Protein AF-A0A937Q322-F1 (afdb_monomer)

Foldseek 3Di:
DDPVLLVVLLVLLLVCCVVPPDDAPLLVDLDLFLQLVVLLLVVVADRVLCRVLSVLLCVQVVALVSLQPDDLFVQLLSCFPSDPSQSSVQSNQLSVCCCPPVVRDQDLDLVVNCPRGPRHLQSSQQSNCQNVVAQQFHDDPLQQQQLCQLPVQQQAPPDPVSVVVSRVSRSVSADSRRRNSSNSSSSRLSVPALDLPPGNLVPRSSNVRGPCNVVVNSNVPPHHDDDDDFAEFEKEFEFEDDPQWTKKFAADQDDDPHRFIDTFIGTADVVGDSLRRHQVRCCQAFVFGKAFPDWQDWFWDDDPRHTYTYTYTYIYTDDDGTDGDRTDDMDTGRLVCVSSTRHHPRRVVRSVSVLVVVLVVLLVPDPQDDPVVCPVQADPVLCCVFPVVDADDALPADPLPDQFFFFKAFPGSRHTWDTSVQWDRPVRRATKGLGTPDPVQWDWADDPPDDDDATFIAGPRNRTGFGGKDQCDDPDRSIIDGGGNSRIDTDGLVCCVVVVNVVCNVVVPPPD

Solvent-accessible surface area (backbone atoms only — not comparable to full-atom values): 28123 Å² total; per-residue (Å²): 130,57,70,72,56,48,53,52,46,51,51,43,44,46,55,48,33,74,78,64,59,79,94,47,80,61,74,79,58,59,51,53,64,58,39,41,53,48,51,58,54,47,59,98,40,57,69,81,70,38,62,74,43,53,62,56,45,39,70,76,29,76,47,58,64,52,42,35,73,47,58,68,61,59,56,44,39,70,49,49,72,73,63,71,57,66,48,57,54,20,48,38,54,31,29,39,47,28,42,73,78,42,76,61,47,79,63,85,46,68,72,68,39,39,69,33,50,78,33,44,73,49,49,38,17,43,38,34,5,54,46,68,53,36,71,38,57,51,69,50,79,35,30,47,36,42,50,14,26,37,68,60,44,72,60,29,77,81,41,79,89,36,48,59,63,53,52,52,54,39,54,73,63,49,45,64,89,49,16,27,61,42,42,51,28,47,38,46,41,12,67,74,32,52,30,95,68,86,46,43,58,95,78,35,81,60,42,96,70,19,46,14,62,79,66,75,40,49,89,66,41,52,28,66,74,86,77,76,86,68,51,75,45,48,32,11,30,34,47,35,37,54,96,84,19,37,46,36,34,22,39,38,70,70,72,85,70,32,59,28,35,42,58,46,45,39,68,45,54,91,94,52,54,58,69,60,31,22,51,49,30,31,32,64,34,30,40,36,47,64,42,83,76,43,81,72,50,76,45,80,42,76,55,100,76,34,32,39,42,34,40,34,32,39,24,42,63,72,47,74,61,85,45,71,48,75,44,75,47,74,46,77,36,46,76,85,54,53,81,79,53,27,50,52,66,67,55,66,72,48,50,65,59,51,54,51,48,53,56,53,47,56,51,72,65,48,74,70,70,55,70,71,57,45,64,73,74,38,54,76,63,28,39,37,20,21,74,66,69,43,82,73,59,62,72,68,57,85,37,41,82,65,78,67,63,29,37,31,18,32,60,82,62,57,48,62,41,34,39,44,91,42,47,52,89,77,85,68,34,44,33,22,24,46,56,59,68,38,68,88,40,52,40,78,45,80,55,88,85,52,102,79,59,61,35,34,30,24,38,58,61,52,68,24,34,33,40,31,41,41,85,81,28,60,83,94,67,30,25,28,38,40,32,39,40,57,29,43,40,80,41,48,55,92,45,22,58,82,74,73,46,43,83,57,54,68,78,61,70,82,75,126

Mean predicted aligned error: 13.06 Å

Secondary structure (DSSP, 8-state):
--HHHHHHHHHHHHHHHHHH----GGGS---HHHHHHHHHHHTTS-HHHHTTHHHHHHHH--SHHHHHHS-HHHHHHHTTTS--THHHHHHHHHHHHHHHHSTTPPP-SHHHHHTSTT--HHHHHHHHHHHH--------HHHHHHHHHHHT--S-TT-GGGHHHHHHHHHHH--SSSHHHHHHHHHHHHHHTS-SSS--GGG-TTGGG-HHHHTT-GGG-S--PPPPPPPEEEEEEEEEEETTEEEEEE--SSSTTTT-EE-SEEEPPTT--HHHHHHHHHHHHH--EEEEEEEEEEEEEE-SS-EEEEEEEEEEEEE-----SS-SEEEEE-GGGGGGS---HHHHTTHHHHHHHHHHHHHHT--PPPHHHHHHHS-HHHHHHHHS---PPTTSSSSSS---SEEEEETTT--EEEEGGGEE--SSSS-EESS-S-GGGEEEE---SSTTPPEEEEETTT--EEEEEES-PPTTT--EEEE-GGGEEEEEGGGTTTTT-GGGGGGGTT--

Radius of gyration: 32.62 Å; Cα contacts (8 Å, |Δi|>4): 909; chains: 1; bounding box: 57×57×100 Å

pLDDT: mean 92.5, std 9.6, range [36.84, 98.69]

Sequence (512 aa):
MKEKQIQSFRKTLIDWYSANRRDLPWRKTKNPYHIWVSEVMLQQTQVNTVLPFYPKFLNAFPDLKHLADADLQDVLKIWEGMGYYARSRNLHKAAGIVMNQYAGIIPDRWKTFRELPGVGDYIAAAVLSMAFGKPYPVVDGNVKRVLSRLTLIEAPVNKSSSTKHFQETAKEMLDKENPGTYNQALMELGAMICRPKRPLCGTCPVQAVCLAYLSDRVAEFPKKIKRQPTPQYRIAVGIVFKNGQVLITRRKLEGLLGGLWEFPGGKIRDGERAEAACIREIQEEVHLKIKIDSYLCRVKHAYTHFKILMDVFCCSYVSGRVKLNGPVDHRWIKLDKLKNYPLPRANHKFIPQLKQYTASANSRNYDKPDDAVLRTKLTPVQYKVTQEEGTEPPFQNEYWDNKMPGIYVEVVSGEPLFISLDKFDSGTGWPSFTKPLKPENIIEKEDRHLFTVPTEVRSRHGDSHLGHVFPDGPEPTGLRYCINSASLRFIHKKDLEKEGYGEYLKLFEGEQ

Nearest PDB structures (foldseek):
  4ypr-assembly1_A  TM=9.448E-01  e=5.322E-39  Geobacillus stearothermophilus
  8dwe-assembly2_D  TM=9.554E-01  e=2.485E-38  Geobacillus stearothermophilus
  6u7t-assembly1_A  TM=9.610E-01  e=8.341E-38  Geobacillus stearothermophilus
  8dwe-assembly1_A  TM=9.441E-01  e=3.457E-38  Geobacillus stearothermophilus
  8dw7-assembly1_A  TM=9.476E-01  e=1.295E-37  Geobacillus stearothermophilus

Structure (mmCIF, N/CA/C/O backbone):
data_AF-A0A937Q322-F1
#
_entry.id   AF-A0A937Q322-F1
#
loop_
_atom_site.group_PDB
_atom_site.id
_atom_site.type_symbol
_atom_site.label_atom_id
_atom_site.label_alt_id
_atom_site.label_comp_id
_atom_site.label_asym_id
_atom_site.label_entity_id
_atom_site.label_seq_id
_atom_site.pdbx_PDB_ins_code
_atom_site.Cartn_x
_atom_site.Cartn_y
_atom_site.Cartn_z
_atom_site.occupancy
_atom_site.B_iso_or_equiv
_atom_site.auth_seq_id
_atom_site.auth_comp_id
_atom_site.auth_asym_id
_atom_site.auth_atom_id
_atom_site.pdbx_PDB_model_num
ATOM 1 N N . MET A 1 1 ? -13.324 9.505 35.570 1.00 78.06 1 MET A N 1
ATOM 2 C CA . MET A 1 1 ? -14.788 9.715 35.422 1.00 78.06 1 MET A CA 1
ATOM 3 C C . MET A 1 1 ? -15.495 8.864 36.468 1.00 78.06 1 MET A C 1
ATOM 5 O O . MET A 1 1 ? -14.966 7.811 36.793 1.00 78.06 1 MET A O 1
ATOM 9 N N . LYS A 1 2 ? -16.639 9.292 37.018 1.00 83.69 2 LYS A N 1
ATOM 10 C CA . LYS A 1 2 ? -17.428 8.443 37.937 1.00 83.69 2 LYS A CA 1
ATOM 11 C C . LYS A 1 2 ? -18.098 7.300 37.153 1.00 83.69 2 LYS A C 1
ATOM 13 O O . LYS A 1 2 ? -18.445 7.505 35.993 1.00 83.69 2 LYS A O 1
ATOM 18 N N . GLU A 1 3 ? -18.356 6.149 37.778 1.00 85.62 3 GLU A N 1
ATOM 19 C CA . GLU A 1 3 ? -18.931 4.960 37.107 1.00 85.62 3 GLU A CA 1
ATOM 20 C C . GLU A 1 3 ? -20.228 5.270 36.333 1.00 85.62 3 GLU A C 1
ATOM 22 O O . GLU A 1 3 ? -20.348 4.933 35.157 1.00 85.62 3 GLU A O 1
ATOM 27 N N . LYS A 1 4 ? -21.156 6.035 36.927 1.00 85.94 4 LYS A N 1
ATOM 28 C CA . LYS A 1 4 ? -22.394 6.476 36.249 1.00 85.94 4 LYS A CA 1
ATOM 29 C C . LYS A 1 4 ? -22.131 7.264 34.955 1.00 85.94 4 LYS A C 1
ATOM 31 O O . LYS A 1 4 ? -22.872 7.131 33.985 1.00 85.94 4 LYS A O 1
ATOM 36 N N . GLN A 1 5 ? -21.071 8.077 34.918 1.00 87.44 5 GLN A N 1
ATOM 37 C CA . GLN A 1 5 ? -20.691 8.826 33.713 1.00 87.44 5 GLN A CA 1
ATOM 38 C C . GLN A 1 5 ? -20.108 7.899 32.643 1.00 87.44 5 GLN A C 1
ATOM 40 O O . GLN A 1 5 ? -20.350 8.118 31.460 1.00 87.44 5 GLN A O 1
ATOM 45 N N . ILE A 1 6 ? -19.369 6.860 33.045 1.00 90.81 6 ILE A N 1
ATOM 46 C CA . ILE A 1 6 ? -18.823 5.854 32.125 1.00 90.81 6 ILE A CA 1
ATOM 47 C C . ILE A 1 6 ? -19.959 5.034 31.501 1.00 90.81 6 ILE A C 1
ATOM 49 O O . ILE A 1 6 ? -19.966 4.826 30.290 1.00 90.81 6 ILE A O 1
ATOM 53 N N . GLN A 1 7 ? -20.955 4.627 32.289 1.00 90.69 7 GLN A N 1
ATOM 54 C CA . GLN A 1 7 ? -22.135 3.916 31.784 1.00 90.69 7 GLN A CA 1
ATOM 55 C C . GLN A 1 7 ? -22.931 4.765 30.783 1.00 90.69 7 GLN A C 1
ATOM 57 O O . GLN A 1 7 ? -23.230 4.304 29.682 1.00 90.69 7 GLN A O 1
ATOM 62 N N . SER A 1 8 ? -23.198 6.033 31.118 1.00 91.00 8 SER A N 1
ATOM 63 C CA . SER A 1 8 ? -23.869 6.970 30.205 1.00 91.00 8 SER A CA 1
ATOM 64 C C . SER A 1 8 ? -23.066 7.199 28.915 1.00 91.00 8 SER A C 1
ATOM 66 O O . SER A 1 8 ? -23.624 7.161 27.814 1.00 91.00 8 SER A O 1
ATOM 68 N N . PHE A 1 9 ? -21.738 7.333 29.025 1.00 94.56 9 PHE A N 1
ATOM 69 C CA . PHE A 1 9 ? -20.831 7.424 27.880 1.00 94.56 9 PHE A CA 1
ATOM 70 C C . PHE A 1 9 ? -20.929 6.195 26.967 1.00 94.56 9 PHE A C 1
ATOM 72 O O . PHE A 1 9 ? -21.107 6.357 25.760 1.00 94.56 9 PHE A O 1
ATOM 79 N N . ARG A 1 10 ? -20.843 4.979 27.530 1.00 95.94 10 ARG A N 1
ATOM 80 C CA . ARG A 1 10 ? -20.927 3.718 26.772 1.00 95.94 10 ARG A CA 1
ATOM 81 C C . ARG A 1 10 ? -22.241 3.636 26.000 1.00 95.94 10 ARG A C 1
ATOM 83 O O . ARG A 1 10 ? -22.208 3.429 24.790 1.00 95.94 10 ARG A O 1
ATOM 90 N N . LYS A 1 11 ? -23.368 3.884 26.677 1.00 95.38 11 LYS A N 1
ATOM 91 C CA . LYS A 1 11 ? -24.700 3.877 26.058 1.00 95.38 11 LYS A CA 1
ATOM 92 C C . LYS A 1 11 ? -24.775 4.866 24.894 1.00 95.38 11 LYS A C 1
ATOM 94 O O . LYS A 1 11 ? -25.082 4.481 23.774 1.00 95.38 11 LYS A O 1
ATOM 99 N N . THR A 1 12 ? -24.405 6.120 25.138 1.00 96.75 12 THR A N 1
ATOM 100 C CA . THR A 1 12 ? -24.480 7.190 24.131 1.00 96.75 12 THR A CA 1
ATOM 101 C C . THR A 1 12 ? -23.600 6.904 22.912 1.00 96.75 12 THR A C 1
ATOM 103 O O . THR A 1 12 ? -23.995 7.143 21.771 1.00 96.75 12 THR A O 1
ATOM 106 N N . LEU A 1 13 ? -22.404 6.355 23.139 1.00 97.88 13 LEU A N 1
ATOM 107 C CA . LEU A 1 13 ? -21.482 5.964 22.078 1.00 97.88 13 LEU A CA 1
ATOM 108 C C . LEU A 1 13 ? -22.041 4.817 21.220 1.00 97.88 13 LEU A C 1
ATOM 110 O O . LEU A 1 13 ? -21.938 4.871 19.993 1.00 97.88 13 LEU A O 1
ATOM 114 N N . ILE A 1 14 ? -22.612 3.788 21.851 1.00 97.38 14 ILE A N 1
ATOM 115 C CA . ILE A 1 14 ? -23.171 2.615 21.165 1.00 97.38 14 ILE A CA 1
ATOM 116 C C . ILE A 1 14 ? -24.444 2.982 20.393 1.00 97.38 14 ILE A C 1
ATOM 118 O O . ILE A 1 14 ? -24.585 2.569 19.239 1.00 97.38 14 ILE A O 1
ATOM 122 N N . ASP A 1 15 ? -25.322 3.799 20.978 1.00 97.44 15 ASP A N 1
ATOM 123 C CA . ASP A 1 15 ? -26.539 4.294 20.323 1.00 97.44 15 ASP A CA 1
ATOM 124 C C . ASP A 1 15 ? -26.176 5.095 19.063 1.00 97.44 15 ASP A C 1
ATOM 126 O O . ASP A 1 15 ? -26.668 4.820 17.965 1.00 97.44 15 ASP A O 1
ATOM 130 N N . TRP A 1 16 ? -25.219 6.024 19.186 1.00 98.12 16 TRP A N 1
ATOM 131 C CA . TRP A 1 16 ? -24.711 6.781 18.043 1.00 98.12 16 TRP A CA 1
ATOM 132 C C . TRP A 1 16 ? -24.107 5.871 16.972 1.00 98.12 16 TRP A C 1
ATOM 134 O O . TRP A 1 16 ? -24.403 6.039 15.789 1.00 98.12 16 TRP A O 1
ATOM 144 N N . TYR A 1 17 ? -23.277 4.900 17.360 1.00 97.81 17 TYR A N 1
ATOM 145 C CA . TYR A 1 17 ? -22.650 3.983 16.411 1.00 97.81 17 TYR A CA 1
ATOM 146 C C . TYR A 1 17 ? -23.687 3.145 15.661 1.00 97.81 17 TYR A C 1
ATOM 148 O O . TYR A 1 17 ? -23.565 2.965 14.452 1.00 97.81 17 TYR A O 1
ATOM 156 N N . SER A 1 18 ? -24.731 2.683 16.344 1.00 95.94 18 SER A N 1
ATOM 157 C CA . SER A 1 18 ? -25.804 1.902 15.725 1.00 95.94 18 SER A CA 1
ATOM 158 C C . SER A 1 18 ? -26.522 2.690 14.626 1.00 95.94 18 SER A C 1
ATOM 160 O O . SER A 1 18 ? -26.788 2.133 13.564 1.00 95.94 18 SER A O 1
ATOM 162 N N . ALA A 1 19 ? -26.744 3.991 14.839 1.00 96.88 19 ALA A N 1
ATOM 163 C CA . ALA A 1 19 ? -27.385 4.873 13.865 1.00 96.88 19 ALA A CA 1
ATOM 164 C C . ALA A 1 19 ? -26.440 5.407 12.766 1.00 96.88 19 ALA A C 1
ATOM 166 O O . ALA A 1 19 ? -26.903 5.732 11.678 1.00 96.88 19 ALA A O 1
ATOM 167 N N . ASN A 1 20 ? -25.129 5.519 13.027 1.00 96.75 20 ASN A N 1
ATOM 168 C CA . ASN A 1 20 ? -24.202 6.281 12.169 1.00 96.75 20 ASN A CA 1
ATOM 169 C C . ASN A 1 20 ? -23.028 5.471 11.595 1.00 96.75 20 ASN A C 1
ATOM 171 O O . ASN A 1 20 ? -22.205 6.026 10.862 1.00 96.75 20 ASN A O 1
ATOM 175 N N . ARG A 1 21 ? -22.874 4.187 11.941 1.00 94.75 21 ARG A N 1
ATOM 176 C CA . ARG A 1 21 ? -21.748 3.374 11.454 1.00 94.75 21 ARG A CA 1
ATOM 177 C C . ARG A 1 21 ? -21.728 3.306 9.929 1.00 94.75 21 ARG A C 1
ATOM 179 O O . ARG A 1 21 ? -22.744 3.048 9.292 1.00 94.75 21 ARG A O 1
ATOM 186 N N . ARG A 1 22 ? -20.536 3.439 9.343 1.00 95.44 22 ARG A N 1
ATOM 187 C CA . ARG A 1 22 ? -20.347 3.180 7.910 1.00 95.44 22 ARG A CA 1
ATOM 188 C C . ARG A 1 22 ? -20.623 1.720 7.587 1.00 95.44 22 ARG A C 1
ATOM 190 O O . ARG A 1 22 ? -20.183 0.831 8.331 1.00 95.44 22 ARG A O 1
ATOM 197 N N . ASP A 1 23 ? -21.261 1.507 6.441 1.00 94.31 23 ASP A N 1
ATOM 198 C CA . ASP A 1 23 ? -21.449 0.187 5.865 1.00 94.31 23 ASP A CA 1
ATOM 199 C C . ASP A 1 23 ? -20.126 -0.320 5.274 1.00 94.31 23 ASP A C 1
ATOM 201 O O . ASP A 1 23 ? -19.659 0.162 4.243 1.00 94.31 23 ASP A O 1
ATOM 205 N N . LEU A 1 24 ? -19.467 -1.243 5.978 1.00 96.12 24 LEU A N 1
ATOM 206 C CA . LEU A 1 24 ? -18.162 -1.786 5.595 1.00 96.12 24 LEU A CA 1
ATOM 207 C C . LEU A 1 24 ? -18.257 -3.313 5.489 1.00 96.12 24 LEU A C 1
ATOM 209 O O . LEU A 1 24 ? -18.826 -3.927 6.394 1.00 96.12 24 LEU A O 1
ATOM 213 N N . PRO A 1 25 ? -17.670 -3.954 4.457 1.00 95.81 25 PRO A N 1
ATOM 214 C CA . PRO A 1 25 ? -17.841 -5.392 4.218 1.00 95.81 25 PRO A CA 1
ATOM 215 C C . PRO A 1 25 ? -17.489 -6.269 5.427 1.00 95.81 25 PRO A C 1
ATOM 217 O O . PRO A 1 25 ? -18.251 -7.152 5.806 1.00 95.81 25 PRO A O 1
ATOM 220 N N . TRP A 1 26 ? -16.383 -5.962 6.105 1.00 95.38 26 TRP A N 1
ATOM 221 C CA . TRP A 1 26 ? -15.916 -6.695 7.286 1.00 95.38 26 TRP A CA 1
ATOM 222 C C . TRP A 1 26 ? -16.768 -6.491 8.549 1.00 95.38 26 TRP A C 1
ATOM 224 O O . TRP A 1 26 ? -16.556 -7.174 9.544 1.00 95.38 26 TRP A O 1
ATOM 234 N N . ARG A 1 27 ? -17.750 -5.581 8.532 1.00 94.56 27 ARG A N 1
ATOM 235 C CA . ARG A 1 27 ? -18.728 -5.416 9.623 1.00 94.56 27 ARG A CA 1
ATOM 236 C C . ARG A 1 27 ? -19.978 -6.273 9.448 1.00 94.56 27 ARG A C 1
ATOM 238 O O . ARG A 1 27 ? -20.761 -6.385 10.388 1.00 94.56 27 ARG A O 1
ATOM 245 N N . LYS A 1 28 ? -20.168 -6.871 8.269 1.00 93.12 28 LYS A N 1
ATOM 246 C CA . LYS A 1 28 ? -21.322 -7.726 7.939 1.00 93.12 28 LYS A CA 1
ATOM 247 C C . LYS A 1 28 ? -21.117 -9.189 8.339 1.00 93.12 28 LYS A C 1
ATOM 249 O O . LYS A 1 28 ? -21.926 -10.038 7.994 1.00 93.12 28 LYS A O 1
ATOM 254 N N . THR A 1 29 ? -20.028 -9.494 9.039 1.00 94.81 29 THR A N 1
ATOM 255 C CA . THR A 1 29 ? -19.631 -10.858 9.382 1.00 94.81 29 THR A CA 1
ATOM 256 C C . THR A 1 29 ? -19.163 -10.945 10.829 1.00 94.81 29 THR A C 1
ATOM 258 O O . THR A 1 29 ? -18.689 -9.971 11.415 1.00 94.81 29 THR A O 1
ATOM 261 N N . LYS A 1 30 ? -19.304 -12.139 11.405 1.00 93.12 30 LYS A N 1
ATOM 262 C CA . LYS A 1 30 ? -18.698 -12.537 12.682 1.00 93.12 30 LYS A CA 1
ATOM 263 C C . LYS A 1 30 ? -17.594 -13.578 12.497 1.00 93.12 30 LYS A C 1
ATOM 265 O O . LYS A 1 30 ? -17.024 -14.032 13.481 1.00 93.12 30 LYS A O 1
ATOM 270 N N . ASN A 1 31 ? -17.275 -13.934 11.251 1.00 97.50 31 ASN A N 1
ATOM 271 C CA . ASN A 1 31 ? -16.237 -14.905 10.939 1.00 97.50 31 ASN A CA 1
ATOM 272 C C . ASN A 1 31 ? -14.858 -14.374 11.402 1.00 97.50 31 ASN A C 1
ATOM 274 O O . ASN A 1 31 ? -14.412 -13.336 10.894 1.00 97.50 31 ASN A O 1
ATOM 278 N N . PRO A 1 32 ? -14.160 -15.071 12.323 1.00 98.00 32 PRO A N 1
ATOM 279 C CA . PRO A 1 32 ? -12.866 -14.626 12.833 1.00 98.00 32 PRO A CA 1
ATOM 280 C C . PRO A 1 32 ? -11.799 -14.460 11.746 1.00 98.00 32 PRO A C 1
ATOM 282 O O . PRO A 1 32 ? -11.000 -13.532 11.831 1.00 98.00 32 PRO A O 1
ATOM 285 N N . TYR A 1 33 ? -11.803 -15.301 10.704 1.00 98.56 33 TYR A N 1
ATOM 286 C CA . TYR A 1 33 ? -10.865 -15.193 9.583 1.00 98.56 33 TYR A CA 1
ATOM 287 C C . TYR A 1 33 ? -11.098 -13.902 8.792 1.00 98.56 33 TYR A C 1
ATOM 289 O O . TYR A 1 33 ? -10.169 -13.128 8.569 1.00 98.56 33 TYR A O 1
ATOM 297 N N . HIS A 1 34 ? -12.352 -13.613 8.439 1.00 98.50 34 HIS A N 1
ATOM 298 C CA . HIS A 1 34 ? -12.716 -12.416 7.672 1.00 98.50 34 HIS A CA 1
ATOM 299 C C . HIS A 1 34 ? -12.410 -11.122 8.428 1.00 98.50 34 HIS A C 1
ATOM 301 O O . HIS A 1 34 ? -11.929 -10.164 7.820 1.00 98.50 34 HIS A O 1
ATOM 307 N N . ILE A 1 35 ? -12.656 -11.103 9.742 1.00 98.31 35 ILE A N 1
ATOM 308 C CA . ILE A 1 35 ? -12.313 -9.974 10.617 1.00 98.31 35 ILE A CA 1
ATOM 309 C C . ILE A 1 35 ? -10.790 -9.850 10.744 1.00 98.31 35 ILE A C 1
ATOM 311 O O . ILE A 1 35 ? -10.235 -8.760 10.626 1.00 98.31 35 ILE A O 1
ATOM 315 N N . TRP A 1 36 ? -10.074 -10.957 10.935 1.00 98.62 36 TRP A N 1
ATOM 316 C CA . TRP A 1 36 ? -8.618 -10.929 11.044 1.00 98.62 36 TRP A CA 1
ATOM 317 C C . TRP A 1 36 ? -7.955 -10.390 9.772 1.00 98.62 36 TRP A C 1
ATOM 319 O O . TRP A 1 36 ? -7.099 -9.506 9.866 1.00 98.62 36 TRP A O 1
ATOM 329 N N . VAL A 1 37 ? -8.404 -10.830 8.591 1.00 98.62 37 VAL A N 1
ATOM 330 C CA . VAL A 1 37 ? -7.946 -10.297 7.298 1.00 98.62 37 VAL A CA 1
ATOM 331 C C . VAL A 1 37 ? -8.158 -8.783 7.237 1.00 98.62 37 VAL A C 1
ATOM 333 O O . VAL A 1 37 ? -7.210 -8.057 6.931 1.00 98.62 37 VAL A O 1
ATOM 336 N N . SER A 1 38 ? -9.352 -8.274 7.571 1.00 98.12 38 SER A N 1
ATOM 337 C CA . SER A 1 38 ? -9.604 -6.826 7.522 1.00 98.12 38 SER A CA 1
ATOM 338 C C . SER A 1 38 ? -8.730 -6.049 8.497 1.00 98.12 38 SER A C 1
ATOM 340 O O . SER A 1 38 ? -8.185 -5.012 8.124 1.00 98.12 38 SER A O 1
ATOM 342 N N . GLU A 1 39 ? -8.537 -6.554 9.716 1.00 97.75 39 GLU A N 1
ATOM 343 C CA . GLU A 1 39 ? -7.705 -5.890 10.721 1.00 97.75 39 GLU A CA 1
ATOM 344 C C . GLU A 1 39 ? -6.237 -5.837 10.297 1.00 97.75 39 GLU A C 1
ATOM 346 O O . GLU A 1 39 ? -5.582 -4.807 10.464 1.00 97.75 39 GLU A O 1
ATOM 351 N N . VAL A 1 40 ? -5.725 -6.898 9.663 1.00 98.19 40 VAL A N 1
ATOM 352 C CA . VAL A 1 40 ? -4.382 -6.899 9.069 1.00 98.19 40 VAL A CA 1
ATOM 353 C C . VAL A 1 40 ? -4.302 -5.865 7.943 1.00 98.19 40 VAL A C 1
ATOM 355 O O . VAL A 1 40 ? -3.352 -5.079 7.899 1.00 98.19 40 VAL A O 1
ATOM 358 N N . MET A 1 41 ? -5.297 -5.809 7.052 1.00 97.94 41 MET A N 1
ATOM 359 C CA . MET A 1 41 ? -5.333 -4.840 5.953 1.00 97.94 41 MET A CA 1
ATOM 360 C C . MET A 1 41 ? -5.430 -3.390 6.438 1.00 97.94 41 MET A C 1
ATOM 362 O O . MET A 1 41 ? -4.787 -2.522 5.854 1.00 97.94 41 MET A O 1
ATOM 366 N N . LEU A 1 42 ? -6.161 -3.118 7.519 1.00 95.75 42 LEU A N 1
ATOM 367 C CA . LEU A 1 42 ? -6.365 -1.774 8.072 1.00 95.75 42 LEU A CA 1
ATOM 368 C C . LEU A 1 42 ? -5.169 -1.253 8.882 1.00 95.75 42 LEU A C 1
ATOM 370 O O . LEU A 1 42 ? -5.076 -0.051 9.148 1.00 95.75 42 LEU A O 1
ATOM 374 N N . GLN A 1 43 ? -4.192 -2.101 9.219 1.00 92.88 43 GLN A N 1
ATOM 375 C CA . GLN A 1 43 ? -2.962 -1.634 9.856 1.00 92.88 43 GLN A CA 1
ATOM 376 C C . GLN A 1 43 ? -2.225 -0.610 8.980 1.00 92.88 43 GLN A C 1
ATOM 378 O O . GLN A 1 43 ? -1.719 -0.924 7.904 1.00 92.88 43 GLN A O 1
ATOM 383 N N . GLN A 1 44 ? -2.126 0.632 9.459 1.00 87.75 44 GLN A N 1
ATOM 384 C CA . GLN A 1 44 ? -1.448 1.733 8.755 1.00 87.75 44 GLN A CA 1
ATOM 385 C C . GLN A 1 44 ? -1.964 1.970 7.319 1.00 87.75 44 GLN A C 1
ATOM 387 O O . GLN A 1 44 ? -1.248 2.522 6.487 1.00 87.75 44 GLN A O 1
ATOM 392 N N . THR A 1 45 ? -3.205 1.572 7.029 1.00 92.06 45 THR A N 1
ATOM 393 C CA . THR A 1 45 ? -3.829 1.699 5.706 1.00 92.06 45 THR A CA 1
ATOM 394 C C . THR A 1 45 ? -5.225 2.292 5.871 1.00 92.06 45 THR A C 1
ATOM 396 O O . THR A 1 45 ? -5.951 1.949 6.799 1.00 92.06 45 THR A O 1
ATOM 399 N N . GLN A 1 46 ? -5.607 3.225 5.000 1.00 91.06 46 GLN A N 1
ATOM 400 C CA . GLN A 1 46 ? -6.921 3.864 5.080 1.00 91.06 46 GLN A CA 1
ATOM 401 C C . GLN A 1 46 ? -8.028 2.938 4.567 1.00 91.06 46 GLN A C 1
ATOM 403 O O . GLN A 1 46 ? -7.814 2.180 3.624 1.00 91.06 46 GLN A O 1
ATOM 408 N N . VAL A 1 47 ? -9.236 3.075 5.125 1.00 93.75 47 VAL A N 1
ATOM 409 C CA . VAL A 1 47 ? -10.429 2.299 4.728 1.00 93.75 47 VAL A CA 1
ATOM 410 C C . VAL A 1 47 ? -10.640 2.312 3.211 1.00 93.75 47 VAL A C 1
ATOM 412 O O . VAL A 1 47 ? -10.747 1.248 2.615 1.00 93.75 47 VAL A O 1
ATOM 415 N N . ASN A 1 48 ? -10.600 3.485 2.569 1.00 94.19 48 ASN A N 1
ATOM 416 C CA . ASN A 1 48 ? -10.822 3.612 1.121 1.00 94.19 48 ASN A CA 1
ATOM 417 C C . ASN A 1 48 ? -9.792 2.845 0.283 1.00 94.19 48 ASN A C 1
ATOM 419 O O . ASN A 1 48 ? -10.103 2.387 -0.810 1.00 94.19 48 ASN A O 1
ATOM 423 N N . THR A 1 49 ? -8.568 2.693 0.794 1.00 93.69 49 THR A N 1
ATOM 424 C CA . THR A 1 49 ? -7.540 1.878 0.143 1.00 93.69 49 THR A CA 1
ATOM 425 C C . THR A 1 49 ? -7.822 0.390 0.313 1.00 93.69 49 THR A C 1
ATOM 427 O O . THR A 1 49 ? -7.543 -0.360 -0.606 1.00 93.69 49 THR A O 1
ATOM 430 N N . VAL A 1 50 ? -8.386 -0.041 1.445 1.00 97.19 50 VAL A N 1
ATOM 431 C CA . VAL A 1 50 ? -8.684 -1.457 1.730 1.00 97.19 50 VAL A CA 1
ATOM 432 C C . VAL A 1 50 ? -9.939 -1.952 1.007 1.00 97.19 50 VAL A C 1
ATOM 434 O O . VAL A 1 50 ? -9.971 -3.105 0.585 1.00 97.19 50 VAL A O 1
ATOM 437 N N . LEU A 1 51 ? -10.953 -1.097 0.829 1.00 96.38 51 LEU A N 1
ATOM 438 C CA . LEU A 1 51 ? -12.243 -1.455 0.220 1.00 96.38 51 LEU A CA 1
ATOM 439 C C . LEU A 1 51 ? -12.139 -2.280 -1.079 1.00 96.38 51 LEU A C 1
ATOM 441 O O . LEU A 1 51 ? -12.825 -3.295 -1.158 1.00 96.38 51 LEU A O 1
ATOM 445 N N . PRO A 1 52 ? -11.294 -1.931 -2.073 1.00 96.56 52 PRO A N 1
ATOM 446 C CA . PRO A 1 52 ? -11.169 -2.741 -3.286 1.00 96.56 52 PRO A CA 1
ATOM 447 C C . PRO A 1 52 ? -10.305 -4.004 -3.121 1.00 96.56 52 PRO A C 1
ATOM 449 O O . PRO A 1 52 ? -10.368 -4.881 -3.979 1.00 96.56 52 PRO A O 1
ATOM 452 N N . PHE A 1 53 ? -9.485 -4.108 -2.069 1.00 97.75 53 PHE A N 1
ATOM 453 C CA . PHE A 1 53 ? -8.591 -5.253 -1.834 1.00 97.75 53 PHE A CA 1
ATOM 454 C C . PHE A 1 53 ? -9.270 -6.367 -1.050 1.00 97.75 53 PHE A C 1
ATOM 456 O O . PHE A 1 53 ? -9.097 -7.534 -1.380 1.00 97.75 53 PHE A O 1
ATOM 463 N N . TYR A 1 54 ? -10.050 -6.010 -0.032 1.00 98.44 54 TYR A N 1
ATOM 464 C CA . TYR A 1 54 ? -10.696 -6.969 0.856 1.00 98.44 54 TYR A CA 1
ATOM 465 C C . TYR A 1 54 ? -11.546 -8.028 0.126 1.00 98.44 54 TYR A C 1
ATOM 467 O O . TYR A 1 54 ? -11.261 -9.213 0.296 1.00 98.44 54 TYR A O 1
ATOM 475 N N . PRO A 1 55 ? -12.518 -7.663 -0.738 1.00 97.75 55 PRO A N 1
ATOM 476 C CA . PRO A 1 55 ? -13.302 -8.659 -1.465 1.00 97.75 55 PRO A CA 1
ATOM 477 C C . PRO A 1 55 ? -12.452 -9.449 -2.466 1.00 97.75 55 PRO A C 1
ATOM 479 O O . PRO A 1 55 ? -12.643 -10.648 -2.599 1.00 97.75 55 PRO A O 1
ATOM 482 N N . LYS A 1 56 ? -11.464 -8.828 -3.128 1.00 98.06 56 LYS A N 1
ATOM 483 C CA . LYS A 1 56 ? -10.552 -9.550 -4.037 1.00 98.06 56 LYS A CA 1
ATOM 484 C C . LYS A 1 56 ? -9.743 -10.616 -3.299 1.00 98.06 56 LYS A C 1
ATOM 486 O O . LYS A 1 56 ? -9.568 -11.712 -3.816 1.00 98.06 56 LYS A O 1
ATOM 491 N N . PHE A 1 57 ? -9.274 -10.291 -2.096 1.00 98.62 57 PHE A N 1
ATOM 492 C CA . PHE A 1 57 ? -8.523 -11.213 -1.257 1.00 98.62 57 PHE A CA 1
ATOM 493 C C . PHE A 1 57 ? -9.391 -12.365 -0.768 1.00 98.62 57 PHE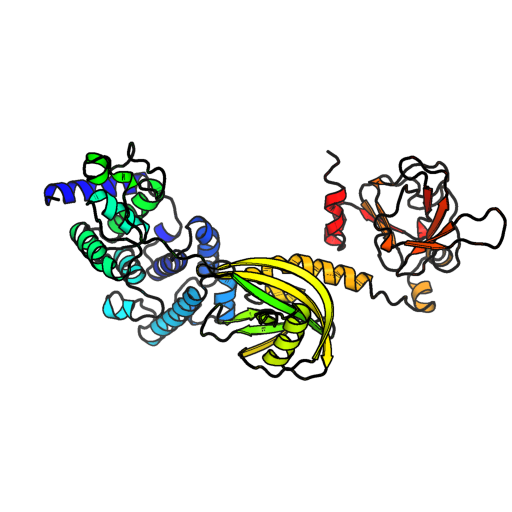 A C 1
ATOM 495 O O . PHE A 1 57 ? -8.971 -13.504 -0.897 1.00 98.62 57 PHE A O 1
ATOM 502 N N . LEU A 1 58 ? -10.604 -12.092 -0.280 1.00 98.44 58 LEU A N 1
ATOM 503 C CA . LEU A 1 58 ? -11.520 -13.152 0.147 1.00 98.44 58 LEU A CA 1
ATOM 504 C C . LEU A 1 58 ? -12.076 -13.976 -1.021 1.00 98.44 58 LEU A C 1
ATOM 506 O O . LEU A 1 58 ? -12.388 -15.140 -0.836 1.00 98.44 58 LEU A O 1
ATOM 510 N N . ASN A 1 59 ? -12.159 -13.428 -2.233 1.00 98.50 59 ASN A N 1
ATOM 511 C CA . ASN A 1 59 ? -12.514 -14.229 -3.406 1.00 98.50 59 ASN A CA 1
ATOM 512 C C . ASN A 1 59 ? -11.393 -15.210 -3.783 1.00 98.50 59 ASN A C 1
ATOM 514 O O . ASN A 1 59 ? -11.680 -16.332 -4.182 1.00 98.50 59 ASN A O 1
ATOM 518 N N . ALA A 1 60 ? -10.128 -14.792 -3.666 1.00 98.38 60 ALA A N 1
ATOM 519 C CA . ALA A 1 60 ? -8.978 -15.658 -3.930 1.00 98.38 60 ALA A CA 1
ATOM 520 C C . ALA A 1 60 ? -8.722 -16.657 -2.788 1.00 98.38 60 ALA A C 1
ATOM 522 O O . ALA A 1 60 ? -8.350 -17.800 -3.035 1.00 98.38 60 ALA A O 1
ATOM 523 N N . PHE A 1 61 ? -8.942 -16.227 -1.544 1.00 98.62 61 PHE A N 1
ATOM 524 C CA . PHE A 1 61 ? -8.717 -17.002 -0.327 1.00 98.62 61 PHE A CA 1
ATOM 525 C C . PHE A 1 61 ? -9.962 -16.904 0.580 1.00 98.62 61 PHE A C 1
ATOM 527 O O . PHE A 1 61 ? -9.997 -16.075 1.493 1.00 98.62 61 PHE A O 1
ATOM 534 N N . PRO A 1 62 ? -11.021 -17.699 0.321 1.00 98.25 62 PRO A N 1
ATOM 535 C CA . PRO A 1 62 ? -12.306 -17.570 1.026 1.00 98.25 62 PRO A CA 1
ATOM 536 C C . PRO A 1 62 ? -12.262 -17.931 2.509 1.00 98.25 62 PRO A C 1
ATOM 538 O O . PRO A 1 62 ? -13.012 -17.369 3.318 1.00 98.25 62 PRO A O 1
ATOM 541 N N . ASP A 1 63 ? -11.365 -18.846 2.867 1.00 98.12 63 ASP A N 1
ATOM 542 C CA . ASP A 1 63 ? -11.160 -19.329 4.223 1.00 98.12 63 ASP A CA 1
ATOM 543 C C . ASP A 1 63 ? -9.667 -19.497 4.551 1.00 98.12 63 ASP A C 1
ATOM 545 O O . ASP A 1 63 ? -8.767 -19.267 3.735 1.00 98.12 63 ASP A O 1
ATOM 549 N N . LEU A 1 64 ? -9.411 -19.890 5.797 1.00 97.38 64 LEU A N 1
ATOM 550 C CA . LEU A 1 64 ? -8.064 -20.045 6.321 1.00 97.38 64 LEU A CA 1
ATOM 551 C C . LEU A 1 64 ? -7.268 -21.147 5.612 1.00 97.38 64 LEU A C 1
ATOM 553 O O . LEU A 1 64 ? -6.059 -20.990 5.443 1.00 97.38 64 LEU A O 1
ATOM 557 N N . LYS A 1 65 ? -7.936 -22.224 5.180 1.00 98.12 65 LYS A N 1
ATOM 558 C CA . LYS A 1 65 ? -7.308 -23.345 4.476 1.00 98.12 65 LYS A CA 1
ATOM 559 C C . LYS A 1 65 ? -6.812 -22.891 3.108 1.00 98.12 65 LYS A C 1
ATOM 561 O O . LYS A 1 65 ? -5.646 -23.096 2.796 1.00 98.12 65 LYS A O 1
ATOM 566 N N . HIS A 1 66 ? -7.650 -22.198 2.337 1.00 98.69 66 HIS A N 1
ATOM 567 C CA . HIS A 1 66 ? -7.259 -21.664 1.030 1.00 98.69 66 HIS A CA 1
ATOM 568 C C . HIS A 1 66 ? -6.073 -20.705 1.133 1.00 98.69 66 HIS A C 1
ATOM 570 O O . HIS A 1 66 ? -5.179 -20.742 0.293 1.00 98.69 66 HIS A O 1
ATOM 576 N N . LEU A 1 67 ? -6.040 -19.858 2.167 1.00 98.69 67 LEU A N 1
ATOM 577 C CA . LEU A 1 67 ? -4.888 -18.991 2.386 1.00 98.69 67 LEU A CA 1
ATOM 578 C C . LEU A 1 67 ? -3.633 -19.791 2.754 1.00 98.69 67 LEU A C 1
ATOM 580 O O . LEU A 1 67 ? -2.565 -19.491 2.235 1.00 98.69 67 LEU A O 1
ATOM 584 N N . ALA A 1 68 ? -3.739 -20.765 3.657 1.00 98.44 68 ALA A N 1
ATOM 585 C CA . ALA A 1 68 ? -2.602 -21.570 4.098 1.00 98.44 68 ALA A CA 1
ATOM 586 C C . ALA A 1 68 ? -1.996 -22.416 2.965 1.00 98.44 68 ALA A C 1
ATOM 588 O O . ALA A 1 68 ? -0.773 -22.515 2.882 1.00 98.44 68 ALA A O 1
ATOM 589 N N . ASP A 1 69 ? -2.840 -22.972 2.092 1.00 98.31 69 ASP A N 1
ATOM 590 C CA . ASP A 1 69 ? -2.441 -23.836 0.974 1.00 98.31 69 ASP A CA 1
ATOM 591 C C . ASP A 1 69 ? -1.877 -23.044 -0.228 1.00 98.31 69 ASP A C 1
ATOM 593 O O . ASP A 1 69 ? -1.239 -23.622 -1.107 1.00 98.31 69 ASP A O 1
ATOM 597 N N . ALA A 1 70 ? -2.107 -21.727 -0.292 1.00 98.50 70 ALA A N 1
ATOM 598 C CA . ALA A 1 70 ? -1.695 -20.893 -1.419 1.00 98.50 70 ALA A CA 1
ATOM 599 C C . ALA A 1 70 ? -0.174 -20.678 -1.501 1.00 98.50 70 ALA A C 1
ATOM 601 O O . ALA A 1 70 ? 0.506 -20.529 -0.479 1.00 98.50 70 ALA A O 1
ATOM 602 N N . ASP A 1 71 ? 0.352 -20.536 -2.724 1.00 97.94 71 ASP A N 1
ATOM 603 C CA . ASP A 1 71 ? 1.726 -20.074 -2.924 1.00 97.94 71 ASP A CA 1
ATOM 604 C C . ASP A 1 71 ? 1.874 -18.618 -2.458 1.00 97.94 71 ASP A C 1
ATOM 606 O O . ASP A 1 71 ? 1.031 -17.747 -2.706 1.00 97.94 71 ASP A O 1
ATOM 610 N N . LEU A 1 72 ? 2.988 -18.321 -1.787 1.00 98.00 72 LEU A N 1
ATOM 611 C CA . LEU A 1 72 ? 3.229 -16.989 -1.241 1.00 98.00 72 LEU A CA 1
ATOM 612 C C . LEU A 1 72 ? 3.260 -15.902 -2.332 1.00 98.00 72 LEU A C 1
ATOM 614 O O . LEU A 1 72 ? 2.915 -14.752 -2.055 1.00 98.00 72 LEU A O 1
ATOM 618 N N . GLN A 1 73 ? 3.682 -16.221 -3.559 1.00 98.00 73 GLN A N 1
ATOM 619 C CA . GLN A 1 73 ? 3.68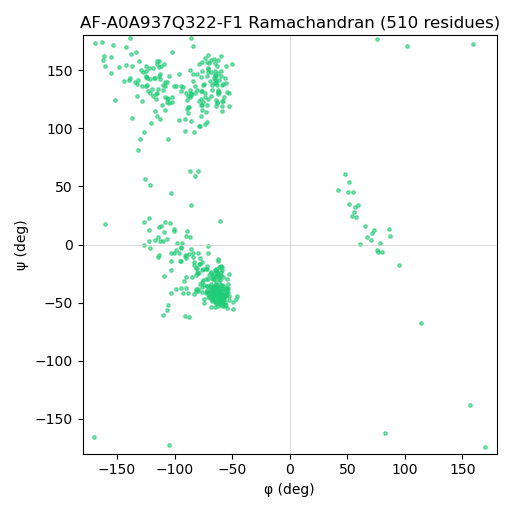4 -15.272 -4.673 1.00 98.00 73 GLN A CA 1
ATOM 620 C C . GLN A 1 73 ? 2.270 -14.872 -5.079 1.00 98.00 73 GLN A C 1
ATOM 622 O O . GLN A 1 73 ? 2.053 -13.685 -5.326 1.00 98.00 73 GLN A O 1
ATOM 627 N N . ASP A 1 74 ? 1.309 -15.794 -5.056 1.00 98.25 74 ASP A N 1
ATOM 628 C CA . ASP A 1 74 ? -0.096 -15.490 -5.339 1.00 98.25 74 ASP A CA 1
ATOM 629 C C . ASP A 1 74 ? -0.679 -14.582 -4.252 1.00 98.25 74 ASP A C 1
ATOM 631 O O . ASP A 1 74 ? -1.301 -13.556 -4.545 1.00 98.25 74 ASP A O 1
ATOM 635 N N . VAL A 1 75 ? -0.376 -14.867 -2.981 1.00 98.50 75 VAL A N 1
ATOM 636 C CA . VAL A 1 75 ? -0.784 -14.011 -1.855 1.00 98.50 75 VAL A CA 1
ATOM 637 C C . VAL A 1 75 ? -0.181 -12.608 -1.980 1.00 98.50 75 VAL A C 1
ATOM 639 O O . VAL A 1 75 ? -0.883 -11.603 -1.828 1.00 98.50 75 VAL A O 1
ATOM 642 N N . LEU A 1 76 ? 1.117 -12.505 -2.283 1.00 98.31 76 LEU A N 1
ATOM 643 C CA . LEU A 1 76 ? 1.791 -11.222 -2.511 1.00 98.31 76 LEU A CA 1
ATOM 644 C C . LEU A 1 76 ? 1.234 -10.489 -3.732 1.00 98.31 76 LEU A C 1
ATOM 646 O O . LEU A 1 76 ? 1.201 -9.256 -3.726 1.00 98.31 76 LEU A O 1
ATOM 650 N N . LYS A 1 77 ? 0.785 -11.226 -4.752 1.00 97.94 77 LYS A N 1
ATOM 651 C CA . LYS A 1 77 ? 0.209 -10.663 -5.968 1.00 97.94 77 LYS A CA 1
ATOM 652 C C . LYS A 1 77 ? -1.159 -10.053 -5.725 1.00 97.94 77 LYS A C 1
ATOM 654 O O . LYS A 1 77 ? -1.389 -8.919 -6.132 1.00 97.94 77 LYS A O 1
ATOM 659 N N . ILE A 1 78 ? -2.031 -10.736 -4.991 1.00 97.94 78 ILE A N 1
ATOM 660 C CA . ILE A 1 78 ? -3.324 -10.171 -4.589 1.00 97.94 78 ILE A CA 1
ATOM 661 C C . ILE A 1 78 ? -3.139 -8.974 -3.634 1.00 97.94 78 ILE A C 1
ATOM 663 O O . ILE A 1 78 ? -3.924 -8.027 -3.658 1.00 97.94 78 ILE A O 1
ATOM 667 N N . TRP A 1 79 ? -2.066 -8.962 -2.834 1.00 97.56 79 TRP A N 1
ATOM 668 C CA . TRP A 1 79 ? -1.707 -7.851 -1.938 1.00 97.56 79 TRP A CA 1
ATOM 669 C C . TRP A 1 79 ? -1.001 -6.669 -2.635 1.00 97.56 79 TRP A C 1
ATOM 671 O O . TRP A 1 79 ? -0.729 -5.634 -2.011 1.00 97.56 79 TRP A O 1
ATOM 681 N N . GLU A 1 80 ? -0.645 -6.813 -3.912 1.00 95.75 80 GLU A N 1
ATOM 682 C CA . GLU A 1 80 ? 0.177 -5.861 -4.654 1.00 95.75 80 GLU A CA 1
ATOM 683 C C . GLU A 1 80 ? -0.424 -4.447 -4.661 1.00 95.75 80 GLU A C 1
ATOM 685 O O . GLU A 1 80 ? -1.567 -4.222 -5.040 1.00 95.75 80 GLU A O 1
ATOM 690 N N . GLY A 1 81 ? 0.375 -3.456 -4.253 1.00 92.12 81 GLY A N 1
ATOM 691 C CA . GLY A 1 81 ? -0.031 -2.048 -4.246 1.00 92.12 81 GLY A CA 1
ATOM 692 C C . GLY A 1 81 ? -0.578 -1.539 -2.909 1.00 92.12 81 GLY A C 1
ATOM 693 O O . GLY A 1 81 ? -0.535 -0.327 -2.680 1.00 92.12 81 GLY A O 1
ATOM 694 N N . MET A 1 82 ? -0.982 -2.424 -1.988 1.00 92.56 82 MET A N 1
ATOM 695 C CA . MET A 1 82 ? -1.445 -2.022 -0.649 1.00 92.56 82 MET A CA 1
ATOM 696 C C . MET A 1 82 ? -0.294 -1.636 0.298 1.00 92.56 82 MET A C 1
ATOM 698 O O . MET A 1 82 ? -0.481 -0.885 1.255 1.00 92.56 82 MET A O 1
ATOM 702 N N . GLY A 1 83 ? 0.922 -2.112 0.017 1.00 91.88 83 GLY A N 1
ATOM 703 C CA . GLY A 1 83 ? 2.114 -1.818 0.810 1.00 91.88 83 GLY A CA 1
ATOM 704 C C . GLY A 1 83 ? 2.188 -2.595 2.130 1.00 91.88 83 GLY A C 1
ATOM 705 O O . GLY A 1 83 ? 1.292 -3.359 2.499 1.00 91.88 83 GLY A O 1
ATOM 706 N N . TYR A 1 84 ? 3.298 -2.405 2.854 1.00 92.12 84 TYR A N 1
ATOM 707 C CA . TYR A 1 84 ? 3.607 -3.128 4.097 1.00 92.12 84 TYR A CA 1
ATOM 708 C C . TYR A 1 84 ? 3.483 -4.658 3.950 1.00 92.12 84 TYR A C 1
ATOM 710 O O . TYR A 1 84 ? 2.782 -5.315 4.716 1.00 92.12 84 TYR A O 1
ATOM 718 N N . TYR A 1 85 ? 4.175 -5.224 2.960 1.00 94.94 85 TYR A N 1
ATOM 719 C CA . TYR A 1 85 ? 4.077 -6.635 2.555 1.00 94.94 85 TYR A CA 1
ATOM 720 C C . TYR A 1 85 ? 4.439 -7.655 3.644 1.00 94.94 85 TYR A C 1
ATOM 722 O O . TYR A 1 85 ? 4.024 -8.802 3.564 1.00 94.94 85 TYR A O 1
ATOM 730 N N . ALA A 1 86 ? 5.149 -7.257 4.705 1.00 95.88 86 ALA A N 1
ATOM 731 C CA . ALA A 1 86 ? 5.350 -8.136 5.859 1.00 95.88 86 ALA A CA 1
ATOM 732 C C . ALA A 1 86 ? 4.015 -8.582 6.487 1.00 95.88 86 ALA A C 1
ATOM 734 O O . ALA A 1 86 ? 3.940 -9.674 7.038 1.00 95.88 86 ALA A O 1
ATOM 735 N N . ARG A 1 87 ? 2.955 -7.770 6.366 1.00 97.12 87 ARG A N 1
ATOM 736 C CA . ARG A 1 87 ? 1.613 -8.104 6.855 1.00 97.12 87 ARG A CA 1
ATOM 737 C C . ARG A 1 87 ? 1.024 -9.326 6.157 1.00 97.12 87 ARG A C 1
ATOM 739 O O . ARG A 1 87 ? 0.589 -10.234 6.852 1.00 97.12 87 ARG A O 1
ATOM 746 N N . SER A 1 88 ? 1.056 -9.386 4.823 1.00 97.00 88 SER A N 1
ATOM 747 C CA . SER A 1 88 ? 0.553 -10.557 4.093 1.00 97.00 88 SER A CA 1
ATOM 748 C C . SER A 1 88 ? 1.406 -11.790 4.328 1.00 97.00 88 SER A C 1
ATOM 750 O O . SER A 1 88 ? 0.851 -12.856 4.561 1.00 97.00 88 SER A O 1
ATOM 752 N N . ARG A 1 89 ? 2.738 -11.650 4.347 1.00 97.81 89 ARG A N 1
ATOM 753 C CA . ARG A 1 89 ? 3.635 -12.779 4.648 1.00 97.81 89 ARG A CA 1
ATOM 754 C C . ARG A 1 89 ? 3.371 -13.363 6.033 1.00 97.81 89 ARG A C 1
ATOM 756 O O . ARG A 1 89 ? 3.301 -14.575 6.193 1.00 97.81 89 ARG A O 1
ATOM 763 N N . ASN A 1 90 ? 3.207 -12.500 7.033 1.00 98.19 90 ASN A N 1
ATOM 764 C CA . ASN A 1 90 ? 2.915 -12.933 8.393 1.00 98.19 90 ASN A CA 1
ATOM 765 C C . ASN A 1 90 ? 1.519 -13.549 8.509 1.00 98.19 90 ASN A C 1
ATOM 767 O O . ASN A 1 90 ? 1.387 -14.575 9.160 1.00 98.19 90 ASN A O 1
ATOM 771 N N . LEU A 1 91 ? 0.509 -12.972 7.852 1.00 98.56 91 LEU A N 1
ATOM 772 C CA . LEU A 1 91 ? -0.842 -13.532 7.817 1.00 98.56 91 LEU A CA 1
ATOM 773 C C . LEU A 1 91 ? -0.861 -14.923 7.161 1.00 98.56 91 LEU A C 1
ATOM 775 O O . LEU A 1 91 ? -1.454 -15.840 7.715 1.00 98.56 91 LEU A O 1
ATOM 779 N N . HIS A 1 92 ? -0.161 -15.096 6.037 1.00 98.69 92 HIS A N 1
ATOM 780 C CA . HIS A 1 92 ? 0.007 -16.385 5.357 1.00 98.69 92 HIS A CA 1
ATOM 781 C C . HIS A 1 92 ? 0.707 -17.416 6.250 1.00 98.69 92 HIS A C 1
ATOM 783 O O . HIS A 1 92 ? 0.177 -18.498 6.489 1.00 98.69 92 HIS A O 1
ATOM 789 N N . LYS A 1 93 ? 1.840 -17.039 6.859 1.00 98.50 93 LYS A N 1
ATOM 790 C CA . LYS A 1 93 ? 2.557 -17.896 7.815 1.00 98.50 93 LYS A CA 1
ATOM 791 C C . LYS A 1 93 ? 1.684 -18.275 9.016 1.00 98.50 93 LYS A C 1
ATOM 793 O O . LYS A 1 93 ? 1.709 -19.419 9.460 1.00 98.50 93 LYS A O 1
ATOM 798 N N . ALA A 1 94 ? 0.927 -17.322 9.553 1.00 98.62 94 ALA A N 1
ATOM 799 C CA . ALA A 1 94 ? 0.029 -17.551 10.673 1.00 98.62 94 ALA A CA 1
ATOM 800 C C . ALA A 1 94 ? -1.136 -18.475 10.288 1.00 98.62 94 ALA A C 1
ATOM 802 O O . ALA A 1 94 ? -1.482 -19.345 11.080 1.00 98.62 94 ALA A O 1
ATOM 803 N N . ALA A 1 95 ? -1.683 -18.355 9.075 1.00 98.62 95 ALA A N 1
ATOM 804 C CA . ALA A 1 95 ? -2.691 -19.280 8.562 1.00 98.62 95 ALA A CA 1
ATOM 805 C C . ALA A 1 95 ? -2.159 -20.719 8.500 1.00 98.62 95 ALA A C 1
ATOM 807 O O . ALA A 1 95 ? -2.807 -21.621 9.025 1.00 98.62 95 ALA A O 1
ATOM 808 N N . GLY A 1 96 ? -0.942 -20.921 7.981 1.00 98.50 96 GLY A N 1
ATOM 809 C CA . GLY A 1 96 ? -0.286 -22.233 7.986 1.00 98.50 96 GLY A CA 1
ATOM 810 C C . GLY A 1 96 ? -0.082 -22.806 9.394 1.00 98.50 96 GLY A C 1
ATOM 811 O O . GLY A 1 96 ? -0.357 -23.980 9.634 1.00 98.50 96 GLY A O 1
ATOM 812 N N . ILE A 1 97 ? 0.330 -21.977 10.362 1.00 98.62 97 ILE A N 1
ATOM 813 C CA . ILE A 1 97 ? 0.444 -22.397 11.771 1.00 98.62 97 ILE A CA 1
ATOM 814 C C . ILE A 1 97 ? -0.917 -22.826 12.325 1.00 98.62 97 ILE A C 1
ATOM 816 O O . ILE A 1 97 ? -1.001 -23.857 12.987 1.00 98.62 97 ILE A O 1
ATOM 820 N N . VAL A 1 98 ? -1.981 -22.069 12.051 1.00 98.50 98 VAL A N 1
ATOM 821 C CA . VAL A 1 98 ? -3.320 -22.393 12.556 1.00 98.50 98 VAL A CA 1
ATOM 822 C C . VAL A 1 98 ? -3.879 -23.670 11.941 1.00 98.50 98 VAL A C 1
ATOM 824 O O . VAL A 1 98 ? -4.447 -24.485 12.667 1.00 98.50 98 VAL A O 1
ATOM 827 N N . MET A 1 99 ? -3.652 -23.901 10.650 1.00 97.94 99 MET A N 1
ATOM 828 C CA . MET A 1 99 ? -4.010 -25.167 10.013 1.00 97.94 99 MET A CA 1
ATOM 829 C C . MET A 1 99 ? -3.282 -26.353 10.655 1.00 97.94 99 MET A C 1
ATOM 831 O O . MET A 1 99 ? -3.926 -27.335 11.013 1.00 97.94 99 MET A O 1
ATOM 835 N N . ASN A 1 100 ? -1.971 -26.234 10.878 1.00 97.44 100 ASN A N 1
ATOM 836 C CA . ASN A 1 100 ? -1.144 -27.352 11.337 1.00 97.44 100 ASN A CA 1
ATOM 837 C C . ASN A 1 100 ? -1.238 -27.629 12.846 1.00 97.44 100 ASN A C 1
ATOM 839 O O . ASN A 1 100 ? -1.197 -28.783 13.256 1.00 97.44 100 ASN A O 1
ATOM 843 N N . GLN A 1 101 ? -1.323 -26.591 13.683 1.00 97.75 101 GLN A N 1
ATOM 844 C CA . GLN A 1 101 ? -1.245 -26.727 15.148 1.00 97.75 101 GLN A CA 1
ATOM 845 C C . GLN A 1 101 ? -2.603 -26.628 15.845 1.00 97.75 101 GLN A C 1
ATOM 847 O O . GLN A 1 101 ? -2.747 -27.105 16.967 1.00 97.75 101 GLN A O 1
ATOM 852 N N . TYR A 1 102 ? -3.594 -26.012 15.197 1.00 96.94 102 TYR A N 1
ATOM 853 C CA . TYR A 1 102 ? -4.912 -25.756 15.786 1.00 96.94 102 TYR A CA 1
ATOM 854 C C . TYR A 1 102 ? -6.055 -26.295 14.911 1.00 96.94 102 TYR A C 1
ATOM 856 O O . TYR A 1 102 ? -7.194 -25.859 15.058 1.00 96.94 102 TYR A O 1
ATOM 864 N N . ALA A 1 103 ? -5.764 -27.230 13.995 1.00 95.69 103 ALA A N 1
ATOM 865 C CA . ALA A 1 103 ? -6.737 -27.876 13.106 1.00 95.69 103 ALA A CA 1
ATOM 866 C C . ALA A 1 103 ? -7.629 -26.884 12.327 1.00 95.69 103 ALA A C 1
ATOM 868 O O . ALA A 1 103 ? -8.816 -27.120 12.113 1.00 95.69 103 ALA A O 1
ATOM 869 N N . GLY A 1 104 ? -7.067 -25.733 11.941 1.00 96.06 104 GLY A N 1
ATOM 870 C CA . GLY A 1 104 ? -7.785 -24.671 11.230 1.00 96.06 104 GLY A CA 1
ATOM 871 C C . GLY A 1 104 ? -8.682 -23.792 12.110 1.00 96.06 104 GLY A C 1
ATOM 872 O O . GLY A 1 104 ? -9.309 -22.861 11.603 1.00 96.06 104 GLY A O 1
ATOM 873 N N . ILE A 1 105 ? -8.721 -24.027 13.424 1.00 97.56 105 ILE A N 1
ATOM 874 C CA . ILE A 1 105 ? -9.510 -23.241 14.376 1.00 97.56 105 ILE A CA 1
ATOM 875 C C . ILE A 1 105 ? -8.672 -22.064 14.877 1.00 97.56 105 ILE A C 1
ATOM 877 O O . ILE A 1 105 ? -7.653 -22.241 15.543 1.00 97.56 105 ILE A O 1
ATOM 881 N N . ILE A 1 106 ? -9.117 -20.838 14.585 1.00 98.12 106 ILE A N 1
ATOM 882 C CA . ILE A 1 106 ? -8.462 -19.619 15.080 1.00 98.12 106 ILE A CA 1
ATOM 883 C C . ILE A 1 106 ? -8.549 -19.587 16.617 1.00 98.12 106 ILE A C 1
ATOM 885 O O . ILE A 1 106 ? -9.662 -19.580 17.147 1.00 98.12 106 ILE A O 1
ATOM 889 N N . PRO A 1 107 ? -7.412 -19.529 17.342 1.00 97.75 107 PRO A N 1
ATOM 890 C CA . PRO A 1 107 ? -7.419 -19.535 18.801 1.00 97.75 107 PRO A CA 1
ATOM 891 C C . PRO A 1 107 ? -8.151 -18.327 19.396 1.00 97.75 107 PRO A C 1
ATOM 893 O O . PRO A 1 107 ? -7.868 -17.183 19.043 1.00 97.75 107 PRO A O 1
ATOM 896 N N . ASP A 1 108 ? -9.032 -18.569 20.367 1.00 96.75 108 ASP A N 1
ATOM 897 C CA . ASP A 1 108 ? -9.795 -17.527 21.074 1.00 96.75 108 ASP A CA 1
ATOM 898 C C . ASP A 1 108 ? -9.124 -17.058 22.385 1.00 96.75 108 ASP A C 1
ATOM 900 O O . ASP A 1 108 ? -9.645 -16.200 23.108 1.00 96.75 108 ASP A O 1
ATOM 904 N N . ARG A 1 109 ? -7.952 -17.620 22.706 1.00 97.69 109 ARG A N 1
ATOM 905 C CA . ARG A 1 109 ? -7.141 -17.271 23.878 1.00 97.69 109 ARG A CA 1
ATOM 906 C C . ARG A 1 109 ? -6.085 -16.239 23.511 1.00 97.69 109 ARG A C 1
ATOM 908 O O . ARG A 1 109 ? -5.314 -16.443 22.575 1.00 97.69 109 ARG A O 1
ATOM 915 N N . TRP A 1 110 ? -5.982 -15.178 24.321 1.00 97.94 110 TRP A N 1
ATOM 916 C CA . TRP A 1 110 ? -5.030 -14.082 24.104 1.00 97.94 110 TRP A CA 1
ATOM 917 C C . TRP A 1 110 ? -3.607 -14.569 23.852 1.00 97.94 110 TRP A C 1
ATOM 919 O O . TRP A 1 110 ? -3.036 -14.228 22.825 1.00 97.94 110 TRP A O 1
ATOM 929 N N . LYS A 1 111 ? -3.049 -15.373 24.770 1.00 97.62 111 LYS A N 1
ATOM 930 C CA . LYS A 1 111 ? -1.655 -15.832 24.697 1.00 97.62 111 LYS A CA 1
ATOM 931 C C . LYS A 1 111 ? -1.373 -16.528 23.361 1.00 97.62 111 LYS A C 1
ATOM 933 O O . LYS A 1 111 ? -0.489 -16.103 22.630 1.00 97.62 111 LYS A O 1
ATOM 938 N N . THR A 1 112 ? -2.203 -17.507 23.015 1.00 97.69 112 THR A N 1
ATOM 939 C CA . THR A 1 112 ? -2.064 -18.316 21.802 1.00 97.69 112 THR A CA 1
ATOM 940 C C . THR A 1 112 ? -2.226 -17.489 20.527 1.00 97.69 112 THR A C 1
ATOM 942 O O . THR A 1 112 ? -1.396 -17.565 19.628 1.00 97.69 112 THR A O 1
ATOM 945 N N . PHE A 1 113 ? -3.267 -16.656 20.441 1.00 98.31 113 PHE A N 1
ATOM 946 C CA . PHE A 1 113 ? -3.505 -15.849 19.242 1.00 98.31 113 PHE A CA 1
ATOM 947 C C . PHE A 1 113 ? -2.431 -14.766 19.059 1.00 98.31 113 PHE A C 1
ATOM 949 O O . PHE A 1 113 ? -1.989 -14.504 17.944 1.00 98.31 113 PHE A O 1
ATOM 956 N N . ARG A 1 114 ? -1.965 -14.160 20.158 1.00 98.19 114 ARG A N 1
ATOM 957 C CA . ARG A 1 114 ? -0.947 -13.100 20.160 1.00 98.19 114 ARG A CA 1
ATOM 958 C C . ARG A 1 114 ? 0.447 -13.583 19.750 1.00 98.19 114 ARG A C 1
ATOM 960 O O . ARG A 1 114 ? 1.252 -12.767 19.299 1.00 98.19 114 ARG A O 1
ATOM 967 N N . GLU A 1 115 ? 0.735 -14.869 19.923 1.00 97.94 115 GLU A N 1
ATOM 968 C CA . GLU A 1 115 ? 1.993 -15.502 19.507 1.00 97.94 115 GLU A CA 1
ATOM 969 C C . GLU A 1 115 ? 2.057 -15.745 17.987 1.00 97.94 115 GLU A C 1
ATOM 971 O O . GLU A 1 115 ? 3.145 -15.944 17.441 1.00 97.94 115 GLU A O 1
ATOM 976 N N . LEU A 1 116 ? 0.926 -15.667 17.273 1.00 98.56 116 LEU A N 1
ATOM 977 C CA . LEU A 1 116 ? 0.903 -15.836 15.822 1.00 98.56 116 LEU A CA 1
ATOM 978 C C . LEU A 1 116 ? 1.678 -14.714 15.097 1.00 98.56 116 LEU A C 1
ATOM 980 O O . LEU A 1 116 ? 1.591 -13.537 15.472 1.00 98.56 116 LEU A O 1
ATOM 984 N N . PRO A 1 117 ? 2.400 -15.034 14.005 1.00 98.00 117 PRO A N 1
ATOM 985 C CA . PRO A 1 117 ? 3.131 -14.046 13.222 1.00 98.00 117 PRO A CA 1
ATOM 986 C C . PRO A 1 117 ? 2.256 -12.865 12.790 1.00 98.00 117 PRO A C 1
ATOM 988 O O . PRO A 1 117 ? 1.182 -13.024 12.218 1.00 98.00 117 PRO A O 1
ATOM 991 N N . GLY A 1 118 ? 2.742 -11.647 13.034 1.00 96.44 118 GLY A N 1
ATOM 992 C CA . GLY A 1 118 ? 2.043 -10.413 12.661 1.00 96.44 118 GLY A CA 1
ATOM 993 C C . GLY A 1 118 ? 0.865 -10.033 13.562 1.00 96.44 118 GLY A C 1
ATOM 994 O O . GLY A 1 118 ? 0.358 -8.920 13.420 1.00 96.44 118 GLY A O 1
ATOM 995 N N . VAL A 1 119 ? 0.465 -10.877 14.518 1.00 98.06 119 VAL A N 1
ATOM 996 C CA . VAL A 1 119 ? -0.575 -10.544 15.494 1.00 98.06 119 VAL A CA 1
ATOM 997 C C . VAL A 1 119 ? 0.046 -9.756 16.647 1.00 98.06 119 VAL A C 1
ATOM 999 O O . VAL A 1 119 ? 0.625 -10.307 17.573 1.00 98.06 119 VAL A O 1
ATOM 1002 N N . GLY A 1 120 ? -0.051 -8.429 16.577 1.00 95.88 120 GLY A N 1
ATOM 1003 C CA . GLY A 1 120 ? 0.271 -7.531 17.693 1.00 95.88 120 GLY A CA 1
ATOM 1004 C C . GLY A 1 120 ? -0.914 -7.321 18.643 1.00 95.88 120 GLY A C 1
ATOM 1005 O O . GLY A 1 120 ? -2.025 -7.766 18.359 1.00 95.88 120 GLY A O 1
ATOM 1006 N N . ASP A 1 121 ? -0.706 -6.561 19.724 1.00 95.19 121 ASP A N 1
ATOM 1007 C CA . ASP A 1 121 ? -1.731 -6.292 20.752 1.00 95.19 121 ASP A CA 1
ATOM 1008 C C . ASP A 1 121 ? -3.026 -5.724 20.155 1.00 95.19 121 ASP A C 1
ATOM 1010 O O . ASP A 1 121 ? -4.119 -6.097 20.570 1.00 95.19 121 ASP A O 1
ATOM 1014 N N . TYR A 1 122 ? -2.902 -4.856 19.143 1.00 95.88 122 TYR A N 1
ATOM 1015 C CA . TYR A 1 122 ? -4.046 -4.295 18.426 1.00 95.88 122 TYR A CA 1
ATOM 1016 C C . TYR A 1 122 ? -4.874 -5.373 17.711 1.00 95.88 122 TYR A C 1
ATOM 1018 O O . TYR A 1 122 ? -6.078 -5.437 17.933 1.00 95.88 122 TYR A O 1
ATOM 1026 N N . ILE A 1 123 ? -4.248 -6.226 16.882 1.00 97.56 123 ILE A N 1
ATOM 1027 C CA . ILE A 1 123 ? -4.980 -7.276 16.146 1.00 97.56 123 ILE A CA 1
ATOM 1028 C C . ILE A 1 123 ? -5.584 -8.266 17.136 1.00 97.56 123 ILE A C 1
ATOM 1030 O O . ILE A 1 123 ? -6.744 -8.632 16.981 1.00 97.56 123 ILE A O 1
ATOM 1034 N N . ALA A 1 124 ? -4.825 -8.666 18.162 1.00 98.19 124 ALA A N 1
ATOM 1035 C CA . ALA A 1 124 ? -5.320 -9.576 19.186 1.00 98.19 124 ALA A CA 1
ATOM 1036 C C . ALA A 1 124 ? -6.577 -9.018 19.863 1.00 98.19 124 ALA A C 1
ATOM 1038 O O . ALA A 1 124 ? -7.608 -9.683 19.875 1.00 98.19 124 ALA A O 1
ATOM 1039 N N . ALA A 1 125 ? -6.535 -7.773 20.345 1.00 97.81 125 ALA A N 1
ATOM 1040 C CA . ALA A 1 125 ? -7.696 -7.142 20.963 1.00 97.81 125 ALA A CA 1
ATOM 1041 C C . ALA A 1 125 ? -8.872 -6.987 19.986 1.00 97.81 125 ALA A C 1
ATOM 1043 O O . ALA A 1 125 ? -10.014 -7.269 20.352 1.00 97.81 125 ALA A O 1
ATOM 1044 N N . ALA A 1 126 ? -8.611 -6.571 18.743 1.00 97.56 126 ALA A N 1
ATOM 1045 C CA . ALA A 1 126 ? -9.651 -6.334 17.747 1.00 97.56 126 ALA A CA 1
ATOM 1046 C C . ALA A 1 126 ? -10.379 -7.628 17.371 1.00 97.56 126 ALA A C 1
ATOM 1048 O O . ALA A 1 126 ? -11.594 -7.713 17.532 1.00 97.56 126 ALA A O 1
ATOM 1049 N N . VAL A 1 127 ? -9.646 -8.665 16.965 1.00 98.19 127 VAL A N 1
ATOM 1050 C CA . VAL A 1 127 ? -10.238 -9.944 16.551 1.00 98.19 127 VAL A CA 1
ATOM 1051 C C . VAL A 1 127 ? -10.930 -10.631 17.728 1.00 98.19 127 VAL A C 1
ATOM 1053 O O . VAL A 1 127 ? -12.090 -11.023 17.608 1.00 98.19 127 VAL A O 1
ATOM 1056 N N . LEU A 1 128 ? -10.273 -10.721 18.892 1.00 98.44 128 LEU A N 1
ATOM 1057 C CA . LEU A 1 128 ? -10.842 -11.401 20.060 1.00 98.44 128 LEU A CA 1
ATOM 1058 C C . LEU A 1 128 ? -12.095 -10.699 20.597 1.00 98.44 128 LEU A C 1
ATOM 1060 O O . LEU A 1 128 ? -13.038 -11.372 21.006 1.00 98.44 128 LEU A O 1
ATOM 1064 N N . SER A 1 129 ? -12.153 -9.366 20.559 1.00 98.06 129 SER A N 1
ATOM 1065 C CA . SER A 1 129 ? -13.357 -8.643 20.985 1.00 98.06 129 SER A CA 1
ATOM 1066 C C . SER A 1 129 ? -14.486 -8.690 19.957 1.00 98.06 129 SER A C 1
ATOM 1068 O O . SER A 1 129 ? -15.644 -8.858 20.336 1.00 98.06 129 SER A O 1
ATOM 1070 N N . MET A 1 130 ? -14.187 -8.562 18.661 1.00 97.31 130 MET A N 1
ATOM 1071 C CA . MET A 1 130 ? -15.215 -8.462 17.617 1.00 97.31 130 MET A CA 1
ATOM 1072 C C . MET A 1 130 ? -15.794 -9.814 17.200 1.00 97.31 130 MET A C 1
ATOM 1074 O O . MET A 1 130 ? -17.000 -9.890 16.943 1.00 97.31 130 MET A O 1
ATOM 1078 N N . ALA A 1 131 ? -14.950 -10.848 17.133 1.00 97.44 131 ALA A N 1
ATOM 1079 C CA . ALA A 1 131 ? -15.332 -12.185 16.688 1.00 97.44 131 ALA A CA 1
ATOM 1080 C C . ALA A 1 131 ? -15.700 -13.111 17.857 1.00 97.44 131 ALA A C 1
ATOM 1082 O O . ALA A 1 131 ? -16.648 -13.879 17.747 1.00 97.44 131 ALA A O 1
ATOM 1083 N N . PHE A 1 132 ? -14.996 -13.001 18.990 1.00 97.75 132 PHE A N 1
ATOM 1084 C CA . PHE A 1 132 ? -15.156 -13.912 20.134 1.00 97.75 132 PHE A CA 1
ATOM 1085 C C . PHE A 1 132 ? -15.746 -13.253 21.392 1.00 97.75 132 PHE A C 1
ATOM 1087 O O . PHE A 1 132 ? -15.832 -13.897 22.436 1.00 97.75 132 PHE A O 1
ATOM 1094 N N . GLY A 1 133 ? -16.113 -11.967 21.330 1.00 97.25 133 GLY A N 1
ATOM 1095 C CA . GLY A 1 133 ? -16.730 -11.250 22.451 1.00 97.25 133 GLY A CA 1
ATOM 1096 C C . GLY A 1 133 ? -15.827 -11.080 23.677 1.00 97.25 133 GLY A C 1
ATOM 1097 O O . GLY A 1 133 ? -16.318 -10.779 24.760 1.00 97.25 133 GLY A O 1
ATOM 1098 N N . LYS A 1 134 ? -14.507 -11.275 23.553 1.00 98.06 134 LYS A N 1
ATOM 1099 C CA . LYS A 1 134 ? -13.593 -11.167 24.697 1.00 98.06 134 LYS A CA 1
ATOM 1100 C C . LYS A 1 134 ? -13.384 -9.691 25.083 1.00 98.06 134 LYS A C 1
ATOM 1102 O O . LYS A 1 134 ? -13.178 -8.858 24.196 1.00 98.06 134 LYS A O 1
ATOM 1107 N N . PRO A 1 135 ? -13.366 -9.339 26.382 1.00 97.81 135 PRO A N 1
ATOM 1108 C CA . PRO A 1 135 ? -13.297 -7.953 26.847 1.00 97.81 135 PRO A CA 1
ATOM 1109 C C . PRO A 1 135 ? -11.870 -7.384 26.790 1.00 97.81 135 PRO A C 1
ATOM 1111 O O . PRO A 1 135 ? -11.280 -7.019 27.808 1.00 97.81 135 PRO A O 1
ATOM 1114 N N . TYR A 1 136 ? -11.311 -7.290 25.582 1.00 97.94 136 TYR A N 1
ATOM 1115 C CA . TYR A 1 136 ? -10.012 -6.673 25.324 1.00 97.94 136 TYR A CA 1
ATOM 1116 C C . TYR A 1 136 ? -10.183 -5.298 24.666 1.00 97.94 136 TYR A C 1
ATOM 1118 O O . TYR A 1 136 ? -10.832 -5.203 23.621 1.00 97.94 136 TYR A O 1
ATOM 1126 N N . PRO A 1 137 ? -9.609 -4.223 25.235 1.00 97.38 137 PRO A N 1
ATOM 1127 C CA . PRO A 1 137 ? -9.733 -2.888 24.668 1.00 97.38 137 PRO A CA 1
ATOM 1128 C C . PRO A 1 137 ? -8.829 -2.725 23.444 1.00 97.38 137 PRO A C 1
ATOM 1130 O O . PRO A 1 137 ? -7.635 -3.031 23.483 1.00 97.38 137 PRO A O 1
ATOM 1133 N N . VAL A 1 138 ? -9.382 -2.187 22.360 1.00 96.25 138 VAL A N 1
ATOM 1134 C CA . VAL A 1 138 ? -8.613 -1.847 21.159 1.00 96.25 138 VAL A CA 1
ATOM 1135 C C . VAL A 1 138 ? -8.017 -0.452 21.306 1.00 96.25 138 VAL A C 1
ATOM 1137 O O . VAL A 1 138 ? -8.725 0.498 21.625 1.00 96.25 138 VAL A O 1
ATOM 1140 N N . VAL A 1 139 ? -6.715 -0.307 21.040 1.00 94.81 139 VAL A N 1
ATOM 1141 C CA . VAL A 1 139 ? -6.006 0.979 21.141 1.00 94.81 139 VAL A CA 1
ATOM 1142 C C . VAL A 1 139 ? -5.209 1.258 19.867 1.00 94.81 139 VAL A C 1
ATOM 1144 O O . VAL A 1 139 ? -4.038 0.895 19.748 1.00 94.81 139 VAL A O 1
ATOM 1147 N N . ASP A 1 140 ? -5.837 1.943 18.913 1.00 93.38 140 ASP A N 1
ATOM 1148 C CA . ASP A 1 140 ? -5.206 2.436 17.685 1.00 93.38 140 ASP A CA 1
ATOM 1149 C C . ASP A 1 140 ? -4.950 3.956 17.734 1.00 93.38 140 ASP A C 1
ATOM 1151 O O . ASP A 1 140 ? -5.117 4.623 18.758 1.00 93.38 140 ASP A O 1
ATOM 1155 N N . GLY A 1 141 ? -4.529 4.540 16.609 1.00 92.81 141 GLY A N 1
ATOM 1156 C CA . GLY A 1 141 ? -4.333 5.988 16.509 1.00 92.81 141 GLY A CA 1
ATOM 1157 C C . GLY A 1 141 ? -5.623 6.808 16.667 1.00 92.81 141 GLY A C 1
ATOM 1158 O O . GLY A 1 141 ? -5.552 7.968 17.087 1.00 92.81 141 GLY A O 1
ATOM 1159 N N . ASN A 1 142 ? -6.787 6.242 16.332 1.00 95.44 142 ASN A N 1
ATOM 1160 C CA . ASN A 1 142 ? -8.087 6.884 16.517 1.00 95.44 142 ASN A CA 1
ATOM 1161 C C . ASN A 1 142 ? -8.497 6.880 17.987 1.00 95.44 142 ASN A C 1
ATOM 1163 O O . ASN A 1 142 ? -8.759 7.948 18.537 1.00 95.44 142 ASN A O 1
ATOM 1167 N N . VAL A 1 143 ? -8.439 5.721 18.638 1.00 96.88 143 VAL A N 1
ATOM 1168 C CA . VAL A 1 143 ? -8.747 5.544 20.057 1.00 96.88 143 VAL A CA 1
ATOM 1169 C C . VAL A 1 143 ? -7.810 6.377 20.922 1.00 96.88 143 VAL A C 1
ATOM 1171 O O . VAL A 1 143 ? -8.289 7.157 21.737 1.00 96.88 143 VAL A O 1
ATOM 1174 N N . LYS A 1 144 ? -6.488 6.328 20.696 1.00 96.88 144 LYS A N 1
ATOM 1175 C CA . LYS A 1 144 ? -5.528 7.165 21.442 1.00 96.88 144 LYS A CA 1
ATOM 1176 C C . LYS A 1 144 ? -5.890 8.650 21.385 1.00 96.88 144 LYS A C 1
ATOM 1178 O O . LYS A 1 144 ? -5.805 9.347 22.390 1.00 96.88 144 LYS A O 1
ATOM 1183 N N . ARG A 1 145 ? -6.322 9.141 20.218 1.00 97.38 145 ARG A N 1
ATOM 1184 C CA . ARG A 1 145 ? -6.759 10.533 20.045 1.00 97.38 145 ARG A CA 1
ATOM 1185 C C . ARG A 1 145 ? -8.059 10.823 20.791 1.00 97.38 145 ARG A C 1
ATOM 1187 O O . ARG A 1 145 ? -8.123 11.842 21.474 1.00 97.38 145 ARG A O 1
ATOM 1194 N N . VAL A 1 146 ? -9.066 9.959 20.666 1.00 98.00 146 VAL A N 1
ATOM 1195 C CA . VAL A 1 146 ? -10.339 10.117 21.383 1.00 98.00 146 VAL A CA 1
ATOM 1196 C C . VAL A 1 146 ? -10.089 10.148 22.887 1.00 98.00 146 VAL A C 1
ATOM 1198 O O . VAL A 1 146 ? -10.449 11.133 23.520 1.00 98.00 146 VAL A O 1
ATOM 1201 N N . LEU A 1 147 ? -9.391 9.147 23.429 1.00 97.44 147 LEU A N 1
ATOM 1202 C CA . LEU A 1 147 ? -9.076 9.062 24.856 1.00 97.44 147 LEU A CA 1
ATOM 1203 C C . LEU A 1 147 ? -8.258 10.267 25.324 1.00 97.44 147 LEU A C 1
ATOM 1205 O O . LEU A 1 147 ? -8.607 10.877 26.325 1.00 97.44 147 LEU A O 1
ATOM 1209 N N . SER A 1 148 ? -7.247 10.696 24.556 1.00 97.56 148 SER A N 1
ATOM 1210 C CA . SER A 1 148 ? -6.447 11.872 24.930 1.00 97.56 148 SER A CA 1
ATOM 1211 C C . SER A 1 148 ? -7.277 13.139 25.121 1.00 97.56 148 SER A C 1
ATOM 1213 O O . SER A 1 148 ? -7.003 13.905 26.033 1.00 97.56 148 SER A O 1
ATOM 1215 N N . ARG A 1 149 ? -8.303 13.349 24.289 1.00 98.00 149 ARG A N 1
ATOM 1216 C CA . ARG A 1 149 ? -9.198 14.508 24.389 1.00 98.00 149 ARG A CA 1
ATOM 1217 C C . ARG A 1 149 ? -10.248 14.306 25.470 1.00 98.00 149 ARG A C 1
ATOM 1219 O O . ARG A 1 149 ? -10.557 15.230 26.210 1.00 98.00 149 ARG A O 1
ATOM 1226 N N . LEU A 1 150 ? -10.786 13.097 25.566 1.00 96.81 150 LEU A N 1
ATOM 1227 C CA . LEU A 1 150 ? -11.837 12.784 26.517 1.00 96.81 150 LEU A CA 1
ATOM 1228 C C . LEU A 1 150 ? -11.345 12.915 27.961 1.00 96.81 150 LEU A C 1
ATOM 1230 O O . LEU A 1 150 ? -12.084 13.428 28.793 1.00 96.81 150 LEU A O 1
ATOM 1234 N N . THR A 1 151 ? -10.103 12.505 28.238 1.00 95.88 151 THR A N 1
ATOM 1235 C CA . THR A 1 151 ? -9.552 12.427 29.599 1.00 95.88 151 THR A CA 1
ATOM 1236 C C . THR A 1 151 ? -8.281 13.259 29.821 1.00 95.88 151 THR A C 1
ATOM 1238 O O . THR A 1 151 ? -7.629 13.083 30.843 1.00 95.88 151 THR A O 1
ATOM 1241 N N . LEU A 1 152 ? -7.923 14.164 28.896 1.00 96.62 152 LEU A N 1
ATOM 1242 C CA . LEU A 1 152 ? -6.733 15.038 28.970 1.00 96.62 152 LEU A CA 1
ATOM 1243 C C . LEU A 1 152 ? -5.401 14.279 29.161 1.00 96.62 152 LEU A C 1
ATOM 1245 O O . LEU A 1 152 ? -4.557 14.659 29.969 1.00 96.62 152 LEU A O 1
ATOM 1249 N N . ILE A 1 153 ? -5.181 13.198 28.404 1.00 96.06 153 ILE A N 1
ATOM 1250 C CA . ILE A 1 153 ? -3.921 12.433 28.482 1.00 96.06 153 ILE A CA 1
ATOM 1251 C C . ILE A 1 153 ? -2.779 13.246 27.855 1.00 96.06 153 ILE A C 1
ATOM 1253 O O . ILE A 1 153 ? -2.656 13.321 26.630 1.00 96.06 153 ILE A O 1
ATOM 1257 N N . GLU A 1 154 ? -1.912 13.805 28.701 1.00 95.75 154 GLU A N 1
ATOM 1258 C CA . GLU A 1 154 ? -0.726 14.587 28.307 1.00 95.75 154 GLU A CA 1
ATOM 1259 C C . GLU A 1 154 ? 0.401 13.718 27.712 1.00 95.75 154 GLU A C 1
ATOM 1261 O O . GLU A 1 154 ? 1.288 14.202 27.004 1.00 95.75 154 GLU A O 1
ATOM 1266 N N . ALA A 1 155 ? 0.370 12.405 27.957 1.00 95.12 155 ALA A N 1
ATOM 1267 C CA . ALA A 1 155 ? 1.372 11.480 27.443 1.00 95.12 155 ALA A CA 1
ATOM 1268 C C . ALA A 1 155 ? 1.366 11.445 25.892 1.00 95.12 155 ALA A C 1
ATOM 1270 O O . ALA A 1 155 ? 0.318 11.234 25.275 1.00 95.12 155 ALA A O 1
ATOM 1271 N N . PRO A 1 156 ? 2.524 11.599 25.220 1.00 94.94 156 PRO A N 1
ATOM 1272 C CA . PRO A 1 156 ? 2.569 11.710 23.766 1.00 94.94 156 PRO A CA 1
ATOM 1273 C C . PRO A 1 156 ? 2.178 10.409 23.050 1.00 94.94 156 PRO A C 1
ATOM 1275 O O . PRO A 1 156 ? 2.780 9.355 23.254 1.00 94.94 156 PRO A O 1
ATOM 1278 N N . VAL A 1 157 ? 1.226 10.484 22.114 1.00 93.69 157 VAL A N 1
ATOM 1279 C CA . VAL A 1 157 ? 0.652 9.289 21.450 1.00 93.69 157 VAL A CA 1
ATOM 1280 C C . VAL A 1 157 ? 1.639 8.506 20.583 1.00 93.69 157 VAL A C 1
ATOM 1282 O O . VAL A 1 157 ? 1.411 7.330 20.292 1.00 93.69 157 VAL A O 1
ATOM 1285 N N . ASN A 1 158 ? 2.717 9.157 20.141 1.00 90.75 158 ASN A N 1
ATOM 1286 C CA . ASN A 1 158 ? 3.754 8.587 19.284 1.00 90.75 158 ASN A CA 1
ATOM 1287 C C . ASN A 1 158 ? 5.026 8.172 20.041 1.00 90.75 158 ASN A C 1
ATOM 1289 O O . ASN A 1 158 ? 6.034 7.901 19.391 1.00 90.75 158 ASN A O 1
ATOM 1293 N N . LYS A 1 159 ? 4.985 8.110 21.379 1.00 91.25 159 LYS A N 1
ATOM 1294 C CA . LYS A 1 159 ? 6.048 7.534 22.212 1.00 91.25 159 LYS A CA 1
ATOM 1295 C C . LYS A 1 159 ? 5.623 6.142 22.680 1.00 91.25 159 LYS A C 1
ATOM 1297 O O . LYS A 1 159 ? 4.544 5.983 23.247 1.00 91.25 159 LYS A O 1
ATOM 1302 N N . SER A 1 160 ? 6.463 5.131 22.460 1.00 88.06 160 SER A N 1
ATOM 1303 C CA . SER A 1 160 ? 6.164 3.742 22.847 1.00 88.06 160 SER A CA 1
ATOM 1304 C C . SER A 1 160 ? 5.886 3.612 24.347 1.00 88.06 160 SER A C 1
ATOM 1306 O O . SER A 1 160 ? 4.877 3.015 24.719 1.00 88.06 160 SER A O 1
ATOM 1308 N N . SER A 1 161 ? 6.697 4.267 25.185 1.00 90.06 161 SER A N 1
ATOM 1309 C CA . SER A 1 161 ? 6.556 4.270 26.649 1.00 90.06 161 SER A CA 1
ATOM 1310 C C . SER A 1 161 ? 5.228 4.860 27.145 1.00 90.06 161 SER A C 1
ATOM 1312 O O . SER A 1 161 ? 4.820 4.598 28.269 1.00 90.06 161 SER A O 1
ATOM 1314 N N . SER A 1 162 ? 4.530 5.647 26.322 1.00 92.50 162 SER A N 1
ATOM 1315 C CA . SER A 1 162 ? 3.234 6.235 26.674 1.00 92.50 162 SER A CA 1
ATOM 1316 C C . SER A 1 162 ? 2.058 5.289 26.425 1.00 92.50 162 SER A C 1
ATOM 1318 O O . SER A 1 162 ? 0.957 5.572 26.881 1.00 92.50 162 SER A O 1
ATOM 1320 N N . THR A 1 163 ? 2.265 4.157 25.739 1.00 90.19 163 THR A N 1
ATOM 1321 C CA . THR A 1 163 ? 1.185 3.231 25.347 1.00 90.19 163 THR A CA 1
ATOM 1322 C C . THR A 1 163 ? 0.407 2.678 26.541 1.00 90.19 163 THR A C 1
ATOM 1324 O O . THR A 1 163 ? -0.812 2.555 26.437 1.00 90.19 163 THR A O 1
ATOM 1327 N N . LYS A 1 164 ? 1.079 2.433 27.675 1.00 92.19 164 LYS A N 1
ATOM 1328 C CA . LYS A 1 164 ? 0.462 1.908 28.902 1.00 92.19 164 LYS A CA 1
ATOM 1329 C C . LYS A 1 164 ? -0.688 2.789 29.409 1.00 92.19 164 LYS A C 1
ATOM 1331 O O . LYS A 1 164 ? -1.773 2.272 29.639 1.00 92.19 164 LYS A O 1
ATOM 1336 N N . HIS A 1 165 ? -0.501 4.111 29.435 1.00 93.44 165 HIS A N 1
ATOM 1337 C CA . HIS A 1 165 ? -1.536 5.069 29.853 1.00 93.44 165 HIS A CA 1
ATOM 1338 C C . HIS A 1 165 ? -2.813 4.934 29.012 1.00 93.44 165 HIS A C 1
ATOM 1340 O O . HIS A 1 165 ? -3.918 4.886 29.538 1.00 93.44 165 HIS A O 1
ATOM 1346 N N . PHE A 1 166 ? -2.667 4.811 27.688 1.00 95.81 166 PHE A N 1
ATOM 1347 C CA . PHE A 1 166 ? -3.815 4.641 26.796 1.00 95.81 166 PHE A CA 1
ATOM 1348 C C . PHE A 1 166 ? -4.494 3.281 26.967 1.00 95.81 166 PHE A C 1
ATOM 1350 O O . PHE A 1 166 ? -5.711 3.202 26.843 1.00 95.81 166 PHE A O 1
ATOM 1357 N N . GLN A 1 167 ? -3.728 2.221 27.234 1.00 94.75 167 GLN A N 1
ATOM 1358 C CA . GLN A 1 167 ? -4.277 0.888 27.496 1.00 94.75 167 GLN A CA 1
ATOM 1359 C C . GLN A 1 167 ? -5.068 0.847 28.806 1.00 94.75 167 GLN A C 1
ATOM 1361 O O . GLN A 1 167 ? -6.153 0.272 28.828 1.00 94.75 167 GLN A O 1
ATOM 1366 N N . GLU A 1 168 ? -4.566 1.479 29.866 1.00 95.00 168 GLU A N 1
ATOM 1367 C CA . GLU A 1 168 ? -5.244 1.566 31.165 1.00 95.00 168 GLU A CA 1
ATOM 1368 C C . GLU A 1 168 ? -6.555 2.346 31.051 1.00 95.00 168 GLU A C 1
ATOM 1370 O O . GLU A 1 168 ? -7.611 1.805 31.378 1.00 95.00 168 GLU A O 1
ATOM 1375 N N . THR A 1 169 ? -6.531 3.542 30.450 1.00 95.56 169 THR A N 1
ATOM 1376 C CA . THR A 1 169 ? -7.763 4.310 30.211 1.00 95.56 169 THR A CA 1
ATOM 1377 C C . THR A 1 169 ? -8.745 3.543 29.322 1.00 95.56 169 THR A C 1
ATOM 1379 O O . THR A 1 169 ? -9.939 3.497 29.608 1.00 95.56 169 THR A O 1
ATOM 1382 N N . ALA A 1 170 ? -8.274 2.886 28.256 1.00 96.81 170 ALA A N 1
ATOM 1383 C CA . ALA A 1 170 ? -9.156 2.099 27.397 1.00 96.81 170 ALA A CA 1
ATOM 1384 C C . ALA A 1 170 ? -9.795 0.919 28.149 1.00 96.81 170 ALA A C 1
ATOM 1386 O O . ALA A 1 170 ? -10.966 0.622 27.926 1.00 96.81 170 ALA A O 1
ATOM 1387 N N . LYS A 1 171 ? -9.049 0.271 29.054 1.00 96.38 171 LYS A N 1
ATOM 1388 C CA . LYS A 1 171 ? -9.536 -0.830 29.895 1.00 96.38 171 LYS A CA 1
ATOM 1389 C C . LYS A 1 171 ? -10.605 -0.370 30.884 1.00 96.38 171 LYS A C 1
ATOM 1391 O O . LYS A 1 171 ? -11.590 -1.078 31.063 1.00 96.38 171 LYS A O 1
ATOM 1396 N N . GLU A 1 172 ? -10.425 0.792 31.506 1.00 94.94 172 GLU A N 1
ATOM 1397 C CA . GLU A 1 172 ? -11.418 1.384 32.414 1.00 94.94 172 GLU A CA 1
ATOM 1398 C C . GLU A 1 172 ? -12.722 1.721 31.683 1.00 94.94 172 GLU A C 1
ATOM 1400 O O . GLU A 1 172 ? -13.818 1.457 32.175 1.00 94.94 172 GLU A O 1
ATOM 1405 N N . MET A 1 173 ? -12.613 2.267 30.471 1.00 95.12 173 MET A N 1
ATOM 1406 C CA . MET A 1 173 ? -13.769 2.726 29.705 1.00 95.12 173 MET A CA 1
ATOM 1407 C C . MET A 1 173 ? -14.517 1.616 28.958 1.00 95.12 173 MET A C 1
ATOM 1409 O O . MET A 1 173 ? -15.689 1.793 28.627 1.00 95.12 173 MET A O 1
ATOM 1413 N N . LEU A 1 174 ? -13.871 0.474 28.718 1.00 97.38 174 LEU A N 1
ATOM 1414 C CA . LEU A 1 174 ? -14.409 -0.643 27.942 1.00 97.38 174 LEU A CA 1
ATOM 1415 C C . LEU A 1 174 ? -15.766 -1.129 28.463 1.00 97.38 174 LEU A C 1
ATOM 1417 O O . LEU A 1 174 ? -15.917 -1.411 29.650 1.00 97.38 174 LEU A O 1
ATOM 1421 N N . ASP A 1 175 ? -16.730 -1.287 27.559 1.00 96.88 175 ASP A N 1
ATOM 1422 C CA . ASP A 1 175 ? -17.922 -2.094 27.816 1.00 96.88 175 ASP A CA 1
ATOM 1423 C C . ASP A 1 175 ? -17.541 -3.582 27.794 1.00 96.88 175 ASP A C 1
ATOM 1425 O O . ASP A 1 175 ? -17.111 -4.106 26.765 1.00 96.88 175 ASP A O 1
ATOM 1429 N N . LYS A 1 176 ? -17.652 -4.254 28.942 1.00 96.25 176 LYS A N 1
ATOM 1430 C CA . LYS A 1 176 ? -17.286 -5.670 29.081 1.00 96.25 176 LYS A CA 1
ATOM 1431 C C . LYS A 1 176 ? -18.370 -6.619 28.574 1.00 96.25 176 LYS A C 1
ATOM 1433 O O . LYS A 1 176 ? -18.041 -7.765 28.288 1.00 96.25 176 LYS A O 1
ATOM 1438 N N . GLU A 1 177 ? -19.612 -6.157 28.465 1.00 95.88 177 GLU A N 1
ATOM 1439 C CA . GLU A 1 177 ? -20.735 -6.950 27.960 1.00 95.88 177 GLU A CA 1
ATOM 1440 C C . GLU A 1 177 ? -20.728 -6.962 26.430 1.00 95.88 177 GLU A C 1
ATOM 1442 O O . GLU A 1 177 ? -20.914 -8.007 25.813 1.00 95.88 177 GLU A O 1
ATOM 1447 N N . ASN A 1 178 ? -20.419 -5.817 25.808 1.00 96.12 178 ASN A N 1
ATOM 1448 C CA . ASN A 1 178 ? -20.390 -5.664 24.350 1.00 96.12 178 ASN A CA 1
ATOM 1449 C C . ASN A 1 178 ? -19.052 -5.106 23.816 1.00 96.12 178 ASN A C 1
ATOM 1451 O O . ASN A 1 178 ? -19.038 -4.111 23.075 1.00 96.12 178 ASN A O 1
ATOM 1455 N N . PRO A 1 179 ? -17.901 -5.745 24.112 1.00 97.25 179 PRO A N 1
ATOM 1456 C CA . PRO A 1 179 ? -16.583 -5.162 23.853 1.00 97.25 179 PRO A CA 1
ATOM 1457 C C . PRO A 1 179 ? -16.300 -4.948 22.365 1.00 97.25 179 PRO A C 1
ATOM 1459 O O . PRO A 1 179 ? -15.728 -3.928 21.981 1.00 97.25 179 PRO A O 1
ATOM 1462 N N . GLY A 1 180 ? -16.736 -5.871 21.504 1.00 96.75 180 GLY A N 1
ATOM 1463 C CA . GLY A 1 180 ? -16.564 -5.755 20.056 1.00 96.75 180 GLY A CA 1
ATOM 1464 C C . GLY A 1 180 ? -17.311 -4.562 19.453 1.00 96.75 180 GLY A C 1
ATOM 1465 O O . GLY A 1 180 ? -16.760 -3.855 18.608 1.00 96.75 180 GLY A O 1
ATOM 1466 N N . THR A 1 181 ? -18.548 -4.314 19.893 1.00 97.12 181 THR A N 1
ATOM 1467 C CA . THR A 1 181 ? -19.352 -3.165 19.443 1.00 97.12 181 THR A CA 1
ATOM 1468 C C . THR A 1 181 ? -18.767 -1.864 19.976 1.00 97.12 181 THR A C 1
ATOM 1470 O O . THR A 1 181 ? -18.562 -0.928 19.206 1.00 97.12 181 THR A O 1
ATOM 1473 N N . TYR A 1 182 ? -18.407 -1.827 21.261 1.00 98.25 182 TYR A N 1
ATOM 1474 C CA . TYR A 1 182 ? -17.771 -0.670 21.884 1.00 98.25 182 TYR A CA 1
ATOM 1475 C C . TYR A 1 182 ? -16.457 -0.277 21.192 1.00 98.25 182 TYR A C 1
ATOM 1477 O O . TYR A 1 182 ? -16.265 0.886 20.836 1.00 98.25 182 TYR A O 1
ATOM 1485 N N . ASN A 1 183 ? -15.564 -1.242 20.946 1.00 97.94 183 ASN A N 1
ATOM 1486 C CA . ASN A 1 183 ? -14.285 -0.989 20.281 1.00 97.94 183 ASN A CA 1
ATOM 1487 C C . ASN A 1 183 ? -14.493 -0.405 18.878 1.00 97.94 183 ASN A C 1
ATOM 1489 O O . ASN A 1 183 ? -13.843 0.576 18.508 1.00 97.94 183 ASN A O 1
ATOM 1493 N N . GLN A 1 184 ? -15.426 -0.968 18.104 1.00 97.31 184 GLN A N 1
ATOM 1494 C CA . GLN A 1 184 ? -15.766 -0.433 16.786 1.00 97.31 184 GLN A CA 1
ATOM 1495 C C . GLN A 1 184 ? -16.360 0.974 16.867 1.00 97.31 184 GLN A C 1
ATOM 1497 O O . GLN A 1 184 ? -15.962 1.833 16.080 1.00 97.31 184 GLN A O 1
ATOM 1502 N N . ALA A 1 185 ? -17.250 1.231 17.826 1.00 98.00 185 ALA A N 1
ATOM 1503 C CA . ALA A 1 185 ? -17.855 2.539 18.040 1.00 98.00 185 ALA A CA 1
ATOM 1504 C C . ALA A 1 185 ? -16.811 3.608 18.384 1.00 98.00 185 ALA A C 1
ATOM 1506 O O . ALA A 1 185 ? -16.819 4.695 17.805 1.00 98.00 185 ALA A O 1
ATOM 1507 N N . LEU A 1 186 ? -15.858 3.285 19.261 1.00 98.19 186 LEU A N 1
ATOM 1508 C CA . LEU A 1 186 ? -14.802 4.209 19.667 1.00 98.19 186 LEU A CA 1
ATOM 1509 C C . LEU A 1 186 ? -13.837 4.533 18.515 1.00 98.19 186 LEU A C 1
ATOM 1511 O O . LEU A 1 186 ? -13.465 5.694 18.314 1.00 98.19 186 LEU A O 1
ATOM 1515 N N . MET A 1 187 ? -13.463 3.525 17.720 1.00 96.81 187 MET A N 1
ATOM 1516 C CA . MET A 1 187 ? -12.673 3.731 16.502 1.00 96.81 187 MET A CA 1
ATOM 1517 C C . MET A 1 187 ? -13.431 4.572 15.469 1.00 96.81 187 MET A C 1
ATOM 1519 O O . MET A 1 187 ? -12.849 5.481 14.872 1.00 96.81 187 MET A O 1
ATOM 1523 N N . GLU A 1 188 ? -14.728 4.312 15.285 1.00 97.06 188 GLU A N 1
ATOM 1524 C CA . GLU A 1 188 ? -15.583 5.039 14.344 1.00 97.06 188 GLU A CA 1
ATOM 1525 C C . GLU A 1 188 ? -15.760 6.506 14.749 1.00 97.06 188 GLU A C 1
ATOM 1527 O O . GLU A 1 188 ? -15.634 7.397 13.905 1.00 97.06 188 GLU A O 1
ATOM 1532 N N . LEU A 1 189 ? -15.950 6.775 16.044 1.00 98.38 189 LEU A N 1
ATOM 1533 C CA . LEU A 1 189 ? -15.991 8.129 16.592 1.00 98.38 189 LEU A CA 1
ATOM 1534 C C . LEU A 1 189 ? -14.697 8.881 16.268 1.00 98.38 189 LEU A C 1
ATOM 1536 O O . LEU A 1 189 ? -14.734 10.021 15.799 1.00 98.38 189 LEU A O 1
ATOM 1540 N N . GLY A 1 190 ? -13.545 8.241 16.478 1.00 97.31 190 GLY A N 1
ATOM 1541 C CA . GLY A 1 190 ? -12.250 8.815 16.128 1.00 97.31 190 GLY A CA 1
ATOM 1542 C C . GLY A 1 190 ? -12.102 9.067 14.627 1.00 97.31 190 GLY A C 1
ATOM 1543 O O . GLY A 1 190 ? -11.559 10.102 14.233 1.00 97.31 190 GLY A O 1
ATOM 1544 N N . ALA A 1 191 ? -12.592 8.158 13.787 1.00 95.62 191 ALA A N 1
ATOM 1545 C CA . ALA A 1 191 ? -12.493 8.265 12.337 1.00 95.62 191 ALA A CA 1
ATOM 1546 C C . ALA A 1 191 ? -13.385 9.375 11.751 1.00 95.62 191 ALA A C 1
ATOM 1548 O O . ALA A 1 191 ? -12.919 10.129 10.897 1.00 95.62 191 ALA A O 1
ATOM 1549 N N . MET A 1 192 ? -14.638 9.490 12.203 1.00 96.25 192 MET A N 1
ATOM 1550 C CA . MET A 1 192 ? -15.645 10.354 11.568 1.00 96.25 192 MET A CA 1
ATOM 1551 C C . MET A 1 192 ? -15.821 11.711 12.256 1.00 96.25 192 MET A C 1
ATOM 1553 O O . MET A 1 192 ? -15.959 12.729 11.580 1.00 96.25 192 MET A O 1
ATOM 1557 N N . ILE A 1 193 ? -15.771 11.746 13.589 1.00 98.12 193 ILE A N 1
ATOM 1558 C CA . ILE A 1 193 ? -16.150 12.923 14.385 1.00 98.12 193 ILE A CA 1
ATOM 1559 C C . ILE A 1 193 ? -14.919 13.563 15.022 1.00 98.12 193 ILE A C 1
ATOM 1561 O O . ILE A 1 193 ? -14.557 14.705 14.724 1.00 98.12 193 ILE A O 1
ATOM 1565 N N . CYS A 1 194 ? -14.216 12.811 15.869 1.00 98.12 194 CYS A N 1
ATOM 1566 C CA . CYS A 1 194 ? -13.053 13.275 16.614 1.00 98.12 194 CYS A CA 1
ATOM 1567 C C . CYS A 1 194 ? -11.794 13.218 15.732 1.00 98.12 194 CYS A C 1
ATOM 1569 O O . CYS A 1 194 ? -10.821 12.529 16.028 1.00 98.12 194 CYS A O 1
ATOM 1571 N N . ARG A 1 195 ? -11.814 13.940 14.607 1.00 96.75 195 ARG A N 1
ATOM 1572 C CA . ARG A 1 195 ? -10.772 13.930 13.568 1.00 96.75 195 ARG A CA 1
ATOM 1573 C C . ARG A 1 195 ? -9.469 14.598 14.041 1.00 96.75 195 ARG A C 1
ATOM 1575 O O . ARG A 1 195 ? -9.503 15.436 14.947 1.00 96.75 195 ARG A O 1
ATOM 1582 N N . PRO A 1 196 ? -8.303 14.272 13.443 1.00 94.06 196 PRO A N 1
ATOM 1583 C CA . PRO A 1 196 ? -7.025 14.883 13.822 1.00 94.06 196 PRO A CA 1
ATOM 1584 C C . PRO A 1 196 ? -7.016 16.409 13.700 1.00 94.06 196 PRO A C 1
ATOM 1586 O O . PRO A 1 196 ? -6.533 17.085 14.600 1.00 94.06 196 PRO A O 1
ATOM 1589 N N . LYS A 1 197 ? -7.576 16.936 12.607 1.00 94.19 197 LYS A N 1
ATOM 1590 C CA . LYS A 1 197 ? -7.766 18.368 12.353 1.00 94.19 197 LYS A CA 1
ATOM 1591 C C . LYS A 1 197 ? -9.263 18.647 12.252 1.00 94.19 197 LYS A C 1
ATOM 1593 O O . LYS A 1 197 ? -9.979 17.815 11.698 1.00 94.19 197 LYS A O 1
ATOM 1598 N N . ARG A 1 198 ? -9.706 19.807 12.751 1.00 94.94 198 ARG A N 1
ATOM 1599 C CA . ARG A 1 198 ? -11.107 20.270 12.687 1.00 94.94 198 ARG A CA 1
ATOM 1600 C C . ARG A 1 198 ? -12.114 19.177 13.124 1.00 94.94 198 ARG A C 1
ATOM 1602 O O . ARG A 1 198 ? -12.901 18.699 12.298 1.00 94.94 198 ARG A O 1
ATOM 1609 N N . PRO A 1 199 ? -12.036 18.689 14.379 1.00 97.56 199 PRO A N 1
ATOM 1610 C CA . PRO A 1 199 ? -13.007 17.725 14.895 1.00 97.56 199 PRO A CA 1
ATOM 1611 C C . PRO A 1 199 ? -14.419 18.328 14.922 1.00 97.56 199 PRO A C 1
ATOM 1613 O O . PRO A 1 199 ? -14.580 19.526 15.131 1.00 97.56 199 PRO A O 1
ATOM 1616 N N . LEU A 1 200 ? -15.435 17.492 14.716 1.00 98.12 200 LEU A N 1
ATOM 1617 C CA . LEU A 1 200 ? -16.844 17.896 14.709 1.00 98.12 200 LEU A CA 1
ATOM 1618 C C . LEU A 1 200 ? -17.416 17.863 16.131 1.00 98.12 200 LEU A C 1
ATOM 1620 O O . LEU A 1 200 ? -18.281 17.053 16.446 1.00 98.12 200 LEU A O 1
ATOM 1624 N N . CYS A 1 201 ? -16.880 18.702 17.022 1.00 97.75 201 CYS A N 1
ATOM 1625 C CA . CYS A 1 201 ? -17.268 18.681 18.435 1.00 97.75 201 CYS A CA 1
ATOM 1626 C C . CYS A 1 201 ? -18.754 19.000 18.640 1.00 97.75 201 CYS A C 1
ATOM 1628 O O . CYS A 1 201 ? -19.374 18.349 19.472 1.00 97.75 201 CYS A O 1
ATOM 1630 N N . GLY A 1 202 ? -19.324 19.923 17.854 1.00 96.06 202 GLY A N 1
ATOM 1631 C CA . GLY A 1 202 ? -20.733 20.328 17.961 1.00 96.06 202 GLY A CA 1
ATOM 1632 C C . GLY A 1 202 ? -21.746 19.217 17.670 1.00 96.06 202 GLY A C 1
ATOM 1633 O O . GLY A 1 202 ? -22.866 19.279 18.153 1.00 96.06 202 GLY A O 1
ATOM 1634 N N . THR A 1 203 ? -21.351 18.178 16.930 1.00 96.44 203 THR A N 1
ATOM 1635 C CA . THR A 1 203 ? -22.193 17.002 16.643 1.00 96.44 203 THR A CA 1
ATOM 1636 C C . THR A 1 203 ? -21.641 15.735 17.302 1.00 96.44 203 THR A C 1
ATOM 1638 O O . THR A 1 203 ? -21.978 14.621 16.901 1.00 96.44 203 THR A O 1
ATOM 1641 N N . CYS A 1 204 ? -20.714 15.873 18.254 1.00 98.00 204 CYS A N 1
ATOM 1642 C CA . CYS A 1 204 ? -20.086 14.730 18.898 1.00 98.00 204 CYS A CA 1
ATOM 1643 C C . CYS A 1 204 ? -21.029 14.144 19.957 1.00 98.00 204 CYS A C 1
ATOM 1645 O O . CYS A 1 204 ? -21.382 14.854 20.897 1.00 98.00 204 CYS A O 1
ATOM 1647 N N . PRO A 1 205 ? -21.379 12.846 19.886 1.00 97.62 205 PRO A N 1
ATOM 1648 C CA . PRO A 1 205 ? -22.351 12.242 20.804 1.00 97.62 205 PRO A CA 1
ATOM 1649 C C . PRO A 1 205 ? -21.887 12.276 22.266 1.00 97.62 205 PRO A C 1
ATOM 1651 O O . PRO A 1 205 ? -22.690 12.306 23.186 1.00 97.62 205 PRO A O 1
ATOM 1654 N N . VAL A 1 206 ? -20.573 12.304 22.494 1.00 96.75 206 VAL A N 1
ATOM 1655 C CA . VAL A 1 206 ? -19.954 12.262 23.827 1.00 96.75 206 VAL A CA 1
ATOM 1656 C C . VAL A 1 206 ? -19.344 13.610 24.229 1.00 96.75 206 VAL A C 1
ATOM 1658 O O . VAL A 1 206 ? -18.474 13.671 25.096 1.00 96.75 206 VAL A O 1
ATOM 1661 N N . GLN A 1 207 ? -19.771 14.703 23.585 1.00 96.69 207 GLN A N 1
ATOM 1662 C CA . GLN A 1 207 ? -19.272 16.058 23.840 1.00 96.69 207 GLN A CA 1
ATOM 1663 C C . GLN A 1 207 ? -19.411 16.461 25.314 1.00 96.69 207 GLN A C 1
ATOM 1665 O O . GLN A 1 207 ? -18.452 16.967 25.895 1.00 96.69 207 GLN A O 1
ATOM 1670 N N . ALA A 1 208 ? -20.567 16.176 25.924 1.00 94.44 208 ALA A N 1
ATOM 1671 C CA . ALA A 1 208 ? -20.908 16.575 27.293 1.00 94.44 208 ALA A CA 1
ATOM 1672 C C . ALA A 1 208 ? -19.956 16.022 28.371 1.00 94.44 208 ALA A C 1
ATOM 1674 O O . ALA A 1 208 ? -19.907 16.543 29.480 1.00 94.44 208 ALA A O 1
ATOM 1675 N N . VAL A 1 209 ? -19.193 14.971 28.054 1.00 95.06 209 VAL A N 1
ATOM 1676 C CA . VAL A 1 209 ? -18.234 14.331 28.969 1.00 95.06 209 VAL A CA 1
ATOM 1677 C C . VAL A 1 209 ? -16.777 14.478 28.511 1.00 95.06 209 VAL A C 1
ATOM 1679 O O . VAL A 1 209 ? -15.880 13.885 29.104 1.00 95.06 209 VAL A O 1
ATOM 1682 N N . CYS A 1 210 ? -16.516 15.254 27.456 1.00 96.62 210 CYS A N 1
ATOM 1683 C CA . CYS A 1 210 ? -15.177 15.437 26.905 1.00 96.62 210 CYS A CA 1
ATOM 1684 C C . CYS A 1 210 ? -14.421 16.555 27.624 1.00 96.62 210 CYS A C 1
ATOM 1686 O O . CYS A 1 210 ? -14.670 17.735 27.379 1.00 96.62 210 CYS A O 1
ATOM 1688 N N . LEU A 1 211 ? -13.439 16.193 28.456 1.00 96.81 211 LEU A N 1
ATOM 1689 C CA . LEU A 1 211 ? -12.688 17.165 29.252 1.00 96.81 211 LEU A CA 1
ATOM 1690 C C . LEU A 1 211 ? -11.954 18.206 28.396 1.00 96.81 211 LEU A C 1
ATOM 1692 O O . LEU A 1 211 ? -11.962 19.382 28.746 1.00 96.81 211 LEU A O 1
ATOM 1696 N N . ALA A 1 212 ? -11.376 17.827 27.251 1.00 97.75 212 ALA A N 1
ATOM 1697 C CA . ALA A 1 212 ? -10.736 18.793 26.356 1.00 97.75 212 ALA A CA 1
ATOM 1698 C C . ALA A 1 212 ? -11.730 19.760 25.702 1.00 97.75 212 ALA A C 1
ATOM 1700 O O . ALA A 1 212 ? -11.345 20.876 25.386 1.00 97.75 212 ALA A O 1
ATOM 1701 N N . TYR A 1 213 ? -12.984 19.355 25.482 1.00 97.75 213 TYR A N 1
ATOM 1702 C CA . TYR A 1 213 ? -14.013 20.270 24.981 1.00 97.75 213 TYR A CA 1
ATOM 1703 C C . TYR A 1 213 ? -14.470 21.229 26.082 1.00 97.75 213 TYR A C 1
ATOM 1705 O O . TYR A 1 213 ? -14.490 22.433 25.868 1.00 97.75 213 TYR A O 1
ATOM 1713 N N . LEU A 1 214 ? -14.747 20.699 27.277 1.00 96.81 214 LEU A N 1
ATOM 1714 C CA . LEU A 1 214 ? -15.188 21.482 28.437 1.00 96.81 214 LEU A CA 1
ATOM 1715 C C . LEU A 1 214 ? -14.139 22.491 28.934 1.00 96.81 214 LEU A C 1
ATOM 1717 O O . LEU A 1 214 ? -14.493 23.442 29.619 1.00 96.81 214 LEU A O 1
ATOM 1721 N N . SER A 1 215 ? -12.863 22.278 28.605 1.00 97.62 215 SER A N 1
ATOM 1722 C CA . SER A 1 215 ? -11.749 23.167 28.966 1.00 97.62 215 SER A CA 1
ATOM 1723 C C . SER A 1 215 ? -11.193 23.986 27.796 1.00 97.62 215 SER A C 1
ATOM 1725 O O . SER A 1 215 ? -10.193 24.665 27.979 1.00 97.62 215 SER A O 1
ATOM 1727 N N . ASP A 1 216 ? -11.798 23.912 26.605 1.00 97.19 216 ASP A N 1
ATOM 1728 C CA . ASP A 1 216 ? -11.314 24.563 25.373 1.00 97.19 216 ASP A CA 1
ATOM 1729 C C . ASP A 1 216 ? -9.873 24.177 24.950 1.00 97.19 216 ASP A C 1
ATOM 1731 O O . ASP A 1 216 ? -9.120 24.934 24.345 1.00 97.19 216 ASP A O 1
ATOM 1735 N N . ARG A 1 217 ? -9.469 22.933 25.235 1.00 97.44 217 ARG A N 1
ATOM 1736 C CA . ARG A 1 217 ? -8.121 22.396 24.954 1.00 97.44 217 ARG A CA 1
ATOM 1737 C C . ARG A 1 217 ? -8.084 21.367 23.826 1.00 97.44 217 ARG A C 1
ATOM 1739 O O . ARG A 1 217 ? -7.073 20.700 23.622 1.00 97.44 217 ARG A O 1
ATOM 1746 N N . VAL A 1 218 ? -9.159 21.191 23.049 1.00 97.69 218 VAL A N 1
ATOM 1747 C CA . VAL A 1 218 ? -9.254 20.137 22.007 1.00 97.69 218 VAL A CA 1
ATOM 1748 C C . VAL A 1 218 ? -8.085 20.170 21.011 1.00 97.69 218 VAL A C 1
ATOM 1750 O O . VAL A 1 218 ? -7.610 19.111 20.581 1.00 97.69 218 VAL A O 1
ATOM 1753 N N . ALA A 1 219 ? -7.622 21.368 20.646 1.00 96.00 219 ALA A N 1
ATOM 1754 C CA . ALA A 1 219 ? -6.526 21.573 19.700 1.00 96.00 219 ALA A CA 1
ATOM 1755 C C . ALA A 1 219 ? -5.160 21.115 20.241 1.00 96.00 219 ALA A C 1
ATOM 1757 O O . ALA A 1 219 ? -4.281 20.761 19.454 1.00 96.00 219 ALA A O 1
ATOM 1758 N N . GLU A 1 220 ? -4.992 21.061 21.563 1.00 96.12 220 GLU A N 1
ATOM 1759 C CA . GLU A 1 220 ? -3.751 20.630 22.203 1.00 96.12 220 GLU A CA 1
ATOM 1760 C C . GLU A 1 220 ? -3.538 19.113 22.163 1.00 96.12 220 GLU A C 1
ATOM 1762 O O . GLU A 1 220 ? -2.404 18.647 22.310 1.00 96.12 220 GLU A O 1
ATOM 1767 N N . PHE A 1 221 ? -4.609 18.336 21.972 1.00 96.88 221 PHE A N 1
ATOM 1768 C CA . PHE A 1 221 ? -4.577 16.880 22.062 1.00 96.88 221 PHE A CA 1
ATOM 1769 C C . PHE A 1 221 ? -4.817 16.198 20.702 1.00 96.88 221 PHE A C 1
ATOM 1771 O O . PHE A 1 221 ? -5.672 16.617 19.907 1.00 96.88 221 PHE A O 1
ATOM 1778 N N . PRO A 1 222 ? -4.114 15.083 20.426 1.00 96.69 222 PRO A N 1
ATOM 1779 C CA . PRO A 1 222 ? -3.139 14.434 21.302 1.00 96.69 222 PRO A CA 1
ATOM 1780 C C . PRO A 1 222 ? -1.767 15.117 21.257 1.00 96.69 222 PRO A C 1
ATOM 1782 O O . PRO A 1 222 ? -1.319 15.523 20.178 1.00 96.69 222 PRO A O 1
ATOM 1785 N N . LYS A 1 223 ? -1.048 15.119 22.387 1.00 95.75 223 LYS A N 1
ATOM 1786 C CA . LYS A 1 223 ? 0.364 15.523 22.426 1.00 95.75 223 LYS A CA 1
ATOM 1787 C C . LYS A 1 223 ? 1.204 14.591 21.544 1.00 95.75 223 LYS A C 1
ATOM 1789 O O . LYS A 1 223 ? 0.962 13.381 21.468 1.00 95.75 223 LYS A O 1
ATOM 1794 N N . LYS A 1 224 ? 2.192 15.150 20.841 1.00 93.38 224 LYS A N 1
ATOM 1795 C CA . LYS A 1 224 ? 3.088 14.413 19.937 1.00 93.38 224 LYS A CA 1
ATOM 1796 C C . LYS A 1 224 ? 4.516 14.920 20.061 1.00 93.38 224 LYS A C 1
ATOM 1798 O O . LYS A 1 224 ? 4.746 16.120 20.104 1.00 93.38 224 LYS A O 1
ATOM 1803 N N . ILE A 1 225 ? 5.472 14.001 20.006 1.00 92.12 225 ILE A N 1
ATOM 1804 C CA . ILE A 1 225 ? 6.890 14.326 19.834 1.00 92.12 225 ILE A CA 1
ATOM 1805 C C . ILE A 1 225 ? 7.133 14.671 18.361 1.00 92.12 225 ILE A C 1
ATOM 1807 O O . ILE A 1 225 ? 6.695 13.931 17.470 1.00 92.12 225 ILE A O 1
ATOM 1811 N N . LYS A 1 226 ? 7.823 15.783 18.091 1.00 88.38 226 LYS A N 1
ATOM 1812 C CA . LYS A 1 226 ? 8.191 16.198 16.730 1.00 88.38 226 LYS A CA 1
ATOM 1813 C C . LYS A 1 226 ? 9.093 15.134 16.091 1.00 88.38 226 LYS A C 1
ATOM 1815 O O . LYS A 1 226 ? 10.038 14.659 16.712 1.00 88.38 226 LYS A O 1
ATOM 1820 N N . ARG A 1 227 ? 8.780 14.727 14.857 1.00 82.12 227 ARG A N 1
ATOM 1821 C CA . ARG A 1 227 ? 9.591 13.754 14.105 1.00 82.12 227 ARG A CA 1
ATOM 1822 C C . ARG A 1 227 ? 10.751 14.457 13.405 1.00 82.12 227 ARG A C 1
ATOM 1824 O O . ARG A 1 227 ? 10.591 15.591 12.956 1.00 82.12 227 ARG A O 1
ATOM 1831 N N . GLN A 1 228 ? 11.880 13.762 13.284 1.00 84.56 228 GLN A N 1
ATOM 1832 C CA . GLN A 1 228 ? 12.998 14.211 12.458 1.00 84.56 228 GLN A CA 1
ATOM 1833 C C . GLN A 1 228 ? 12.656 14.171 10.955 1.00 84.56 228 GLN A C 1
ATOM 1835 O O . GLN A 1 228 ? 11.725 13.452 10.561 1.00 84.56 228 GLN A O 1
ATOM 1840 N N . PRO A 1 229 ? 13.386 14.932 10.115 1.00 86.69 229 PRO A N 1
ATOM 1841 C CA . PRO A 1 229 ? 13.235 14.882 8.666 1.00 86.69 229 PRO A CA 1
ATOM 1842 C C . PRO A 1 229 ? 13.409 13.463 8.121 1.00 86.69 229 PRO A C 1
ATOM 1844 O O . PRO A 1 229 ? 14.269 12.702 8.552 1.00 86.69 229 PRO A O 1
ATOM 1847 N N . THR A 1 230 ? 12.566 13.100 7.160 1.00 90.00 230 THR A N 1
ATOM 1848 C CA . THR A 1 230 ? 12.619 11.793 6.502 1.00 90.00 230 THR A CA 1
ATOM 1849 C C . THR A 1 230 ? 13.793 11.755 5.514 1.00 90.00 230 THR A C 1
ATOM 1851 O O . THR A 1 230 ? 13.802 12.593 4.609 1.00 90.00 230 THR A O 1
ATOM 1854 N N . PRO A 1 231 ? 14.747 10.811 5.633 1.00 94.06 231 PRO A N 1
ATOM 1855 C CA . PRO A 1 231 ? 15.895 10.730 4.732 1.00 94.06 231 PRO A CA 1
ATOM 1856 C C . PRO A 1 231 ? 15.468 10.454 3.286 1.00 94.06 231 PRO A C 1
ATOM 1858 O O . PRO A 1 231 ? 14.417 9.855 3.033 1.00 94.06 231 PRO A O 1
ATOM 1861 N N . GLN A 1 232 ? 16.298 10.875 2.332 1.00 94.81 232 GLN A N 1
ATOM 1862 C CA . GLN A 1 232 ? 16.106 10.634 0.904 1.00 94.81 232 GLN A CA 1
ATOM 1863 C C . GLN A 1 232 ? 17.308 9.878 0.336 1.00 94.81 232 GLN A C 1
ATOM 1865 O O . GLN A 1 232 ? 18.443 10.297 0.530 1.00 94.81 232 GLN A O 1
ATOM 1870 N N . TYR A 1 233 ? 17.053 8.797 -0.399 1.00 95.12 233 TYR A N 1
ATOM 1871 C CA . TYR A 1 233 ? 18.080 8.004 -1.073 1.00 95.12 233 TYR A CA 1
ATOM 1872 C C . TYR A 1 233 ? 17.961 8.124 -2.591 1.00 95.12 233 TYR A C 1
ATOM 1874 O O . TYR A 1 233 ? 16.857 8.235 -3.130 1.00 95.12 233 TYR A O 1
ATOM 1882 N N . ARG A 1 234 ? 19.096 8.069 -3.288 1.00 97.06 234 ARG A N 1
ATOM 1883 C CA . ARG A 1 234 ? 19.149 7.961 -4.748 1.00 97.06 234 ARG A CA 1
ATOM 1884 C C . ARG A 1 234 ? 19.431 6.513 -5.140 1.00 97.06 234 ARG A C 1
ATOM 1886 O O . ARG A 1 234 ? 20.257 5.860 -4.508 1.00 97.06 234 ARG A O 1
ATOM 1893 N N . ILE A 1 235 ? 18.714 6.012 -6.138 1.00 97.31 235 ILE A N 1
ATOM 1894 C CA . ILE A 1 235 ? 18.761 4.616 -6.586 1.00 97.31 235 ILE A CA 1
ATOM 1895 C C . ILE A 1 235 ? 18.906 4.602 -8.108 1.00 97.31 235 ILE A C 1
ATOM 1897 O O . ILE A 1 235 ? 18.282 5.426 -8.774 1.00 97.31 235 ILE A O 1
ATOM 1901 N N . ALA A 1 236 ? 19.692 3.674 -8.644 1.00 97.88 236 ALA A N 1
ATOM 1902 C CA . ALA A 1 236 ? 19.757 3.372 -10.069 1.00 97.88 236 ALA A CA 1
ATOM 1903 C C . ALA A 1 236 ? 19.230 1.952 -10.320 1.00 97.88 236 ALA A C 1
ATOM 1905 O O . ALA A 1 236 ? 19.588 1.026 -9.595 1.00 97.88 236 ALA A O 1
ATOM 1906 N N . VAL A 1 237 ? 18.366 1.795 -11.321 1.00 98.19 237 VAL A N 1
ATOM 1907 C CA . VAL A 1 237 ? 17.748 0.521 -11.716 1.00 98.19 237 VAL A CA 1
ATOM 1908 C C . VAL A 1 237 ? 17.955 0.307 -13.206 1.00 98.19 237 VAL A C 1
ATOM 1910 O O . VAL A 1 237 ? 17.731 1.229 -13.993 1.00 98.19 237 VAL A O 1
ATOM 1913 N N . GLY A 1 238 ? 18.324 -0.911 -13.596 1.00 97.81 238 GLY A N 1
ATOM 1914 C CA . GLY A 1 238 ? 18.480 -1.267 -15.001 1.00 97.81 238 GLY A CA 1
ATOM 1915 C C . GLY A 1 238 ? 17.482 -2.320 -15.454 1.00 97.81 238 GLY A C 1
ATOM 1916 O O . GLY A 1 238 ? 17.317 -3.379 -14.851 1.00 97.81 238 GLY A O 1
ATOM 1917 N N . ILE A 1 239 ? 16.825 -2.026 -16.568 1.00 98.31 239 ILE A N 1
ATOM 1918 C CA . ILE A 1 239 ? 15.981 -2.957 -17.302 1.00 98.31 239 ILE A CA 1
ATOM 1919 C C . ILE A 1 239 ? 16.879 -3.630 -18.334 1.00 98.31 239 ILE A C 1
ATOM 1921 O O . ILE A 1 239 ? 17.184 -3.048 -19.375 1.00 98.31 239 ILE A O 1
ATOM 1925 N N . VAL A 1 240 ? 17.356 -4.830 -18.004 1.00 97.94 240 VAL A N 1
ATOM 1926 C CA . VAL A 1 240 ? 18.304 -5.571 -18.843 1.00 97.94 240 VAL A CA 1
ATOM 1927 C C . VAL A 1 240 ? 17.548 -6.413 -19.859 1.00 97.94 240 VAL A C 1
ATOM 1929 O O . VAL A 1 240 ? 16.809 -7.317 -19.469 1.00 97.94 240 VAL A O 1
ATOM 1932 N N . PHE A 1 241 ? 17.765 -6.142 -21.141 1.00 96.00 241 PHE A N 1
ATOM 1933 C CA . PHE A 1 241 ? 17.190 -6.859 -22.270 1.00 96.00 241 PHE A CA 1
ATOM 1934 C C . PHE A 1 241 ? 18.127 -7.954 -22.784 1.00 96.00 241 PHE A C 1
ATOM 1936 O O . PHE A 1 241 ? 19.331 -7.746 -22.946 1.00 96.00 241 PHE A O 1
ATOM 1943 N N . LYS A 1 242 ? 17.554 -9.126 -23.073 1.00 91.56 242 LYS A N 1
ATOM 1944 C CA . LYS A 1 242 ? 18.217 -10.244 -23.757 1.00 91.56 242 LYS A CA 1
ATOM 1945 C C . LYS A 1 242 ? 17.175 -11.065 -24.511 1.00 91.56 242 LYS A C 1
ATOM 1947 O O . LYS A 1 242 ? 16.226 -11.540 -23.896 1.00 91.56 242 LYS A O 1
ATOM 1952 N N . ASN A 1 243 ? 17.350 -11.249 -25.820 1.00 88.38 243 ASN A N 1
ATOM 1953 C CA . ASN A 1 243 ? 16.498 -12.104 -26.662 1.00 88.38 243 ASN A CA 1
ATOM 1954 C C . ASN A 1 243 ? 14.983 -11.825 -26.503 1.00 88.38 243 ASN A C 1
ATOM 1956 O O . ASN A 1 243 ? 14.186 -12.743 -26.317 1.00 88.38 243 ASN A O 1
ATOM 1960 N N . GLY A 1 244 ? 14.583 -10.546 -26.495 1.00 83.88 244 GLY A N 1
ATOM 1961 C CA . GLY A 1 244 ? 13.179 -10.139 -26.322 1.00 83.88 244 GLY A CA 1
ATOM 1962 C C . GLY A 1 244 ? 12.607 -10.342 -24.908 1.00 83.88 244 GLY A C 1
ATOM 1963 O O . GLY A 1 244 ? 11.399 -10.218 -24.701 1.00 83.88 244 GLY A O 1
ATOM 1964 N N . GLN A 1 245 ? 13.453 -10.660 -23.927 1.00 94.00 245 GLN A N 1
ATOM 1965 C CA . GLN A 1 245 ? 13.094 -10.806 -22.520 1.00 94.00 245 GLN A CA 1
ATOM 1966 C C . GLN A 1 245 ? 13.789 -9.748 -21.662 1.00 94.00 245 GLN A C 1
ATOM 1968 O O . GLN A 1 245 ? 14.839 -9.223 -22.031 1.00 94.00 245 GLN A O 1
ATOM 1973 N N . VAL A 1 246 ? 13.217 -9.479 -20.490 1.00 97.62 246 VAL A N 1
ATOM 1974 C CA . VAL A 1 246 ? 13.798 -8.636 -19.444 1.00 97.62 246 VAL A CA 1
ATOM 1975 C C . VAL A 1 246 ? 14.133 -9.460 -18.207 1.00 97.62 246 VAL A C 1
ATOM 1977 O O . VAL A 1 246 ? 13.408 -10.401 -17.867 1.00 97.62 246 VAL A O 1
ATOM 1980 N N . LEU A 1 247 ? 15.225 -9.105 -17.533 1.00 98.44 247 LEU A N 1
ATOM 1981 C CA . LEU A 1 247 ? 15.619 -9.721 -16.268 1.00 98.44 247 LEU A CA 1
ATOM 1982 C C . LEU A 1 247 ? 14.868 -9.092 -15.091 1.00 98.44 247 LEU A C 1
ATOM 1984 O O . LEU A 1 247 ? 14.878 -7.874 -14.915 1.00 98.44 247 LEU A O 1
ATOM 1988 N N . ILE A 1 248 ? 14.292 -9.945 -14.247 1.00 98.56 248 ILE A N 1
ATOM 1989 C CA . ILE A 1 248 ? 13.813 -9.588 -12.910 1.00 98.56 248 ILE A CA 1
ATOM 1990 C C . ILE A 1 248 ? 14.446 -10.501 -11.858 1.00 98.56 248 ILE A C 1
ATOM 1992 O O . ILE A 1 248 ? 14.726 -11.673 -12.126 1.00 98.56 248 ILE A O 1
ATOM 1996 N N . THR A 1 249 ? 14.644 -9.977 -10.653 1.00 98.31 249 THR A N 1
ATOM 1997 C CA . THR A 1 249 ? 15.163 -10.694 -9.481 1.00 98.31 249 THR A CA 1
ATOM 1998 C C . THR A 1 249 ? 14.132 -10.693 -8.360 1.00 98.31 249 THR A C 1
ATOM 2000 O O . THR A 1 249 ? 13.281 -9.808 -8.281 1.00 98.31 249 THR A O 1
ATOM 2003 N N . ARG A 1 250 ? 14.160 -11.709 -7.492 1.00 98.12 250 ARG A N 1
ATOM 2004 C CA . ARG A 1 250 ? 13.276 -11.799 -6.323 1.00 98.12 250 ARG A CA 1
ATOM 2005 C C . ARG A 1 250 ? 14.047 -11.511 -5.046 1.00 98.12 250 ARG A C 1
ATOM 2007 O O . ARG A 1 250 ? 15.032 -12.185 -4.738 1.00 98.12 250 ARG A O 1
ATOM 2014 N N . ARG A 1 251 ? 13.556 -10.551 -4.263 1.00 97.38 251 ARG A N 1
ATOM 2015 C CA . ARG A 1 251 ? 14.136 -10.183 -2.965 1.00 97.38 251 ARG A CA 1
ATOM 2016 C C . ARG A 1 251 ? 14.009 -11.335 -1.964 1.00 97.38 251 ARG A C 1
ATOM 2018 O O . ARG A 1 251 ? 13.011 -12.059 -1.968 1.00 97.38 251 ARG A O 1
ATOM 2025 N N . LYS A 1 252 ? 14.970 -11.435 -1.037 1.00 96.56 252 LYS A N 1
ATOM 2026 C CA . LYS A 1 252 ? 14.854 -12.248 0.193 1.00 96.56 252 LYS A CA 1
ATOM 2027 C C . LYS A 1 252 ? 13.550 -11.947 0.937 1.00 96.56 252 LYS A C 1
ATOM 2029 O O . LYS A 1 252 ? 12.985 -10.865 0.784 1.00 96.56 252 LYS A O 1
ATOM 2034 N N . LEU A 1 253 ? 13.056 -12.887 1.742 1.00 94.19 253 LEU A N 1
ATOM 2035 C CA . LEU A 1 253 ? 11.827 -12.682 2.522 1.00 94.19 253 LEU A CA 1
ATOM 2036 C C . LEU A 1 253 ? 12.031 -11.682 3.667 1.00 94.19 253 LEU A C 1
ATOM 2038 O O . LEU A 1 253 ? 11.094 -10.975 4.062 1.00 94.19 253 LEU A O 1
ATOM 2042 N N . GLU A 1 254 ? 13.248 -11.612 4.188 1.00 91.75 254 GLU A N 1
ATOM 2043 C CA . GLU A 1 254 ? 13.658 -10.708 5.248 1.00 91.75 254 GLU A CA 1
ATOM 2044 C C . GLU A 1 254 ? 13.861 -9.287 4.711 1.00 91.75 254 GLU A C 1
ATOM 2046 O O . GLU A 1 254 ? 14.349 -9.058 3.605 1.00 91.75 254 GLU A O 1
ATOM 2051 N N . GLY A 1 255 ? 13.510 -8.301 5.536 1.00 90.12 255 GLY A N 1
ATOM 2052 C CA . GLY A 1 255 ? 13.737 -6.895 5.227 1.00 90.12 255 GLY A CA 1
ATOM 2053 C C . GLY A 1 255 ? 12.676 -6.245 4.335 1.00 90.12 255 GLY A C 1
ATOM 2054 O O . GLY A 1 255 ? 11.517 -6.672 4.228 1.00 90.12 255 GLY A O 1
ATOM 2055 N N . LEU A 1 256 ? 13.070 -5.108 3.764 1.00 90.50 256 LEU A N 1
ATOM 2056 C CA . LEU A 1 256 ? 12.196 -4.222 3.007 1.00 90.50 256 LEU A CA 1
ATOM 2057 C C . LEU A 1 256 ? 11.736 -4.890 1.702 1.00 90.50 256 LEU A C 1
ATOM 2059 O O . LEU A 1 256 ? 12.554 -5.418 0.955 1.00 90.50 256 LEU A O 1
ATOM 2063 N N . LEU A 1 257 ? 10.427 -4.810 1.423 1.00 93.44 257 LEU A N 1
ATOM 2064 C CA . LEU A 1 257 ? 9.797 -5.359 0.210 1.00 93.44 257 LEU A CA 1
ATOM 2065 C C . LEU A 1 257 ? 10.030 -6.872 0.021 1.00 93.44 257 LEU A C 1
ATOM 2067 O O . LEU A 1 257 ? 9.950 -7.375 -1.094 1.00 93.44 257 LEU A O 1
ATOM 2071 N N . GLY A 1 258 ? 10.299 -7.599 1.112 1.00 96.19 258 GLY A N 1
ATOM 2072 C CA . GLY A 1 258 ? 10.735 -8.989 1.018 1.00 96.19 258 GLY A CA 1
ATOM 2073 C C . GLY A 1 258 ? 9.769 -9.919 0.273 1.00 96.19 258 GLY A C 1
ATOM 2074 O O . GLY A 1 258 ? 8.549 -9.838 0.452 1.00 96.19 258 GLY A O 1
ATOM 2075 N N . GLY A 1 259 ? 10.329 -10.794 -0.562 1.00 96.88 259 GLY A N 1
ATOM 2076 C CA . GLY A 1 259 ? 9.603 -11.740 -1.414 1.00 96.88 259 GLY A CA 1
ATOM 2077 C C . GLY A 1 259 ? 9.026 -11.169 -2.713 1.00 96.88 259 GLY A C 1
ATOM 2078 O O . GLY A 1 259 ? 8.510 -11.951 -3.511 1.00 96.88 259 GLY A O 1
ATOM 2079 N N . LEU A 1 260 ? 9.099 -9.850 -2.936 1.00 98.12 260 LEU A N 1
ATOM 2080 C CA . LEU A 1 260 ? 8.682 -9.231 -4.197 1.00 98.12 260 LEU A CA 1
ATOM 2081 C C . LEU A 1 260 ? 9.738 -9.398 -5.289 1.00 98.12 260 LEU A C 1
ATOM 2083 O O . LEU A 1 260 ? 10.932 -9.518 -5.004 1.00 98.12 260 LEU A O 1
ATOM 2087 N N . TRP A 1 261 ? 9.274 -9.349 -6.534 1.00 98.50 261 TRP A N 1
ATOM 2088 C CA . TRP A 1 261 ? 10.123 -9.256 -7.714 1.00 98.50 261 TRP A CA 1
ATOM 2089 C C . TRP A 1 261 ? 10.453 -7.803 -8.030 1.00 98.50 261 TRP A C 1
ATOM 2091 O O . TRP A 1 261 ? 9.654 -6.903 -7.781 1.00 98.50 261 TRP A O 1
ATOM 2101 N N . GLU A 1 262 ? 11.613 -7.563 -8.618 1.00 97.38 262 GLU A N 1
ATOM 2102 C CA . GLU A 1 262 ? 12.030 -6.243 -9.065 1.00 97.38 262 GLU A CA 1
ATOM 2103 C C . GLU A 1 262 ? 13.030 -6.318 -10.213 1.00 97.38 262 GLU A C 1
ATOM 2105 O O . GLU A 1 262 ? 13.477 -7.393 -10.605 1.00 97.38 262 GLU A O 1
ATOM 2110 N N . PHE A 1 263 ? 13.334 -5.159 -10.787 1.00 98.12 263 PHE A N 1
ATOM 2111 C CA . PHE A 1 263 ? 14.443 -5.027 -11.720 1.00 98.12 263 PHE A CA 1
ATOM 2112 C C . PHE A 1 263 ? 15.731 -4.808 -10.916 1.00 98.12 263 PHE A C 1
ATOM 2114 O O . PHE A 1 263 ? 15.668 -4.064 -9.929 1.00 98.12 263 PHE A O 1
ATOM 2121 N N . PRO A 1 264 ? 16.865 -5.405 -11.324 1.00 97.25 264 PRO A N 1
ATOM 2122 C CA . PRO A 1 264 ? 18.134 -5.251 -10.619 1.00 97.25 264 PRO A CA 1
ATOM 2123 C C . PRO A 1 264 ? 18.560 -3.787 -10.475 1.00 97.25 264 PRO A C 1
ATOM 2125 O O . PRO A 1 264 ? 18.359 -2.968 -11.385 1.00 97.25 264 PRO A O 1
ATOM 2128 N N . GLY A 1 265 ? 19.168 -3.457 -9.339 1.00 95.56 265 GLY A N 1
ATOM 2129 C CA . GLY A 1 265 ? 19.607 -2.098 -9.050 1.00 95.56 265 GLY A CA 1
ATOM 2130 C C . GLY A 1 265 ? 19.805 -1.807 -7.568 1.00 95.56 265 GLY A C 1
ATOM 2131 O O . GLY A 1 265 ? 19.429 -2.576 -6.687 1.00 95.56 265 GLY A O 1
ATOM 2132 N N . GLY A 1 266 ? 20.346 -0.627 -7.276 1.00 95.44 266 GLY A N 1
ATOM 2133 C CA . GLY A 1 266 ? 20.704 -0.274 -5.909 1.00 95.44 266 GLY A CA 1
ATOM 2134 C C . GLY A 1 266 ? 21.080 1.185 -5.711 1.00 95.44 266 GLY A C 1
ATOM 2135 O O . GLY A 1 266 ? 20.739 2.061 -6.509 1.00 95.44 266 GLY A O 1
ATOM 2136 N N . LYS A 1 267 ? 21.689 1.477 -4.560 1.00 96.56 267 LYS A N 1
ATOM 2137 C CA . LYS A 1 267 ? 21.928 2.855 -4.113 1.00 96.56 267 LYS A CA 1
ATOM 2138 C C . LYS A 1 267 ? 23.076 3.483 -4.901 1.00 96.56 267 LYS A C 1
ATOM 2140 O O . LYS A 1 267 ? 24.128 2.876 -5.068 1.00 96.56 267 LYS A O 1
ATOM 2145 N N . ILE A 1 268 ? 22.890 4.737 -5.299 1.00 97.25 268 ILE A N 1
ATOM 2146 C CA . ILE A 1 268 ? 23.959 5.556 -5.880 1.00 97.25 268 ILE A CA 1
ATOM 2147 C C . ILE A 1 268 ? 24.865 6.027 -4.736 1.00 97.25 268 ILE A C 1
ATOM 2149 O O . ILE A 1 268 ? 24.360 6.601 -3.766 1.00 97.25 268 ILE A O 1
ATOM 2153 N N . ARG A 1 269 ? 26.173 5.762 -4.831 1.00 95.88 269 ARG A N 1
ATOM 2154 C CA . ARG A 1 269 ? 27.180 6.208 -3.852 1.00 95.88 269 ARG A CA 1
ATOM 2155 C C . ARG A 1 269 ? 27.446 7.712 -3.995 1.00 95.88 269 ARG A C 1
ATOM 2157 O O . ARG A 1 269 ? 27.148 8.317 -5.026 1.00 95.88 269 ARG A O 1
ATOM 2164 N N . ASP A 1 270 ? 28.013 8.328 -2.963 1.00 92.69 270 ASP A N 1
ATOM 2165 C CA . ASP A 1 270 ? 28.358 9.751 -3.017 1.00 92.69 270 ASP A CA 1
ATOM 2166 C C . ASP A 1 270 ? 29.398 10.012 -4.118 1.00 92.69 270 ASP A C 1
ATOM 2168 O O . ASP A 1 270 ? 30.381 9.287 -4.250 1.00 92.69 270 ASP A O 1
ATOM 2172 N N . GLY A 1 271 ? 29.136 11.017 -4.960 1.00 92.50 271 GLY A N 1
ATOM 2173 C CA . GLY A 1 271 ? 29.952 11.331 -6.141 1.00 92.50 271 GLY A CA 1
ATOM 2174 C C . GLY A 1 271 ? 29.762 10.394 -7.345 1.00 92.50 271 GLY A C 1
ATOM 2175 O O . GLY A 1 271 ? 30.312 10.662 -8.410 1.00 92.50 271 GLY A O 1
ATOM 2176 N N . GLU A 1 272 ? 28.965 9.326 -7.228 1.00 96.69 272 GLU A N 1
ATOM 2177 C CA . GLU A 1 272 ? 28.757 8.351 -8.302 1.00 96.69 272 GLU A CA 1
ATOM 2178 C C . GLU A 1 272 ? 27.703 8.828 -9.321 1.00 96.69 272 GLU A C 1
ATOM 2180 O O . GLU A 1 272 ? 26.626 9.328 -8.972 1.00 96.69 272 GLU A O 1
ATOM 2185 N N . ARG A 1 273 ? 27.995 8.645 -10.615 1.00 95.00 273 ARG A N 1
ATOM 2186 C CA . ARG A 1 273 ? 27.013 8.844 -11.693 1.00 95.00 273 ARG A CA 1
ATOM 2187 C C . ARG A 1 273 ? 25.969 7.728 -11.682 1.00 95.00 273 ARG A C 1
ATOM 2189 O O . ARG A 1 273 ? 26.290 6.573 -11.424 1.00 95.00 273 ARG A O 1
ATOM 2196 N N . ALA A 1 274 ? 24.721 8.052 -12.012 1.00 95.31 274 ALA A N 1
ATOM 2197 C CA . ALA A 1 274 ? 23.6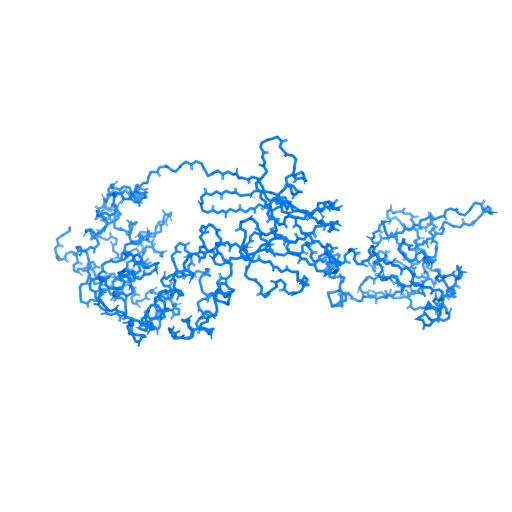18 7.089 -11.950 1.00 95.31 274 ALA A CA 1
ATOM 2198 C C . ALA A 1 274 ? 23.807 5.901 -12.912 1.00 95.31 274 ALA A C 1
ATOM 2200 O O . ALA A 1 274 ? 23.484 4.770 -12.563 1.00 95.31 274 ALA A O 1
ATOM 2201 N N . GLU A 1 275 ? 24.384 6.147 -14.087 1.00 93.25 275 GLU A N 1
ATOM 2202 C CA . GLU A 1 275 ? 24.721 5.131 -15.085 1.00 93.25 275 GLU A CA 1
ATOM 2203 C C . GLU A 1 275 ? 25.783 4.160 -14.548 1.00 93.25 275 GLU A C 1
ATOM 2205 O O . GLU A 1 275 ? 25.634 2.944 -14.659 1.00 93.25 275 GLU A O 1
ATOM 2210 N N . ALA A 1 276 ? 26.828 4.698 -13.907 1.00 96.31 276 ALA A N 1
ATOM 2211 C CA . ALA A 1 276 ? 27.895 3.906 -13.298 1.00 96.31 276 ALA A CA 1
ATOM 2212 C C . ALA A 1 276 ? 27.362 3.051 -12.139 1.00 96.31 276 ALA A C 1
ATOM 2214 O O . ALA A 1 276 ? 27.658 1.858 -12.073 1.00 96.31 276 ALA A O 1
ATOM 2215 N N . ALA A 1 277 ? 26.499 3.631 -11.297 1.00 98.00 277 ALA A N 1
ATOM 2216 C CA . ALA A 1 277 ? 25.810 2.902 -10.238 1.00 98.00 277 ALA A CA 1
ATOM 2217 C C . ALA A 1 277 ? 24.956 1.758 -10.804 1.00 98.00 277 ALA A C 1
ATOM 2219 O O . ALA A 1 277 ? 25.012 0.648 -10.291 1.00 98.00 277 ALA A O 1
ATOM 2220 N N . CYS A 1 278 ? 24.206 1.994 -11.887 1.00 98.06 278 CYS A N 1
ATOM 2221 C CA . CYS A 1 278 ? 23.394 0.964 -12.536 1.00 98.06 278 CYS A CA 1
ATOM 2222 C C . CYS A 1 278 ? 24.243 -0.229 -13.006 1.00 98.06 278 CYS A C 1
ATOM 2224 O O . CYS A 1 278 ? 23.904 -1.377 -12.719 1.00 98.06 278 CYS A O 1
ATOM 2226 N N . ILE A 1 279 ? 25.352 0.036 -13.708 1.00 98.00 279 ILE A N 1
ATOM 2227 C CA . ILE A 1 279 ? 26.268 -1.008 -14.197 1.00 98.00 279 ILE A CA 1
ATOM 2228 C C . ILE A 1 279 ? 26.868 -1.784 -13.020 1.00 98.00 279 ILE A C 1
ATOM 2230 O O . ILE A 1 279 ? 26.868 -3.016 -13.033 1.00 98.00 279 ILE A O 1
ATOM 2234 N N . ARG A 1 280 ? 27.350 -1.072 -11.993 1.00 98.06 280 ARG A N 1
ATOM 2235 C CA . ARG A 1 280 ? 27.945 -1.673 -10.797 1.00 98.06 280 ARG A CA 1
ATOM 2236 C C . ARG A 1 280 ? 26.951 -2.560 -10.056 1.00 98.06 280 ARG A C 1
ATOM 2238 O O . ARG A 1 280 ? 27.281 -3.703 -9.779 1.00 98.06 280 ARG A O 1
ATOM 2245 N N . GLU A 1 281 ? 25.755 -2.061 -9.757 1.00 97.69 281 GLU A N 1
ATOM 2246 C CA . GLU A 1 281 ? 24.739 -2.807 -9.002 1.00 97.69 281 GLU A CA 1
ATOM 2247 C C . GLU A 1 281 ? 24.292 -4.061 -9.764 1.00 97.69 281 GLU A C 1
ATOM 2249 O O . GLU A 1 281 ? 24.214 -5.130 -9.173 1.00 97.69 281 GLU A O 1
ATOM 2254 N N . ILE A 1 282 ? 24.103 -3.993 -11.088 1.00 97.81 282 ILE A N 1
ATOM 2255 C CA . ILE A 1 282 ? 23.806 -5.189 -11.897 1.00 97.81 282 ILE A CA 1
ATOM 2256 C C . ILE A 1 282 ? 24.962 -6.197 -11.838 1.00 97.81 282 ILE A C 1
ATOM 2258 O O . ILE A 1 282 ? 24.741 -7.400 -11.676 1.00 97.81 282 ILE A O 1
ATOM 2262 N N . GLN A 1 283 ? 26.204 -5.732 -11.957 1.00 97.56 283 GLN A N 1
ATOM 2263 C CA . GLN A 1 283 ? 27.366 -6.609 -11.877 1.00 97.56 283 GLN A CA 1
ATOM 2264 C C . GLN A 1 283 ? 27.510 -7.236 -10.477 1.00 97.56 283 GLN A C 1
ATOM 2266 O O . GLN A 1 283 ? 27.806 -8.425 -10.381 1.00 97.56 283 GLN A O 1
ATOM 2271 N N . GLU A 1 284 ? 27.285 -6.473 -9.406 1.00 96.50 284 GLU A N 1
ATOM 2272 C CA . GLU A 1 284 ? 27.382 -6.923 -8.009 1.00 96.50 284 GLU A CA 1
ATOM 2273 C C . GLU A 1 284 ? 26.224 -7.860 -7.613 1.00 96.50 284 GLU A C 1
ATOM 2275 O O . GLU A 1 284 ? 26.461 -8.837 -6.904 1.00 96.50 284 GLU A O 1
ATOM 2280 N N . GLU A 1 285 ? 24.993 -7.592 -8.071 1.00 96.06 285 GLU A N 1
ATOM 2281 C CA . GLU A 1 285 ? 23.768 -8.321 -7.700 1.00 96.06 285 GLU A CA 1
ATOM 2282 C C . GLU A 1 285 ? 23.576 -9.604 -8.522 1.00 96.06 285 GLU A C 1
ATOM 2284 O O . GLU A 1 285 ? 23.188 -10.642 -7.977 1.00 96.06 285 GLU A O 1
ATOM 2289 N N . VAL A 1 286 ? 23.835 -9.547 -9.837 1.00 97.19 286 VAL A N 1
ATOM 2290 C CA . VAL A 1 286 ? 23.517 -10.641 -10.777 1.00 97.19 286 VAL A CA 1
ATOM 2291 C C . VAL A 1 286 ? 24.695 -11.111 -11.638 1.00 97.19 286 VAL A C 1
ATOM 2293 O O . VAL A 1 286 ? 24.526 -12.053 -12.413 1.00 97.19 286 VAL A O 1
ATOM 2296 N N . HIS A 1 287 ? 25.891 -10.527 -11.494 1.00 97.12 287 HIS A N 1
ATOM 2297 C CA . HIS A 1 287 ? 27.112 -10.909 -12.227 1.00 97.12 287 HIS A CA 1
ATOM 2298 C C . HIS A 1 287 ? 27.005 -10.796 -13.757 1.00 97.12 287 HIS A C 1
ATOM 2300 O O . HIS A 1 287 ? 27.597 -11.594 -14.494 1.00 97.12 287 HIS A O 1
ATOM 2306 N N . LEU A 1 288 ? 26.257 -9.806 -14.248 1.00 97.31 288 LEU A N 1
ATOM 2307 C CA . LEU A 1 288 ? 26.115 -9.545 -15.680 1.00 97.31 288 LEU A CA 1
ATOM 2308 C C . LEU A 1 288 ? 26.846 -8.275 -16.103 1.00 97.31 288 LEU A C 1
ATOM 2310 O O . LEU A 1 288 ? 26.686 -7.226 -15.482 1.00 97.31 288 LEU A O 1
ATOM 2314 N N . LYS A 1 289 ? 27.544 -8.356 -17.241 1.00 97.31 289 LYS A N 1
ATOM 2315 C CA . LYS A 1 289 ? 28.021 -7.175 -17.960 1.00 97.31 289 LYS A CA 1
ATOM 2316 C C . LYS A 1 289 ? 26.911 -6.677 -18.876 1.00 97.31 289 LYS A C 1
ATOM 2318 O O . LYS A 1 289 ? 26.357 -7.448 -19.667 1.00 97.31 289 LYS A O 1
ATOM 2323 N N . ILE A 1 290 ? 26.616 -5.389 -18.780 1.00 97.56 290 ILE A N 1
ATOM 2324 C CA . ILE A 1 290 ? 25.560 -4.714 -19.536 1.00 97.56 290 ILE A CA 1
ATOM 2325 C C . ILE A 1 290 ? 26.091 -3.439 -20.188 1.00 97.56 290 ILE A C 1
ATOM 2327 O O . ILE A 1 290 ? 27.079 -2.864 -19.731 1.00 97.56 290 ILE A O 1
ATOM 2331 N N . LYS A 1 291 ? 25.408 -2.987 -21.237 1.00 93.38 291 LYS A N 1
ATOM 2332 C CA . LYS A 1 291 ? 25.588 -1.667 -21.846 1.00 93.38 291 LYS A CA 1
ATOM 2333 C C . LYS A 1 291 ? 24.349 -0.830 -21.548 1.00 93.38 291 LYS A C 1
ATOM 2335 O O . LYS A 1 291 ? 23.240 -1.327 -21.706 1.00 93.38 291 LYS A O 1
ATOM 2340 N N . ILE A 1 292 ? 24.527 0.415 -21.107 1.00 91.62 292 ILE A N 1
ATOM 2341 C CA . ILE A 1 292 ? 23.417 1.370 -20.998 1.00 91.62 292 ILE A CA 1
ATOM 2342 C C . ILE A 1 292 ? 23.090 1.862 -22.407 1.00 91.62 292 ILE A C 1
ATOM 2344 O O . ILE A 1 292 ? 23.952 2.453 -23.056 1.00 91.62 292 ILE A O 1
ATOM 2348 N N . ASP A 1 293 ? 21.862 1.632 -22.865 1.00 83.31 293 ASP A N 1
ATOM 2349 C CA . ASP A 1 293 ? 21.414 2.085 -24.186 1.00 83.31 293 ASP A CA 1
ATOM 2350 C C . ASP A 1 293 ? 20.746 3.454 -24.090 1.00 83.31 293 ASP A C 1
ATOM 2352 O O . ASP A 1 293 ? 20.985 4.337 -24.910 1.00 83.31 293 ASP A O 1
ATOM 2356 N N . SER A 1 294 ? 19.920 3.654 -23.061 1.00 82.19 294 SER A N 1
ATOM 2357 C CA . SER A 1 294 ? 19.231 4.925 -22.853 1.00 82.19 294 SER A CA 1
ATOM 2358 C C . SER A 1 294 ? 18.734 5.109 -21.425 1.00 82.19 294 SER A C 1
ATOM 2360 O O . SER A 1 294 ? 18.379 4.157 -20.724 1.00 82.19 294 SER A O 1
ATOM 2362 N N . TYR A 1 295 ? 18.603 6.369 -21.026 1.00 89.25 295 TYR A N 1
ATOM 2363 C CA . TYR A 1 295 ? 17.828 6.750 -19.854 1.00 89.25 295 TYR A CA 1
ATOM 2364 C C . TYR A 1 295 ? 16.327 6.631 -20.140 1.00 89.25 295 TYR A C 1
ATOM 2366 O O . TYR A 1 295 ? 15.856 7.151 -21.148 1.00 89.25 295 TYR A O 1
ATOM 2374 N N . LEU A 1 296 ? 15.576 5.963 -19.261 1.00 84.94 296 LEU A N 1
ATOM 2375 C CA . LEU A 1 296 ? 14.125 5.836 -19.398 1.00 84.94 296 LEU A CA 1
ATOM 2376 C C . LEU A 1 296 ? 13.398 6.970 -18.671 1.00 84.94 296 LEU A C 1
ATOM 2378 O O . LEU A 1 296 ? 12.645 7.718 -19.285 1.00 84.94 296 LEU A O 1
ATOM 2382 N N . CYS A 1 297 ? 13.569 7.073 -17.348 1.00 88.38 297 CYS A N 1
ATOM 2383 C CA . CYS A 1 297 ? 12.887 8.090 -16.543 1.00 88.38 297 CYS A CA 1
ATOM 2384 C C . CYS A 1 297 ? 13.428 8.190 -15.107 1.00 88.38 297 CYS A C 1
ATOM 2386 O O . CYS A 1 297 ? 14.194 7.342 -14.640 1.00 88.38 297 CYS A O 1
ATOM 2388 N N . ARG A 1 298 ? 12.933 9.202 -14.377 1.00 93.06 298 ARG A N 1
ATOM 2389 C CA . ARG A 1 298 ? 13.101 9.352 -12.926 1.00 93.06 298 ARG A CA 1
ATOM 2390 C C . ARG A 1 298 ? 11.797 9.091 -12.192 1.00 93.06 298 ARG A C 1
ATOM 2392 O O . ARG A 1 298 ? 10.807 9.789 -12.401 1.00 93.06 298 ARG A O 1
ATOM 2399 N N . VAL A 1 299 ? 11.825 8.195 -11.213 1.00 93.81 299 VAL A N 1
ATOM 2400 C CA . VAL A 1 299 ? 10.694 7.931 -10.323 1.00 93.81 299 VAL A CA 1
ATOM 2401 C C . VAL A 1 299 ? 10.950 8.500 -8.930 1.00 93.81 299 VAL A C 1
ATOM 2403 O O . VAL A 1 299 ? 11.887 8.119 -8.232 1.00 93.81 299 VAL A O 1
ATOM 2406 N N . LYS A 1 300 ? 10.049 9.377 -8.476 1.00 94.44 300 LYS A N 1
ATOM 2407 C CA . LYS A 1 300 ? 9.947 9.790 -7.068 1.00 94.44 300 LYS A CA 1
ATOM 2408 C C . LYS A 1 300 ? 8.997 8.846 -6.333 1.00 94.44 300 LYS A C 1
ATOM 2410 O O . LYS A 1 300 ? 7.832 8.692 -6.723 1.00 94.44 300 LYS A O 1
ATOM 2415 N N . HIS A 1 301 ? 9.452 8.219 -5.255 1.00 94.81 301 HIS A N 1
ATOM 2416 C CA . HIS A 1 301 ? 8.607 7.354 -4.430 1.00 94.81 301 HIS A CA 1
ATOM 2417 C C . HIS A 1 301 ? 8.874 7.576 -2.940 1.00 94.81 301 HIS A C 1
ATOM 2419 O O . HIS A 1 301 ? 10.002 7.827 -2.533 1.00 94.81 301 HIS A O 1
ATOM 2425 N N . ALA A 1 302 ? 7.826 7.512 -2.122 1.00 93.31 302 ALA A N 1
ATOM 2426 C CA . ALA A 1 302 ? 7.914 7.742 -0.687 1.00 93.31 302 ALA A CA 1
ATOM 2427 C C . ALA A 1 302 ? 7.485 6.487 0.069 1.00 93.31 302 ALA A C 1
ATOM 2429 O O . ALA A 1 302 ? 6.392 5.971 -0.150 1.00 93.31 302 ALA A O 1
ATOM 2430 N N . TYR A 1 303 ? 8.340 6.050 0.984 1.00 91.12 303 TYR A N 1
ATOM 2431 C CA . TYR A 1 303 ? 8.017 5.093 2.028 1.00 91.12 303 TYR A CA 1
ATOM 2432 C C . TYR A 1 303 ? 7.822 5.844 3.349 1.00 91.12 303 TYR A C 1
ATOM 2434 O O . TYR A 1 303 ? 8.213 7.002 3.500 1.00 91.12 303 TYR A O 1
ATOM 2442 N N . THR A 1 304 ? 7.241 5.180 4.344 1.00 85.94 304 THR A N 1
ATOM 2443 C CA . THR A 1 304 ? 6.923 5.798 5.642 1.00 85.94 304 THR A CA 1
ATOM 2444 C C . THR A 1 304 ? 8.157 6.322 6.387 1.00 85.94 304 THR A C 1
ATOM 2446 O O . THR A 1 304 ? 8.042 7.266 7.168 1.00 85.94 304 THR A O 1
ATOM 2449 N N . HIS A 1 305 ? 9.333 5.736 6.140 1.00 87.12 305 HIS A N 1
ATOM 2450 C CA . HIS A 1 305 ? 10.576 6.046 6.857 1.00 87.12 305 HIS A CA 1
ATOM 2451 C C . HIS A 1 305 ? 11.662 6.695 5.995 1.00 87.12 305 HIS A C 1
ATOM 2453 O O . HIS A 1 305 ? 12.646 7.172 6.545 1.00 87.12 305 HIS A O 1
ATOM 2459 N N . PHE A 1 306 ? 11.506 6.723 4.671 1.00 93.50 306 PHE A N 1
ATOM 2460 C CA . PHE A 1 306 ? 12.464 7.335 3.749 1.00 93.50 306 PHE A CA 1
ATOM 2461 C C . PHE A 1 306 ? 11.807 7.608 2.392 1.00 93.50 306 PHE A C 1
ATOM 2463 O O . PHE A 1 306 ? 10.775 7.031 2.050 1.00 93.50 306 PHE A O 1
ATOM 2470 N N . LYS A 1 307 ? 12.422 8.467 1.586 1.00 95.25 307 LYS A N 1
ATOM 2471 C CA . LYS A 1 307 ? 12.038 8.717 0.192 1.00 95.25 307 LYS A CA 1
ATOM 2472 C C . LYS A 1 307 ? 13.118 8.191 -0.743 1.00 95.25 307 LYS A C 1
ATOM 2474 O O . LYS A 1 307 ? 14.282 8.124 -0.359 1.00 95.25 307 LYS A O 1
ATOM 2479 N N . ILE A 1 308 ? 12.737 7.836 -1.963 1.00 96.06 308 ILE A N 1
ATOM 2480 C CA . ILE A 1 308 ? 13.672 7.447 -3.017 1.00 96.06 308 ILE A CA 1
ATOM 2481 C C . ILE A 1 308 ? 13.492 8.307 -4.262 1.00 96.06 308 ILE A C 1
ATOM 2483 O O . ILE A 1 308 ? 12.369 8.664 -4.640 1.00 96.06 308 ILE A O 1
ATOM 2487 N N . LEU A 1 309 ? 14.622 8.602 -4.895 1.00 96.56 309 LEU A N 1
ATOM 2488 C CA . LEU A 1 309 ? 14.731 9.116 -6.249 1.00 96.56 309 LEU A CA 1
ATOM 2489 C C . LEU A 1 309 ? 15.400 8.032 -7.094 1.00 96.56 309 LEU A C 1
ATOM 2491 O O . LEU A 1 309 ? 16.577 7.748 -6.898 1.00 96.56 309 LEU A O 1
ATOM 2495 N N . MET A 1 310 ? 14.631 7.393 -7.966 1.00 97.44 310 MET A N 1
ATOM 2496 C CA . MET A 1 310 ? 15.060 6.221 -8.720 1.00 97.44 310 MET A CA 1
ATOM 2497 C C . MET A 1 310 ? 15.258 6.587 -10.187 1.00 97.44 310 MET A C 1
ATOM 2499 O O . MET A 1 310 ? 14.297 6.964 -10.854 1.00 97.44 310 MET A O 1
ATOM 2503 N N . ASP A 1 311 ? 16.492 6.498 -10.664 1.00 96.19 311 ASP A N 1
ATOM 2504 C CA . ASP A 1 311 ? 16.861 6.635 -12.069 1.00 96.19 311 ASP A CA 1
ATOM 2505 C C . ASP A 1 311 ? 16.777 5.269 -12.752 1.00 96.19 311 ASP A C 1
ATOM 2507 O O . ASP A 1 311 ? 17.320 4.288 -12.245 1.00 96.19 311 ASP A O 1
ATOM 2511 N N . VAL A 1 312 ? 16.057 5.199 -13.871 1.00 97.25 312 VAL A N 1
ATOM 2512 C CA . VAL A 1 312 ? 15.765 3.945 -14.572 1.00 97.25 312 VAL A CA 1
ATOM 2513 C C . VAL A 1 312 ? 16.413 3.966 -15.951 1.00 97.25 312 VAL A C 1
ATOM 2515 O O . VAL A 1 312 ? 16.207 4.915 -16.710 1.00 97.25 312 VAL A O 1
ATOM 2518 N N . PHE A 1 313 ? 17.155 2.914 -16.285 1.00 95.88 313 PHE A N 1
ATOM 2519 C CA . PHE A 1 313 ? 17.899 2.782 -17.539 1.00 95.88 313 PHE A CA 1
ATOM 2520 C C . PHE A 1 313 ? 17.460 1.548 -18.326 1.00 95.88 313 PHE A C 1
ATOM 2522 O O . PHE A 1 313 ? 17.208 0.494 -17.743 1.00 95.88 313 PHE A O 1
ATOM 2529 N N . CYS A 1 314 ? 17.405 1.662 -19.652 1.00 95.00 314 CYS A N 1
ATOM 2530 C CA . CYS A 1 314 ? 17.289 0.511 -20.549 1.00 95.00 314 CYS A CA 1
ATOM 2531 C C . CYS A 1 314 ? 18.693 0.041 -20.926 1.00 95.00 314 CYS A C 1
ATOM 2533 O O . CYS A 1 314 ? 19.548 0.862 -21.271 1.00 95.00 314 CYS A O 1
ATOM 2535 N N . CYS A 1 315 ? 18.934 -1.262 -20.797 1.00 95.19 315 CYS A N 1
ATOM 2536 C CA . CYS A 1 315 ? 20.268 -1.833 -20.910 1.00 95.19 315 CYS A CA 1
ATOM 2537 C C . CYS A 1 315 ? 20.263 -3.088 -21.781 1.00 95.19 315 CYS A C 1
ATOM 2539 O O . CYS A 1 315 ? 19.408 -3.953 -21.600 1.00 95.19 315 CYS A O 1
ATOM 2541 N N . SER A 1 316 ? 21.278 -3.257 -22.617 1.00 93.25 316 SER A N 1
ATOM 2542 C CA . SER A 1 316 ? 21.501 -4.482 -23.381 1.00 93.25 316 SER A CA 1
ATOM 2543 C C . SER A 1 316 ? 22.430 -5.421 -22.623 1.00 93.25 316 SER A C 1
ATOM 2545 O O . SER A 1 316 ? 23.461 -5.010 -22.078 1.00 93.25 316 SER A O 1
ATOM 2547 N N . TYR A 1 317 ? 22.077 -6.705 -22.584 1.00 95.19 317 TYR A N 1
ATOM 2548 C CA . TYR A 1 317 ? 22.976 -7.757 -22.121 1.00 95.19 317 TYR A CA 1
ATOM 2549 C C . TYR A 1 317 ? 24.215 -7.839 -23.023 1.00 95.19 317 TYR A C 1
ATOM 2551 O O . TYR A 1 317 ? 24.084 -7.933 -24.240 1.00 95.19 317 TYR A O 1
ATOM 2559 N N . VAL A 1 318 ? 25.411 -7.861 -22.424 1.00 95.38 318 VAL A N 1
ATOM 2560 C CA . VAL A 1 318 ? 26.680 -8.022 -23.155 1.00 95.38 318 VAL A CA 1
ATOM 2561 C C . VAL A 1 318 ? 27.260 -9.414 -22.924 1.00 95.38 318 VAL A C 1
ATOM 2563 O O . VAL A 1 318 ? 27.530 -10.144 -23.870 1.00 95.38 318 VAL A O 1
ATOM 2566 N N . SER A 1 319 ? 27.482 -9.799 -21.664 1.00 94.38 319 SER A N 1
ATOM 2567 C CA . SER A 1 319 ? 28.067 -11.104 -21.327 1.00 94.38 319 SER A CA 1
ATOM 2568 C C . SER A 1 319 ? 27.853 -11.477 -19.857 1.00 94.38 319 SER A C 1
ATOM 2570 O O . SER A 1 319 ? 27.343 -10.693 -19.055 1.00 94.38 319 SER A O 1
ATOM 2572 N N . GLY A 1 320 ? 28.251 -12.699 -19.497 1.00 93.75 320 GLY A N 1
ATOM 2573 C CA . GLY A 1 320 ? 28.138 -13.240 -18.142 1.00 93.75 320 GLY A CA 1
ATOM 2574 C C . GLY A 1 320 ? 26.961 -14.200 -17.976 1.00 93.75 320 GLY A C 1
ATOM 2575 O O . GLY A 1 320 ? 26.114 -14.352 -18.860 1.00 93.75 320 GLY A O 1
ATOM 2576 N N . ARG A 1 321 ? 26.921 -14.870 -16.825 1.00 93.81 321 ARG A N 1
ATOM 2577 C CA . ARG A 1 321 ? 25.857 -15.800 -16.435 1.00 93.81 321 ARG A CA 1
ATOM 2578 C C . ARG A 1 321 ? 25.304 -15.341 -15.098 1.00 93.81 321 ARG A C 1
ATOM 2580 O O . ARG A 1 321 ? 26.088 -15.002 -14.217 1.00 93.81 321 ARG A O 1
ATOM 2587 N N . VAL A 1 322 ? 23.979 -15.357 -14.961 1.00 96.25 322 VAL A N 1
ATOM 2588 C CA . VAL A 1 322 ? 23.333 -14.889 -13.734 1.00 96.25 322 VAL A CA 1
ATOM 2589 C C . VAL A 1 322 ? 23.832 -15.711 -12.549 1.00 96.25 322 VAL A C 1
ATOM 2591 O O . VAL A 1 322 ? 23.653 -16.929 -12.509 1.00 96.25 322 VAL A O 1
ATOM 2594 N N . LYS A 1 323 ? 24.458 -15.027 -11.594 1.00 96.31 323 LYS A N 1
ATOM 2595 C CA . LYS A 1 323 ? 24.784 -15.545 -10.265 1.00 96.31 323 LYS A CA 1
ATOM 2596 C C . LYS A 1 323 ? 24.251 -14.540 -9.261 1.00 96.31 323 LYS A C 1
ATOM 2598 O O . LYS A 1 323 ? 24.580 -13.363 -9.347 1.00 96.31 323 LYS A O 1
ATOM 2603 N N . LEU A 1 324 ? 23.395 -14.990 -8.354 1.00 96.56 324 LEU A N 1
ATOM 2604 C CA . LEU A 1 324 ? 22.703 -14.089 -7.441 1.00 96.56 324 LEU A CA 1
ATOM 2605 C C . LEU A 1 324 ? 23.557 -13.814 -6.210 1.00 96.56 324 LEU A C 1
ATOM 2607 O O . LEU A 1 324 ? 24.023 -14.740 -5.549 1.00 96.56 324 LEU A O 1
ATOM 2611 N N . ASN A 1 325 ? 23.716 -12.537 -5.892 1.00 95.06 325 ASN A N 1
ATOM 2612 C CA . ASN A 1 325 ? 24.303 -12.057 -4.655 1.00 95.06 325 ASN A CA 1
ATOM 2613 C C . ASN A 1 325 ? 23.329 -11.072 -4.007 1.00 95.06 325 ASN A C 1
ATOM 2615 O O . ASN A 1 325 ? 23.244 -9.907 -4.381 1.00 95.06 325 ASN A O 1
ATOM 2619 N N . GLY A 1 326 ? 22.541 -11.573 -3.057 1.00 92.44 326 GLY A N 1
ATOM 2620 C CA . GLY A 1 326 ? 21.468 -10.812 -2.421 1.00 92.44 326 GLY A CA 1
ATOM 2621 C C . GLY A 1 326 ? 20.086 -11.378 -2.746 1.00 92.44 326 GLY A C 1
ATOM 2622 O O . GLY A 1 326 ? 19.455 -11.894 -1.823 1.00 92.44 326 GLY A O 1
ATOM 2623 N N . PRO A 1 327 ? 19.598 -11.320 -3.997 1.00 95.69 327 PRO A N 1
ATOM 2624 C CA . PRO A 1 327 ? 18.334 -11.941 -4.391 1.00 95.69 327 PRO A CA 1
ATOM 2625 C C . PRO A 1 327 ? 18.336 -13.463 -4.221 1.00 95.69 327 PRO A C 1
ATOM 2627 O O . PRO A 1 327 ? 19.388 -14.098 -4.199 1.00 95.69 327 PRO A O 1
ATOM 2630 N N . VAL A 1 328 ? 17.143 -14.050 -4.124 1.00 97.19 328 VAL A N 1
ATOM 2631 C CA . VAL A 1 328 ? 16.956 -15.505 -3.952 1.00 97.19 328 VAL A CA 1
ATOM 2632 C C . VAL A 1 328 ? 16.526 -16.216 -5.228 1.00 97.19 328 VAL A C 1
ATOM 2634 O O . VAL A 1 328 ? 16.561 -17.439 -5.286 1.00 97.19 328 VAL A O 1
ATOM 2637 N N . ASP A 1 329 ? 16.087 -15.468 -6.238 1.00 97.94 329 ASP A N 1
ATOM 2638 C CA . ASP A 1 329 ? 15.600 -16.021 -7.499 1.00 97.94 329 ASP A CA 1
ATOM 2639 C C . ASP A 1 329 ? 15.748 -14.998 -8.631 1.00 97.94 329 ASP A C 1
ATOM 2641 O O . ASP A 1 329 ? 15.878 -13.796 -8.375 1.00 97.94 329 ASP A O 1
ATOM 2645 N N . HIS A 1 330 ? 15.709 -15.463 -9.877 1.00 98.12 330 HIS A N 1
ATOM 2646 C CA . HIS A 1 330 ? 15.715 -14.613 -11.062 1.00 98.12 330 HIS A CA 1
ATOM 2647 C C . HIS A 1 330 ? 14.933 -15.239 -12.210 1.00 98.12 330 HIS A C 1
ATOM 2649 O O . HIS A 1 330 ? 14.851 -16.460 -12.331 1.00 98.12 330 HIS A O 1
ATOM 2655 N N . ARG A 1 331 ? 14.392 -14.398 -13.095 1.00 98.12 331 ARG A N 1
ATOM 2656 C CA . ARG A 1 331 ? 13.744 -14.851 -14.327 1.00 98.12 331 ARG A CA 1
ATOM 2657 C C . ARG A 1 331 ? 14.002 -13.897 -15.479 1.00 98.12 331 ARG A C 1
ATOM 2659 O O . ARG A 1 331 ? 13.931 -12.682 -15.317 1.00 98.12 331 ARG A O 1
ATOM 2666 N N . TRP A 1 332 ? 14.226 -14.480 -16.651 1.00 97.81 332 TRP A N 1
ATOM 2667 C CA . TRP A 1 332 ? 14.074 -13.795 -17.927 1.00 97.81 332 TRP A CA 1
ATOM 2668 C C . TRP A 1 332 ? 12.629 -13.956 -18.379 1.00 97.81 332 TRP A C 1
ATOM 2670 O O . 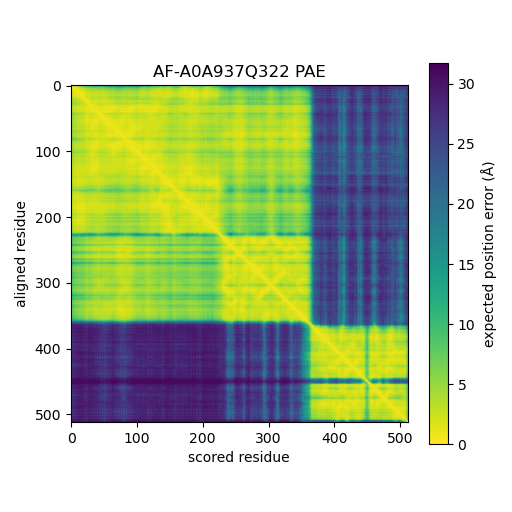TRP A 1 332 ? 12.148 -15.077 -18.552 1.00 97.81 332 TRP A O 1
ATOM 2680 N N . ILE A 1 333 ? 11.912 -12.846 -18.517 1.00 97.31 333 ILE A N 1
ATOM 2681 C CA . ILE A 1 333 ? 10.486 -12.857 -18.846 1.00 97.31 333 ILE A CA 1
ATOM 2682 C C . ILE A 1 333 ? 10.190 -11.941 -20.022 1.00 97.31 333 ILE A C 1
ATOM 2684 O O . ILE A 1 333 ? 10.846 -10.923 -20.214 1.00 97.31 333 ILE A O 1
ATOM 2688 N N . LYS A 1 334 ? 9.158 -12.271 -20.798 1.00 94.44 334 LYS A N 1
ATOM 2689 C CA . LYS A 1 334 ? 8.589 -11.305 -21.739 1.00 94.44 334 LYS A CA 1
ATOM 2690 C C . LYS A 1 334 ? 7.899 -10.180 -20.962 1.00 94.44 334 LYS A C 1
ATOM 2692 O O . LYS A 1 334 ? 7.358 -10.408 -19.876 1.00 94.44 334 LYS A O 1
ATOM 2697 N N . LEU A 1 335 ? 7.903 -8.972 -21.523 1.00 91.19 335 LEU A N 1
ATOM 2698 C CA . LEU A 1 335 ? 7.386 -7.777 -20.849 1.00 91.19 335 LEU A CA 1
ATOM 2699 C C . LEU A 1 335 ? 5.889 -7.890 -20.496 1.00 91.19 335 LEU A C 1
ATOM 2701 O O . LEU A 1 335 ? 5.457 -7.430 -19.439 1.00 91.19 335 LEU A O 1
ATOM 2705 N N . ASP A 1 336 ? 5.099 -8.562 -21.335 1.00 91.00 336 ASP A N 1
ATOM 2706 C CA . ASP A 1 336 ? 3.671 -8.832 -21.114 1.00 91.00 336 ASP A CA 1
ATOM 2707 C C . ASP A 1 336 ? 3.404 -9.728 -19.889 1.00 91.00 336 ASP A C 1
ATOM 2709 O O . ASP A 1 336 ? 2.319 -9.670 -19.301 1.00 91.00 336 ASP A O 1
ATOM 2713 N N . LYS A 1 337 ? 4.397 -10.522 -19.466 1.00 95.88 337 LYS A N 1
ATOM 2714 C CA . LYS A 1 337 ? 4.324 -11.391 -18.285 1.00 95.88 337 LYS A CA 1
ATOM 2715 C C . LYS A 1 337 ? 4.646 -10.678 -16.976 1.00 95.88 337 LYS A C 1
ATOM 2717 O O . LYS A 1 337 ? 4.401 -11.270 -15.930 1.00 95.88 337 LYS A O 1
ATOM 2722 N N . LEU A 1 338 ? 5.102 -9.418 -16.984 1.00 94.44 338 LEU A N 1
ATOM 2723 C CA . LEU A 1 338 ? 5.331 -8.646 -15.746 1.00 94.44 338 LEU A CA 1
ATOM 2724 C C . LEU A 1 338 ? 4.095 -8.618 -14.842 1.00 94.44 338 LEU A C 1
ATOM 2726 O O . LEU A 1 338 ? 4.215 -8.671 -13.621 1.00 94.44 338 LEU A O 1
ATOM 2730 N N . LYS A 1 339 ? 2.898 -8.601 -15.441 1.00 93.44 339 LYS A N 1
ATOM 2731 C CA . LYS A 1 339 ? 1.625 -8.610 -14.712 1.00 93.44 339 LYS A CA 1
ATOM 2732 C C . LYS A 1 339 ? 1.408 -9.861 -13.858 1.00 93.44 339 LYS A C 1
ATOM 2734 O O . LYS A 1 339 ? 0.524 -9.817 -13.017 1.00 93.44 339 LYS A O 1
ATOM 2739 N N . ASN A 1 340 ? 2.188 -10.925 -14.038 1.00 95.88 340 ASN A N 1
ATOM 2740 C CA . ASN A 1 340 ? 2.084 -12.160 -13.258 1.00 95.88 340 ASN A CA 1
ATOM 2741 C C . ASN A 1 340 ? 2.978 -12.149 -12.010 1.00 95.88 340 ASN A C 1
ATOM 2743 O O . ASN A 1 340 ? 2.851 -13.027 -11.168 1.00 95.88 340 ASN A O 1
ATOM 2747 N N . TYR A 1 341 ? 3.870 -11.167 -11.876 1.00 97.62 341 TYR A N 1
ATOM 2748 C CA . TYR A 1 341 ? 4.807 -11.086 -10.760 1.00 97.62 341 TYR A CA 1
ATOM 2749 C C . TYR A 1 341 ? 4.389 -9.965 -9.800 1.00 97.62 341 TYR A C 1
ATOM 2751 O O . TYR A 1 341 ? 3.929 -8.912 -10.258 1.00 97.62 341 TYR A O 1
ATOM 2759 N N . PRO A 1 342 ? 4.484 -10.166 -8.474 1.00 97.75 342 PRO A N 1
ATOM 2760 C CA . PRO A 1 342 ? 4.236 -9.107 -7.504 1.00 97.75 342 PRO A CA 1
ATOM 2761 C C . PRO A 1 342 ? 5.429 -8.142 -7.453 1.00 97.75 342 PRO A C 1
ATOM 2763 O O . PRO A 1 342 ? 6.528 -8.519 -7.045 1.00 97.75 342 PRO A O 1
ATOM 2766 N N . LEU A 1 343 ? 5.203 -6.889 -7.847 1.00 97.06 343 LEU A N 1
ATOM 2767 C CA . LEU A 1 343 ? 6.214 -5.839 -7.956 1.00 97.06 343 LEU A CA 1
ATOM 2768 C C . LEU A 1 343 ? 5.985 -4.713 -6.925 1.00 97.06 343 LEU A C 1
ATOM 2770 O O . LEU A 1 343 ? 4.849 -4.418 -6.530 1.00 97.06 343 LEU A O 1
ATOM 2774 N N . PRO A 1 344 ? 7.047 -4.004 -6.502 1.00 95.56 344 PRO A N 1
ATOM 2775 C CA . PRO A 1 344 ? 6.924 -2.773 -5.737 1.00 95.56 344 PRO A CA 1
ATOM 2776 C C . PRO A 1 344 ? 6.145 -1.699 -6.501 1.00 95.56 344 PRO A C 1
ATOM 2778 O O . PRO A 1 344 ? 6.316 -1.508 -7.705 1.00 95.56 344 PRO A O 1
ATOM 2781 N N . ARG A 1 345 ? 5.369 -0.883 -5.777 1.00 93.62 345 ARG A N 1
ATOM 2782 C CA . ARG A 1 345 ? 4.628 0.255 -6.357 1.00 93.62 345 ARG A CA 1
ATOM 2783 C C . ARG A 1 345 ? 5.534 1.280 -7.055 1.00 93.62 345 ARG A C 1
ATOM 2785 O O . ARG A 1 345 ? 5.052 2.040 -7.886 1.00 93.62 345 ARG A O 1
ATOM 2792 N N . ALA A 1 346 ? 6.823 1.335 -6.716 1.00 94.62 346 ALA A N 1
ATOM 2793 C CA . ALA A 1 346 ? 7.793 2.161 -7.430 1.00 94.62 346 ALA A CA 1
ATOM 2794 C C . ALA A 1 346 ? 7.984 1.702 -8.888 1.00 94.62 346 ALA A C 1
ATOM 2796 O O . ALA A 1 346 ? 8.043 2.555 -9.768 1.00 94.62 346 ALA A O 1
ATOM 2797 N N . ASN A 1 347 ? 7.986 0.391 -9.151 1.00 95.25 347 ASN A N 1
ATOM 2798 C CA . ASN A 1 347 ? 8.214 -0.163 -10.487 1.00 95.25 347 ASN A CA 1
ATOM 2799 C C . ASN A 1 347 ? 7.018 0.091 -11.405 1.00 95.25 347 ASN A C 1
ATOM 2801 O O . ASN A 1 347 ? 7.180 0.530 -12.539 1.00 95.25 347 ASN A O 1
ATOM 2805 N N . HIS A 1 348 ? 5.801 -0.051 -10.870 1.00 93.44 348 HIS A N 1
ATOM 2806 C CA . HIS A 1 348 ? 4.557 0.274 -11.582 1.00 93.44 348 HIS A CA 1
ATOM 2807 C C . HIS A 1 348 ? 4.528 1.689 -12.172 1.00 93.44 348 HIS A C 1
ATOM 2809 O O . HIS A 1 348 ? 3.841 1.918 -13.160 1.00 93.44 348 HIS A O 1
ATOM 2815 N N . LYS A 1 349 ? 5.290 2.636 -11.606 1.00 94.06 349 LYS A N 1
ATOM 2816 C CA . LYS A 1 349 ? 5.343 4.024 -12.091 1.00 94.06 349 LYS A CA 1
ATOM 2817 C C . LYS A 1 349 ? 6.104 4.208 -13.404 1.00 94.06 349 LYS A C 1
ATOM 2819 O O . LYS A 1 349 ? 5.899 5.241 -14.031 1.00 94.06 349 LYS A O 1
ATOM 2824 N N . PHE A 1 350 ? 6.982 3.272 -13.776 1.00 92.62 350 PHE A N 1
ATOM 2825 C CA . PHE A 1 350 ? 7.763 3.353 -15.016 1.00 92.62 350 PHE A CA 1
ATOM 2826 C C . PHE A 1 350 ? 7.412 2.267 -16.044 1.00 92.62 350 PHE A C 1
ATOM 2828 O O . PHE A 1 350 ? 7.872 2.330 -17.181 1.00 92.62 350 PHE A O 1
ATOM 2835 N N . ILE A 1 351 ? 6.600 1.266 -15.674 1.00 92.88 351 ILE A N 1
ATOM 2836 C CA . ILE A 1 351 ? 6.152 0.210 -16.600 1.00 92.88 351 ILE A CA 1
ATOM 2837 C C . ILE A 1 351 ? 5.468 0.774 -17.862 1.00 92.88 351 ILE A C 1
ATOM 2839 O O . ILE A 1 351 ? 5.749 0.250 -18.940 1.00 92.88 351 ILE A O 1
ATOM 2843 N N . PRO A 1 352 ? 4.605 1.811 -17.796 1.00 88.75 352 PRO A N 1
ATOM 2844 C CA . PRO A 1 352 ? 4.023 2.405 -19.002 1.00 88.75 352 PRO A CA 1
ATOM 2845 C C . PRO A 1 352 ? 5.080 2.950 -19.972 1.00 88.75 352 PRO A C 1
ATOM 2847 O O . PRO A 1 352 ? 5.040 2.635 -21.159 1.00 88.75 352 PRO A O 1
ATOM 2850 N N . GLN A 1 353 ? 6.072 3.682 -19.459 1.00 85.00 353 GLN A N 1
ATOM 2851 C CA . GLN A 1 353 ? 7.179 4.230 -20.246 1.00 85.00 353 GLN A CA 1
ATOM 2852 C C . GLN A 1 353 ? 8.053 3.116 -20.824 1.00 85.00 353 GLN A C 1
ATOM 2854 O O . GLN A 1 353 ? 8.491 3.202 -21.964 1.00 85.00 353 GLN A O 1
ATOM 2859 N N . LEU A 1 354 ? 8.275 2.037 -20.070 1.00 89.38 354 LEU A N 1
ATOM 2860 C CA . LEU A 1 354 ? 8.992 0.861 -20.559 1.00 89.38 354 LEU A CA 1
ATOM 2861 C C . LEU A 1 354 ? 8.253 0.196 -21.734 1.00 89.38 354 LEU A C 1
ATOM 2863 O O . LEU A 1 354 ? 8.880 -0.151 -22.730 1.00 89.38 354 LEU A O 1
ATOM 2867 N N . LYS A 1 355 ? 6.923 0.062 -21.669 1.00 85.56 355 LYS A N 1
ATOM 2868 C CA . LYS A 1 355 ? 6.135 -0.468 -22.796 1.00 85.56 355 LYS A CA 1
ATOM 2869 C C . LYS A 1 355 ? 6.250 0.416 -24.041 1.00 85.56 355 LYS A C 1
ATOM 2871 O O . LYS A 1 355 ? 6.462 -0.110 -25.132 1.00 85.56 355 LYS A O 1
ATOM 2876 N N . GLN A 1 356 ? 6.173 1.737 -23.870 1.00 74.62 356 GLN A N 1
ATOM 2877 C CA . GLN A 1 356 ? 6.363 2.709 -24.956 1.00 74.62 356 GLN A CA 1
ATOM 2878 C C . GLN A 1 356 ? 7.766 2.619 -25.561 1.00 74.62 356 GLN A C 1
ATOM 2880 O O . GLN A 1 356 ? 7.914 2.590 -26.781 1.00 74.62 356 GLN A O 1
ATOM 2885 N N . TYR A 1 357 ? 8.787 2.497 -24.709 1.00 76.81 357 TYR A N 1
ATOM 2886 C CA . TYR A 1 357 ? 10.165 2.301 -25.139 1.00 76.81 357 TYR A CA 1
ATOM 2887 C C . TYR A 1 357 ? 10.304 1.048 -26.005 1.00 76.81 357 TYR A C 1
ATOM 2889 O O . TYR A 1 357 ? 10.874 1.128 -27.083 1.00 76.81 357 TYR A O 1
ATOM 2897 N N . THR A 1 358 ? 9.738 -0.091 -25.593 1.00 73.56 358 THR A N 1
ATOM 2898 C CA . THR A 1 358 ? 9.818 -1.325 -26.392 1.00 73.56 358 THR A CA 1
ATOM 2899 C C . THR A 1 358 ? 9.032 -1.258 -27.698 1.00 73.56 358 THR A C 1
ATOM 2901 O O . THR A 1 358 ? 9.485 -1.810 -28.694 1.00 73.56 358 THR A O 1
ATOM 2904 N N . ALA A 1 359 ? 7.894 -0.558 -27.723 1.00 67.69 359 ALA A N 1
ATOM 2905 C CA . ALA A 1 359 ? 7.147 -0.334 -28.959 1.00 67.69 359 ALA A CA 1
ATOM 2906 C C . ALA A 1 359 ? 7.958 0.524 -29.948 1.00 67.69 359 ALA A C 1
ATOM 2908 O O . ALA A 1 359 ? 8.078 0.169 -31.115 1.00 67.69 359 ALA A O 1
ATOM 2909 N N . SER A 1 360 ? 8.605 1.582 -29.448 1.00 56.84 360 SER A N 1
ATOM 2910 C CA . SER A 1 360 ? 9.469 2.469 -30.243 1.00 56.84 360 SER A CA 1
ATOM 2911 C C . SER A 1 360 ? 10.809 1.824 -30.624 1.00 56.84 360 SER A C 1
ATOM 2913 O O . SER A 1 360 ? 11.401 2.152 -31.642 1.00 56.84 360 SER A O 1
ATOM 2915 N N . ALA A 1 361 ? 11.342 0.917 -29.805 1.00 53.38 361 ALA A N 1
ATOM 2916 C CA . ALA A 1 361 ? 12.563 0.178 -30.118 1.00 53.38 361 ALA A CA 1
ATOM 2917 C C . ALA A 1 361 ? 12.313 -0.868 -31.214 1.00 53.38 361 ALA A C 1
ATOM 2919 O O . ALA A 1 361 ? 13.158 -1.051 -32.083 1.00 53.38 361 ALA A O 1
ATOM 2920 N N . ASN A 1 362 ? 11.131 -1.493 -31.217 1.00 50.16 362 ASN A N 1
ATOM 2921 C CA . ASN A 1 362 ? 10.712 -2.375 -32.304 1.00 50.16 362 ASN A CA 1
ATOM 2922 C C . ASN A 1 362 ? 10.490 -1.620 -33.623 1.00 50.16 362 ASN A C 1
ATOM 2924 O O . ASN A 1 362 ? 10.684 -2.219 -34.671 1.00 50.16 362 ASN A O 1
ATOM 2928 N N . SER A 1 363 ? 10.148 -0.324 -33.592 1.00 45.69 363 SER A N 1
ATOM 2929 C CA . SER A 1 363 ? 10.138 0.507 -34.805 1.00 45.69 363 SER A CA 1
ATOM 2930 C C . SER A 1 363 ? 11.537 1.000 -35.210 1.00 45.69 363 SER A C 1
ATOM 2932 O O . SER A 1 363 ? 11.766 1.257 -36.382 1.00 45.69 363 SER A O 1
ATOM 2934 N N . ARG A 1 364 ? 12.490 1.102 -34.266 1.00 43.78 364 ARG A N 1
ATOM 2935 C CA . ARG A 1 364 ? 13.896 1.487 -34.530 1.00 43.78 364 ARG A CA 1
ATOM 2936 C C . ARG A 1 364 ? 14.777 0.346 -35.056 1.00 43.78 364 ARG A C 1
ATOM 2938 O O . ARG A 1 364 ? 15.777 0.635 -35.700 1.00 43.78 364 ARG A O 1
ATOM 2945 N N . ASN A 1 365 ? 14.417 -0.910 -34.783 1.00 45.00 365 ASN A N 1
ATOM 2946 C CA . ASN A 1 365 ? 15.076 -2.121 -35.296 1.00 45.00 365 ASN A CA 1
ATOM 2947 C C . ASN A 1 365 ? 14.261 -2.757 -36.437 1.00 45.00 365 ASN A C 1
ATOM 2949 O O . ASN A 1 365 ? 14.033 -3.968 -36.450 1.00 45.00 365 ASN A O 1
ATOM 2953 N N . TYR A 1 366 ? 13.761 -1.944 -37.367 1.00 54.66 366 TYR A N 1
ATOM 2954 C CA . TYR A 1 366 ? 13.244 -2.474 -38.621 1.00 54.66 366 TYR A CA 1
ATOM 2955 C C . TYR A 1 366 ? 14.430 -2.809 -39.532 1.00 54.66 366 TYR A C 1
ATOM 2957 O O . TYR A 1 366 ? 15.035 -1.916 -40.118 1.00 54.66 366 TYR A O 1
ATOM 2965 N N . ASP A 1 367 ? 14.773 -4.093 -39.634 1.00 58.59 367 ASP A N 1
ATOM 2966 C CA . ASP A 1 367 ? 15.627 -4.578 -40.717 1.00 58.59 367 ASP A CA 1
ATOM 2967 C C . ASP A 1 367 ? 14.756 -4.672 -41.971 1.00 58.59 367 ASP A C 1
ATOM 2969 O O . ASP A 1 367 ? 13.847 -5.509 -42.038 1.00 58.59 367 ASP A O 1
ATOM 2973 N N . LYS A 1 368 ? 15.003 -3.789 -42.947 1.00 69.62 368 LYS A N 1
ATOM 2974 C CA . LYS A 1 368 ? 14.293 -3.800 -44.230 1.00 69.62 368 LYS A CA 1
ATOM 2975 C C . LYS A 1 368 ? 14.389 -5.213 -44.831 1.00 69.62 368 LYS A C 1
ATOM 2977 O O . LYS A 1 368 ? 15.505 -5.688 -45.050 1.00 69.62 368 LYS A O 1
ATOM 2982 N N . PRO A 1 369 ? 13.256 -5.910 -45.057 1.00 72.50 369 PRO A N 1
ATOM 2983 C CA . PRO A 1 369 ? 13.250 -7.209 -45.706 1.00 72.50 369 PRO A CA 1
ATOM 2984 C C . PRO A 1 369 ? 13.948 -7.131 -47.060 1.00 72.50 369 PRO A C 1
ATOM 2986 O O . PRO A 1 369 ? 13.961 -6.073 -47.690 1.00 72.50 369 PRO A O 1
ATOM 2989 N N . ASP A 1 370 ? 14.496 -8.256 -47.513 1.00 79.81 370 ASP A N 1
ATOM 2990 C CA . ASP A 1 370 ? 15.069 -8.323 -48.851 1.00 79.81 370 ASP A CA 1
ATOM 2991 C C . ASP A 1 370 ? 14.024 -8.019 -49.942 1.00 79.81 370 ASP A C 1
ATOM 2993 O O . ASP A 1 370 ? 12.804 -8.058 -49.729 1.00 79.81 370 ASP A O 1
ATOM 2997 N N . ASP A 1 371 ? 14.524 -7.698 -51.135 1.00 81.19 371 ASP A N 1
ATOM 2998 C CA . ASP A 1 371 ? 13.696 -7.288 -52.268 1.00 81.19 371 ASP A CA 1
ATOM 2999 C C . ASP A 1 371 ? 12.625 -8.329 -52.631 1.00 81.19 371 ASP A C 1
ATOM 3001 O O . ASP A 1 371 ? 11.474 -7.994 -52.919 1.00 81.19 371 ASP A O 1
ATOM 3005 N N . ALA A 1 372 ? 12.988 -9.613 -52.551 1.00 82.81 372 ALA A N 1
ATOM 3006 C CA . ALA A 1 372 ? 12.097 -10.723 -52.855 1.00 82.81 372 ALA A CA 1
ATOM 3007 C C . ALA A 1 372 ? 10.903 -10.761 -51.891 1.00 82.81 372 ALA A C 1
ATOM 3009 O O . ALA A 1 372 ? 9.759 -10.916 -52.322 1.00 82.81 372 ALA A O 1
ATOM 3010 N N . VAL A 1 373 ? 11.140 -10.556 -50.593 1.00 83.31 373 VAL A N 1
ATOM 3011 C CA . VAL A 1 373 ? 10.074 -10.473 -49.592 1.00 83.31 373 VAL A CA 1
ATOM 3012 C C . VAL A 1 373 ? 9.210 -9.232 -49.819 1.00 83.31 373 VAL A C 1
ATOM 3014 O O . VAL A 1 373 ? 7.983 -9.336 -49.737 1.00 83.31 373 VAL A O 1
ATOM 3017 N N . LEU A 1 374 ? 9.795 -8.078 -50.151 1.00 84.06 374 LEU A N 1
ATOM 3018 C CA . LEU A 1 374 ? 9.028 -6.855 -50.427 1.00 84.06 374 LEU A CA 1
ATOM 3019 C C . LEU A 1 374 ? 8.091 -7.015 -51.633 1.00 84.06 374 LEU A C 1
ATOM 3021 O O . LEU A 1 374 ? 6.923 -6.638 -51.534 1.00 84.06 374 LEU A O 1
ATOM 3025 N N . ARG A 1 375 ? 8.540 -7.665 -52.716 1.00 87.94 375 ARG A N 1
ATOM 3026 C CA . ARG A 1 375 ? 7.707 -7.960 -53.901 1.00 87.94 375 ARG A CA 1
ATOM 3027 C C . ARG A 1 375 ? 6.511 -8.867 -53.604 1.00 87.94 375 ARG A C 1
ATOM 3029 O O . ARG A 1 375 ? 5.514 -8.801 -54.314 1.00 87.94 375 ARG A O 1
ATOM 3036 N N . THR A 1 376 ? 6.592 -9.705 -52.567 1.00 86.12 376 THR A N 1
ATOM 3037 C CA . THR A 1 376 ? 5.460 -10.555 -52.142 1.00 86.12 376 THR A CA 1
ATOM 3038 C C . THR A 1 376 ? 4.486 -9.853 -51.199 1.00 86.12 376 THR A C 1
ATOM 3040 O O . THR A 1 376 ? 3.313 -10.218 -51.153 1.00 86.12 376 THR A O 1
ATOM 3043 N N . LYS A 1 377 ? 4.959 -8.872 -50.421 1.00 83.44 377 LYS A N 1
ATOM 3044 C CA . LYS A 1 377 ? 4.162 -8.191 -49.390 1.00 83.44 377 LYS A CA 1
ATOM 3045 C C . LYS A 1 377 ? 3.457 -6.937 -49.895 1.00 83.44 377 LYS A C 1
ATOM 3047 O O . LYS A 1 377 ? 2.400 -6.598 -49.370 1.00 83.44 377 LYS A O 1
ATOM 3052 N N . LEU A 1 378 ? 4.054 -6.238 -50.856 1.00 90.44 378 LEU A N 1
ATOM 3053 C CA . LEU A 1 378 ? 3.541 -4.986 -51.399 1.00 90.44 378 LEU A CA 1
ATOM 3054 C C . LEU A 1 378 ? 2.745 -5.238 -52.678 1.00 90.44 378 LEU A C 1
ATOM 3056 O O . LEU A 1 378 ? 3.081 -6.105 -53.483 1.00 90.44 378 LEU A O 1
ATOM 3060 N N . THR A 1 379 ? 1.707 -4.436 -52.902 1.00 92.75 379 THR A N 1
ATOM 3061 C CA . THR A 1 379 ? 1.068 -4.382 -54.224 1.00 92.75 379 THR A CA 1
ATOM 3062 C C . THR A 1 379 ? 2.043 -3.805 -55.265 1.00 92.75 379 THR A C 1
ATOM 3064 O O . THR A 1 379 ? 2.976 -3.086 -54.893 1.00 92.75 379 THR A O 1
ATOM 3067 N N . PRO A 1 380 ? 1.830 -4.039 -56.576 1.00 94.50 380 PRO A N 1
ATOM 3068 C CA . PRO A 1 380 ? 2.723 -3.518 -57.613 1.00 94.50 380 PRO A CA 1
ATOM 3069 C C . PRO A 1 380 ? 2.941 -2.000 -57.542 1.00 94.50 380 PRO A C 1
ATOM 3071 O O . PRO A 1 380 ? 4.061 -1.532 -57.723 1.00 94.50 380 PRO A O 1
ATOM 3074 N N . VAL A 1 381 ? 1.892 -1.229 -57.228 1.00 93.00 381 VAL A N 1
ATOM 3075 C CA . VAL A 1 381 ? 1.994 0.232 -57.086 1.00 93.00 381 VAL A CA 1
ATOM 3076 C C . VAL A 1 381 ? 2.739 0.637 -55.813 1.00 93.00 381 VAL A C 1
ATOM 3078 O O . VAL A 1 381 ? 3.588 1.519 -55.876 1.00 93.00 381 VAL A O 1
ATOM 3081 N N . GLN A 1 382 ? 2.503 -0.039 -54.682 1.00 95.50 382 GLN A N 1
ATOM 3082 C CA . GLN A 1 382 ? 3.228 0.220 -53.432 1.00 95.50 382 GLN A CA 1
ATOM 3083 C C . GLN A 1 382 ? 4.717 -0.088 -53.583 1.00 95.50 382 GLN A C 1
ATOM 3085 O O . GLN A 1 382 ? 5.550 0.694 -53.137 1.00 95.50 382 GLN A O 1
ATOM 3090 N N . TYR A 1 383 ? 5.065 -1.193 -54.246 1.00 93.19 383 TYR A N 1
ATOM 3091 C CA . TYR A 1 383 ? 6.456 -1.540 -54.521 1.00 93.19 383 TYR A CA 1
ATOM 3092 C C . TYR A 1 383 ? 7.113 -0.501 -55.440 1.00 93.19 383 TYR A C 1
ATOM 3094 O O . TYR A 1 383 ? 8.148 0.055 -55.082 1.00 93.19 383 TYR A O 1
ATOM 3102 N N . LYS A 1 384 ? 6.474 -0.166 -56.571 1.00 93.56 384 LYS A N 1
ATOM 3103 C CA . LYS A 1 384 ? 6.980 0.839 -57.517 1.00 93.56 384 LYS A CA 1
ATOM 3104 C C . LYS A 1 384 ? 7.198 2.202 -56.855 1.00 93.56 384 LYS A C 1
ATOM 3106 O O . LYS A 1 384 ? 8.221 2.836 -57.072 1.00 93.56 384 LYS A O 1
ATOM 3111 N N . VAL A 1 385 ? 6.251 2.657 -56.036 1.00 94.50 385 VAL A N 1
ATOM 3112 C CA . VAL A 1 385 ? 6.369 3.935 -55.324 1.00 94.50 385 VAL A CA 1
ATOM 3113 C C . VAL A 1 385 ? 7.466 3.872 -54.269 1.00 94.50 385 VAL A C 1
ATOM 3115 O O . VAL A 1 385 ? 8.355 4.706 -54.288 1.00 94.50 385 VAL A O 1
ATOM 3118 N N . THR A 1 386 ? 7.433 2.887 -53.369 1.00 93.50 386 THR A N 1
ATOM 3119 C CA . THR A 1 386 ? 8.329 2.874 -52.201 1.00 93.50 386 THR A CA 1
ATOM 3120 C C . THR A 1 386 ? 9.765 2.474 -52.531 1.00 93.50 386 THR A C 1
ATOM 3122 O O . THR A 1 386 ? 10.678 2.960 -51.869 1.00 93.50 386 THR A O 1
ATOM 3125 N N . GLN A 1 387 ? 9.982 1.597 -53.517 1.00 92.19 387 GLN A N 1
ATOM 3126 C CA . GLN A 1 387 ? 11.300 1.019 -53.818 1.00 92.19 387 GLN A CA 1
ATOM 3127 C C . GLN A 1 387 ? 11.915 1.531 -55.125 1.00 92.19 387 GLN A C 1
ATOM 3129 O O . GLN A 1 387 ? 13.136 1.555 -55.237 1.00 92.19 387 GLN A O 1
ATOM 3134 N N . GLU A 1 388 ? 11.098 1.941 -56.100 1.00 91.94 388 GLU A N 1
ATOM 3135 C CA . GLU A 1 388 ? 11.555 2.390 -57.429 1.00 91.94 388 GLU A CA 1
ATOM 3136 C C . GLU A 1 388 ? 11.315 3.894 -57.657 1.00 91.94 388 GLU A C 1
ATOM 3138 O O . GLU A 1 388 ? 11.328 4.350 -58.798 1.00 91.94 388 GLU A O 1
ATOM 3143 N N . GLU A 1 389 ? 11.060 4.655 -56.583 1.00 92.62 389 GLU A N 1
ATOM 3144 C CA . GLU A 1 389 ? 10.859 6.117 -56.617 1.00 92.62 389 GLU A CA 1
ATOM 3145 C C . GLU A 1 389 ? 9.733 6.549 -57.580 1.00 92.62 389 GLU A C 1
ATOM 3147 O O . GLU A 1 389 ? 9.712 7.645 -58.141 1.00 92.62 389 GLU A O 1
ATOM 3152 N N . GLY A 1 390 ? 8.760 5.658 -57.788 1.00 90.88 390 GLY A N 1
ATOM 3153 C CA . GLY A 1 390 ? 7.598 5.921 -58.618 1.00 90.88 390 GLY A CA 1
ATOM 3154 C C . GLY A 1 390 ? 6.628 6.916 -57.982 1.00 90.88 390 GLY A C 1
ATOM 3155 O O . GLY A 1 390 ? 6.611 7.145 -56.777 1.00 90.88 390 GLY A O 1
ATOM 3156 N N . THR A 1 391 ? 5.740 7.461 -58.809 1.00 91.44 391 THR A N 1
ATOM 3157 C CA . THR A 1 391 ? 4.623 8.306 -58.369 1.00 91.44 391 THR A CA 1
ATOM 3158 C C . THR A 1 391 ? 3.307 7.701 -58.858 1.00 91.44 391 THR A C 1
ATOM 3160 O O . THR A 1 391 ? 3.196 7.299 -60.020 1.00 91.44 391 THR A O 1
ATOM 3163 N N . GLU A 1 392 ? 2.321 7.580 -57.970 1.00 91.81 392 GLU A N 1
ATOM 3164 C CA . GLU A 1 392 ? 0.971 7.121 -58.326 1.00 91.81 392 GLU A CA 1
ATOM 3165 C C . GLU A 1 392 ? 0.177 8.240 -59.031 1.00 91.81 392 GLU A C 1
ATOM 3167 O O . GLU A 1 392 ? 0.493 9.410 -58.828 1.00 91.81 392 GLU A O 1
ATOM 3172 N N . PRO A 1 393 ? -0.857 7.947 -59.839 1.00 94.31 393 PRO A N 1
ATOM 3173 C CA . PRO A 1 393 ? -1.601 8.998 -60.533 1.00 94.31 393 PRO A CA 1
ATOM 3174 C C . PRO A 1 393 ? -2.378 9.931 -59.575 1.00 94.31 393 PRO A C 1
ATOM 3176 O O . PRO A 1 393 ? -2.958 9.463 -58.585 1.00 94.31 393 PRO A O 1
ATOM 3179 N N . PRO A 1 394 ? -2.457 11.244 -59.877 1.00 94.44 394 PRO A N 1
ATOM 3180 C CA . PRO A 1 394 ? -3.244 12.181 -59.080 1.00 94.44 394 PRO A CA 1
ATOM 3181 C C . PRO A 1 394 ? -4.734 11.844 -59.158 1.00 94.44 394 PRO A C 1
ATOM 3183 O O . PRO A 1 394 ? -5.223 11.394 -60.196 1.00 94.44 394 PRO A O 1
ATOM 3186 N N . PHE A 1 395 ? -5.462 12.072 -58.063 1.00 95.19 395 PHE A N 1
ATOM 3187 C CA . PHE A 1 395 ? -6.907 11.820 -57.912 1.00 95.19 395 PHE A CA 1
ATOM 3188 C C . PHE A 1 395 ? -7.349 10.357 -58.093 1.00 95.19 395 PHE A C 1
ATOM 3190 O O . PHE A 1 395 ? -8.534 10.051 -57.980 1.00 95.19 395 PHE A O 1
ATOM 3197 N N . GLN A 1 396 ? -6.417 9.437 -58.350 1.00 93.44 396 GLN A N 1
ATOM 3198 C CA . GLN A 1 396 ? -6.670 8.002 -58.494 1.00 93.44 396 GLN A CA 1
ATOM 3199 C C . GLN A 1 396 ? -5.843 7.222 -57.473 1.00 93.44 396 GLN A C 1
ATOM 3201 O O . GLN A 1 396 ? -5.098 6.302 -57.805 1.00 93.44 396 GLN A O 1
ATOM 3206 N N . ASN A 1 397 ? -5.951 7.633 -56.215 1.00 94.25 397 ASN A N 1
ATOM 3207 C CA . ASN A 1 397 ? -5.250 7.017 -55.100 1.00 94.25 397 ASN A CA 1
ATOM 3208 C C . ASN A 1 397 ? -6.126 6.984 -53.842 1.00 94.25 397 ASN A C 1
ATOM 3210 O O . ASN A 1 397 ? -7.217 7.545 -53.820 1.00 94.25 397 ASN A O 1
ATOM 3214 N N . GLU A 1 398 ? -5.681 6.266 -52.814 1.00 94.62 398 GLU A N 1
ATOM 3215 C CA . GLU A 1 398 ? -6.541 5.905 -51.681 1.00 94.62 398 GLU A CA 1
ATOM 3216 C C . GLU A 1 398 ? -6.813 7.069 -50.714 1.00 94.62 398 GLU A C 1
ATOM 3218 O O . GLU A 1 398 ? -7.862 7.102 -50.075 1.00 94.62 398 GLU A O 1
ATOM 3223 N N . TYR A 1 399 ? -5.877 8.015 -50.572 1.00 97.00 399 TYR A N 1
ATOM 3224 C CA . TYR A 1 399 ? -5.909 8.977 -49.466 1.00 97.00 399 TYR A CA 1
ATOM 3225 C C . TYR A 1 399 ? -5.938 10.453 -49.878 1.00 97.00 399 TYR A C 1
ATOM 3227 O O . TYR A 1 399 ? -5.939 11.311 -48.985 1.00 97.00 399 TYR A O 1
ATOM 3235 N N . TRP A 1 400 ? -6.001 10.799 -51.171 1.00 93.44 400 TRP A N 1
ATOM 3236 C CA . TRP A 1 400 ? -6.058 12.209 -51.589 1.00 93.44 400 TRP A CA 1
ATOM 3237 C C . TRP A 1 400 ? -7.240 12.957 -50.952 1.00 93.44 400 TRP A C 1
ATOM 3239 O O . TRP A 1 400 ? -7.037 14.027 -50.373 1.00 93.44 400 TRP A O 1
ATOM 3249 N N . ASP A 1 401 ? -8.429 12.357 -50.905 1.00 93.69 401 ASP A N 1
ATOM 3250 C CA . ASP A 1 401 ? -9.648 12.953 -50.344 1.00 93.69 401 ASP A CA 1
ATOM 3251 C C . ASP A 1 401 ? -9.977 12.504 -48.912 1.00 93.69 401 ASP A C 1
ATOM 3253 O O . ASP A 1 401 ? -10.873 13.073 -48.293 1.00 93.69 401 ASP A O 1
ATOM 3257 N N . ASN A 1 402 ? -9.223 11.567 -48.322 1.00 95.62 402 ASN A N 1
ATOM 3258 C CA . ASN A 1 402 ? -9.497 11.080 -46.967 1.00 95.62 402 ASN A CA 1
ATOM 3259 C C . ASN A 1 402 ? -9.456 12.220 -45.925 1.00 95.62 402 ASN A C 1
ATOM 3261 O O . ASN A 1 402 ? -8.439 12.915 -45.789 1.00 95.62 402 ASN A O 1
ATOM 3265 N N . LYS A 1 403 ? -10.557 12.389 -45.176 1.00 94.06 403 LYS A N 1
ATOM 3266 C CA . LYS A 1 403 ? -10.731 13.377 -44.088 1.00 94.06 403 LYS A CA 1
ATOM 3267 C C . LYS A 1 403 ? -10.954 12.741 -42.710 1.00 94.06 403 LYS A C 1
ATOM 3269 O O . LYS A 1 403 ? -11.218 13.452 -41.745 1.00 94.06 403 LYS A O 1
ATOM 3274 N N . MET A 1 404 ? -10.888 11.413 -42.596 1.00 96.75 404 MET A N 1
ATOM 3275 C CA . MET A 1 404 ? -11.115 10.739 -41.316 1.00 96.75 404 MET A CA 1
ATOM 3276 C C . MET A 1 404 ? -10.026 11.096 -40.287 1.00 96.75 404 MET A C 1
ATOM 3278 O O . MET A 1 404 ? -8.857 11.234 -40.660 1.00 96.75 404 MET A O 1
ATOM 3282 N N . PRO A 1 405 ? -10.367 11.186 -38.985 1.00 97.00 405 PRO A N 1
ATOM 3283 C CA . PRO A 1 405 ? -9.384 11.436 -37.941 1.00 97.00 405 PRO A CA 1
ATOM 3284 C C . PRO A 1 405 ? -8.498 10.203 -37.748 1.00 97.00 405 PRO A C 1
ATOM 3286 O O . PRO A 1 405 ? -8.995 9.100 -37.501 1.00 97.00 405 PRO A O 1
ATOM 3289 N N . GLY A 1 406 ? -7.183 10.376 -37.838 1.00 97.31 406 GLY A N 1
ATOM 3290 C CA . GLY A 1 406 ? -6.229 9.279 -37.709 1.00 97.31 406 GLY A CA 1
ATOM 3291 C C . GLY A 1 406 ? -4.807 9.672 -38.087 1.00 97.31 406 GLY A C 1
ATOM 3292 O O . GLY A 1 406 ? -4.516 10.839 -38.352 1.00 97.31 406 GLY A O 1
ATOM 3293 N N . ILE A 1 407 ? -3.911 8.691 -38.100 1.00 97.75 407 ILE A N 1
ATOM 3294 C CA . ILE A 1 407 ? -2.521 8.884 -38.530 1.00 97.75 407 ILE A CA 1
ATOM 3295 C C . ILE A 1 407 ? -2.240 8.075 -39.792 1.00 97.75 407 ILE A C 1
ATOM 3297 O O . ILE A 1 407 ? -2.875 7.052 -40.044 1.00 97.75 407 ILE A O 1
ATOM 3301 N N . TYR A 1 408 ? -1.257 8.525 -40.559 1.00 97.81 408 TYR A N 1
ATOM 3302 C CA . TYR A 1 408 ? -0.712 7.823 -41.708 1.00 97.81 408 TYR A CA 1
ATOM 3303 C C . TYR A 1 408 ? 0.641 7.249 -41.314 1.00 97.81 408 TYR A C 1
ATOM 3305 O O . TYR A 1 408 ? 1.536 7.983 -40.882 1.00 97.81 408 TYR A O 1
ATOM 3313 N N . VAL A 1 409 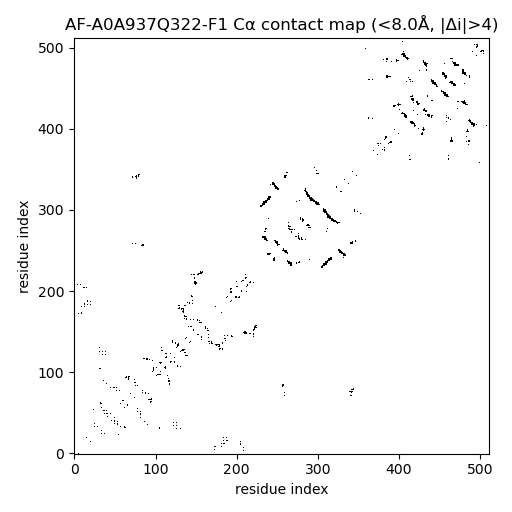? 0.768 5.933 -41.430 1.00 94.25 409 VAL A N 1
ATOM 3314 C CA . VAL A 1 409 ? 2.004 5.202 -41.153 1.00 94.25 409 VAL A CA 1
ATOM 3315 C C . VAL A 1 409 ? 2.591 4.686 -42.457 1.00 94.25 409 VAL A C 1
ATOM 3317 O O . VAL A 1 409 ? 1.860 4.493 -43.424 1.00 94.25 409 VAL A O 1
ATOM 3320 N N . GLU A 1 410 ? 3.893 4.452 -42.501 1.00 93.56 410 GLU A N 1
ATOM 3321 C CA . GLU A 1 410 ? 4.532 3.848 -43.663 1.00 93.56 410 GLU A CA 1
ATOM 3322 C C . GLU A 1 410 ? 3.999 2.426 -43.890 1.00 93.56 410 GLU A C 1
ATOM 3324 O O . GLU A 1 410 ? 3.884 1.633 -42.951 1.00 93.56 410 GLU A O 1
ATOM 3329 N N . VAL A 1 411 ? 3.720 2.073 -45.146 1.00 91.00 411 VAL A N 1
ATOM 3330 C CA . VAL A 1 411 ? 3.259 0.724 -45.508 1.00 91.00 411 VAL A CA 1
ATOM 3331 C C . VAL A 1 411 ? 4.323 -0.362 -45.270 1.00 91.00 411 VAL A C 1
ATOM 3333 O O . VAL A 1 411 ? 3.977 -1.518 -45.033 1.00 91.00 411 VAL A O 1
ATOM 3336 N N . VAL A 1 412 ? 5.610 0.006 -45.296 1.00 84.25 412 VAL A N 1
ATOM 3337 C CA . VAL A 1 412 ? 6.753 -0.917 -45.192 1.00 84.25 412 VAL A CA 1
ATOM 3338 C C . VAL A 1 412 ? 7.142 -1.187 -43.731 1.00 84.25 412 VAL A C 1
ATOM 3340 O O . VAL A 1 412 ? 7.022 -2.326 -43.281 1.00 84.25 412 VAL A O 1
ATOM 3343 N N . SER A 1 413 ? 7.565 -0.175 -42.963 1.00 80.62 413 SER A N 1
ATOM 3344 C CA . SER A 1 413 ? 7.996 -0.368 -41.564 1.00 80.62 413 SER A CA 1
ATOM 3345 C C . SER A 1 413 ? 6.901 -0.133 -40.517 1.00 80.62 413 SER A C 1
ATOM 3347 O O . SER A 1 413 ? 7.070 -0.497 -39.351 1.00 80.62 413 SER A O 1
ATOM 3349 N N . GLY A 1 414 ? 5.775 0.480 -40.896 1.00 86.00 414 GLY A N 1
ATOM 3350 C CA . GLY A 1 414 ? 4.753 0.922 -39.947 1.00 86.00 414 GLY A CA 1
ATOM 3351 C C . GLY A 1 414 ? 5.163 2.150 -39.128 1.00 86.00 414 G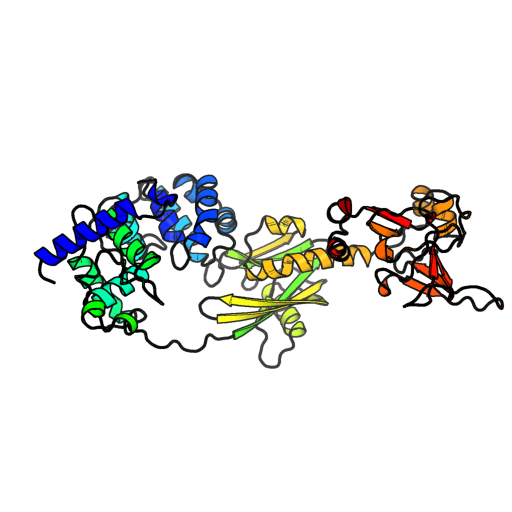LY A C 1
ATOM 3352 O O . GLY A 1 414 ? 4.492 2.465 -38.139 1.00 86.00 414 GLY A O 1
ATOM 3353 N N . GLU A 1 415 ? 6.243 2.847 -39.490 1.00 87.19 415 GLU A N 1
ATOM 3354 C CA . GLU A 1 415 ? 6.624 4.078 -38.807 1.00 87.19 415 GLU A CA 1
ATOM 3355 C C . GLU A 1 415 ? 5.553 5.171 -38.987 1.00 87.19 415 GLU A C 1
ATOM 3357 O O . GLU A 1 415 ? 4.981 5.315 -40.065 1.00 87.19 415 GLU A O 1
ATOM 3362 N N . PRO A 1 416 ? 5.229 5.942 -37.940 1.00 92.19 416 PRO A N 1
ATOM 3363 C CA . PRO A 1 416 ? 4.224 6.992 -38.034 1.00 92.19 416 PRO A CA 1
ATOM 3364 C C . PRO A 1 416 ? 4.787 8.229 -38.741 1.00 92.19 416 PRO A C 1
ATOM 3366 O O . PRO A 1 416 ? 5.747 8.830 -38.258 1.00 92.19 416 PRO A O 1
ATOM 3369 N N . LEU A 1 417 ? 4.173 8.617 -39.860 1.00 95.25 417 LEU A N 1
ATOM 3370 C CA . LEU A 1 417 ? 4.688 9.647 -40.766 1.00 95.25 417 LEU A CA 1
ATOM 3371 C C . LEU A 1 417 ? 3.914 10.960 -40.659 1.00 95.25 417 LEU A C 1
ATOM 3373 O O . LEU A 1 417 ? 4.509 12.009 -40.421 1.00 95.25 417 LEU A O 1
ATOM 3377 N N . PHE A 1 418 ? 2.586 10.908 -40.779 1.00 97.94 418 PHE A N 1
ATOM 3378 C CA . PHE A 1 418 ? 1.728 12.097 -40.827 1.00 97.94 418 PHE A CA 1
ATOM 3379 C C . PHE A 1 418 ? 0.460 11.917 -39.991 1.00 97.94 418 PHE A C 1
ATOM 3381 O O . PHE A 1 418 ? 0.080 10.804 -39.629 1.00 97.94 418 PHE A O 1
ATOM 3388 N N . ILE A 1 419 ? -0.219 13.019 -39.683 1.00 97.50 419 ILE A N 1
ATOM 3389 C CA . ILE A 1 419 ? -1.485 13.038 -38.943 1.00 97.50 419 ILE A CA 1
ATOM 3390 C C . ILE A 1 419 ? -2.546 13.780 -39.750 1.00 97.50 419 ILE A C 1
ATOM 3392 O O . ILE A 1 419 ? -2.247 14.756 -40.431 1.00 97.50 419 ILE A O 1
ATOM 3396 N N . SER A 1 420 ? -3.799 13.327 -39.673 1.00 97.38 420 SER A N 1
ATOM 3397 C CA . SER A 1 420 ? -4.910 13.934 -40.413 1.00 97.38 420 SER A CA 1
ATOM 3398 C C . SER A 1 420 ? -5.141 15.410 -40.070 1.00 97.38 420 SER A C 1
ATOM 3400 O O . SER A 1 420 ? -5.636 16.137 -40.919 1.00 97.38 420 SER A O 1
ATOM 3402 N N . LEU A 1 421 ? -4.763 15.855 -38.865 1.00 95.56 421 LEU A N 1
ATOM 3403 C CA . LEU A 1 421 ? -4.873 17.253 -38.419 1.00 95.56 421 LEU A CA 1
ATOM 3404 C C . LEU A 1 421 ? -3.995 18.214 -39.229 1.00 95.56 421 LEU A C 1
ATOM 3406 O O . LEU A 1 421 ? -4.330 19.383 -39.369 1.00 95.56 421 LEU A O 1
ATOM 3410 N N . ASP A 1 422 ? -2.888 17.711 -39.773 1.00 96.19 422 ASP A N 1
ATOM 3411 C CA . ASP A 1 422 ? -1.965 18.490 -40.597 1.00 96.19 422 ASP A CA 1
ATOM 3412 C C . ASP A 1 422 ? -2.221 18.274 -42.098 1.00 96.19 422 ASP A C 1
ATOM 3414 O O . ASP A 1 422 ? -1.508 18.834 -42.932 1.00 96.19 422 ASP A O 1
ATOM 3418 N N . LYS A 1 423 ? -3.226 17.457 -42.460 1.00 96.81 423 LYS A N 1
ATOM 3419 C CA . LYS A 1 423 ? -3.611 17.194 -43.850 1.00 96.81 423 LYS A CA 1
ATOM 3420 C C . LYS A 1 423 ? -4.483 18.325 -44.376 1.00 96.81 423 LYS A C 1
ATOM 3422 O O . LYS A 1 423 ? -5.488 18.677 -43.764 1.00 96.81 423 LYS A O 1
ATOM 3427 N N . PHE A 1 424 ? -4.174 18.818 -45.567 1.00 95.75 424 PHE A N 1
ATOM 3428 C CA . PHE A 1 424 ? -4.967 19.842 -46.240 1.00 95.75 424 PHE A CA 1
ATOM 3429 C C . PHE A 1 424 ? -5.212 19.483 -47.707 1.00 95.75 424 PHE A C 1
ATOM 3431 O O . PHE A 1 424 ? -4.622 18.545 -48.244 1.00 95.75 424 PHE A O 1
ATOM 3438 N N . ASP A 1 425 ? -6.153 20.188 -48.332 1.00 94.62 425 ASP A N 1
ATOM 3439 C CA . ASP A 1 425 ? -6.398 20.068 -49.767 1.00 94.62 425 ASP A CA 1
ATOM 3440 C C . ASP A 1 425 ? -5.497 21.049 -50.518 1.00 94.62 425 ASP A C 1
ATOM 3442 O O . ASP A 1 425 ? -5.628 22.262 -50.370 1.00 94.62 425 ASP A O 1
ATOM 3446 N N . SER A 1 426 ? -4.549 20.511 -51.277 1.00 92.81 426 SER A N 1
ATOM 3447 C CA . SER A 1 426 ? -3.610 21.281 -52.091 1.00 92.81 426 SER A CA 1
ATOM 3448 C C . SER A 1 426 ? -4.054 21.423 -53.548 1.00 92.81 426 SER A C 1
ATOM 3450 O O . SER A 1 426 ? -3.380 22.100 -54.319 1.00 92.81 426 SER A O 1
ATOM 3452 N N . GLY A 1 427 ? -5.131 20.741 -53.958 1.00 93.62 427 GLY A N 1
ATOM 3453 C CA . GLY A 1 427 ? -5.548 20.649 -55.357 1.00 93.62 427 GLY A CA 1
ATOM 3454 C C . GLY A 1 427 ? -4.632 19.803 -56.252 1.00 93.62 427 GLY A C 1
ATOM 3455 O O . GLY A 1 427 ? -4.885 19.721 -57.451 1.00 93.62 427 GLY A O 1
ATOM 3456 N N . THR A 1 428 ? -3.587 19.155 -55.718 1.00 93.38 428 THR A N 1
ATOM 3457 C CA . THR A 1 428 ? -2.647 18.362 -56.538 1.00 93.38 428 THR A CA 1
ATOM 3458 C C . THR A 1 428 ? -3.129 16.945 -56.830 1.00 93.38 428 THR A C 1
ATOM 3460 O O . THR A 1 428 ? -2.623 16.308 -57.747 1.00 93.38 428 THR A O 1
ATOM 3463 N N . GLY A 1 429 ? -4.098 16.440 -56.064 1.00 94.12 429 GLY A N 1
ATOM 3464 C CA . GLY A 1 429 ? -4.605 15.076 -56.207 1.00 94.12 429 GLY A CA 1
ATOM 3465 C C . GLY A 1 429 ? -3.814 14.014 -55.441 1.00 94.12 429 GLY A C 1
ATOM 3466 O O . GLY A 1 429 ? -4.057 12.831 -55.658 1.00 94.12 429 GLY A O 1
ATOM 3467 N N . TRP A 1 430 ? -2.926 14.404 -54.521 1.00 97.31 430 TRP A N 1
ATOM 3468 C CA . TRP A 1 430 ? -2.260 13.517 -53.554 1.00 97.31 430 TRP A CA 1
ATOM 3469 C C . TRP A 1 430 ? -2.487 14.004 -52.116 1.00 97.31 430 TRP A C 1
ATOM 3471 O O . TRP A 1 430 ? -2.671 15.210 -51.903 1.00 97.31 430 TRP A O 1
ATOM 3481 N N . PRO A 1 431 ? -2.445 13.117 -51.101 1.00 97.50 431 PRO A N 1
ATOM 3482 C CA . PRO A 1 431 ? -2.495 13.553 -49.712 1.00 97.50 431 PRO A CA 1
ATOM 3483 C C . PRO A 1 431 ? -1.338 14.516 -49.417 1.00 97.50 431 PRO A C 1
ATOM 3485 O O . PRO A 1 431 ? -0.165 14.207 -49.628 1.00 97.50 431 PRO A O 1
ATOM 3488 N N . SER A 1 432 ? -1.701 15.709 -48.946 1.00 97.50 432 SER A N 1
ATOM 3489 C CA . SER A 1 432 ? -0.771 16.804 -48.688 1.00 97.50 432 SER A CA 1
ATOM 3490 C C . SER A 1 432 ? -0.803 17.205 -47.220 1.00 97.50 432 SER A C 1
ATOM 3492 O O . SER A 1 432 ? -1.885 17.365 -46.653 1.00 97.50 432 SER A O 1
ATOM 3494 N N . PHE A 1 433 ? 0.371 17.369 -46.613 1.00 97.81 433 PHE A N 1
ATOM 3495 C CA . PHE A 1 433 ? 0.521 17.689 -45.193 1.00 97.81 433 PHE A CA 1
ATOM 3496 C C . PHE A 1 433 ? 1.412 18.910 -44.984 1.00 97.81 433 PHE A C 1
ATOM 3498 O O . PHE A 1 433 ? 2.337 19.148 -45.758 1.00 97.81 433 PHE A O 1
ATOM 3505 N N . THR A 1 434 ? 1.154 19.681 -43.931 1.00 96.00 434 THR A N 1
ATOM 3506 C CA . THR A 1 434 ? 1.950 20.879 -43.606 1.00 96.00 434 THR A CA 1
ATOM 3507 C C . THR A 1 434 ? 3.270 20.553 -42.908 1.00 96.00 434 THR A C 1
ATOM 3509 O O . THR A 1 434 ? 4.215 21.341 -42.960 1.00 96.00 434 THR A O 1
ATOM 3512 N N . LYS A 1 435 ? 3.343 19.393 -42.241 1.00 95.69 435 LYS A N 1
ATOM 3513 C CA . LYS A 1 435 ? 4.519 18.895 -41.515 1.00 95.69 435 LYS A CA 1
ATOM 3514 C C . LYS A 1 435 ? 4.424 17.388 -41.242 1.00 95.69 435 LYS A C 1
ATOM 3516 O O . LYS A 1 435 ? 3.315 16.847 -41.205 1.00 95.69 435 LYS A O 1
ATOM 3521 N N . PRO A 1 436 ? 5.553 16.708 -40.985 1.00 96.12 436 PRO A N 1
ATOM 3522 C CA . PRO A 1 436 ? 5.547 15.346 -40.468 1.00 96.12 436 PRO A CA 1
ATOM 3523 C C . PRO A 1 436 ? 5.082 15.288 -39.010 1.00 96.12 436 PRO A C 1
ATOM 3525 O O . PRO A 1 436 ? 5.318 16.204 -38.220 1.00 96.12 436 PRO A O 1
ATOM 3528 N N . LEU A 1 437 ? 4.487 14.157 -38.628 1.00 93.69 437 LEU A N 1
ATOM 3529 C CA . LEU A 1 437 ? 4.076 13.875 -37.251 1.00 93.69 437 LEU A CA 1
ATOM 3530 C C . LEU A 1 437 ? 5.283 13.814 -36.301 1.00 93.69 437 LEU A C 1
ATOM 3532 O O . LEU A 1 437 ? 5.204 14.257 -35.154 1.00 93.69 437 LEU A O 1
ATOM 3536 N N . LYS A 1 438 ? 6.397 13.262 -36.788 1.00 88.81 438 LYS A N 1
ATOM 3537 C CA . LYS A 1 438 ? 7.702 13.231 -36.122 1.00 88.81 438 LYS A CA 1
ATOM 3538 C C . LYS A 1 438 ? 8.781 13.563 -37.158 1.00 88.81 438 LYS A C 1
ATOM 3540 O O . LYS A 1 438 ? 9.028 12.727 -38.028 1.00 88.81 438 LYS A O 1
ATOM 3545 N N . PRO A 1 439 ? 9.428 14.743 -37.102 1.00 88.25 439 PRO A N 1
ATOM 3546 C CA . PRO A 1 439 ? 10.507 15.097 -38.031 1.00 88.25 439 PRO A CA 1
ATOM 3547 C C . PRO A 1 439 ? 11.639 14.064 -38.053 1.00 88.25 439 PRO A C 1
ATOM 3549 O O . PRO A 1 439 ? 12.271 13.832 -39.077 1.00 88.25 439 PRO A O 1
ATOM 3552 N N . GLU A 1 440 ? 11.872 13.380 -36.933 1.00 83.38 440 GLU A N 1
ATOM 3553 C CA . GLU A 1 440 ? 12.846 12.303 -36.834 1.00 83.38 440 GLU A CA 1
ATOM 3554 C C . GLU A 1 440 ? 12.462 10.999 -37.555 1.00 83.38 440 GLU A C 1
ATOM 3556 O O . GLU A 1 440 ? 13.257 10.066 -37.534 1.00 83.38 440 GLU A O 1
ATOM 3561 N N . ASN A 1 441 ? 11.292 10.905 -38.182 1.00 88.00 441 ASN A N 1
ATOM 3562 C CA . ASN A 1 441 ? 10.924 9.759 -39.018 1.00 88.00 441 ASN A CA 1
ATOM 3563 C C . ASN A 1 441 ? 11.100 10.053 -40.515 1.00 88.00 441 ASN A C 1
ATOM 3565 O O . ASN A 1 441 ? 11.005 9.143 -41.324 1.00 88.00 441 ASN A O 1
ATOM 3569 N N . ILE A 1 442 ? 11.402 11.299 -40.891 1.00 90.75 442 ILE A N 1
ATOM 3570 C CA . ILE A 1 442 ? 11.603 11.701 -42.285 1.00 90.75 442 ILE A CA 1
ATOM 3571 C C . ILE A 1 442 ? 13.093 11.902 -42.583 1.00 90.75 442 ILE A C 1
ATOM 3573 O O . ILE A 1 442 ? 13.875 12.350 -41.733 1.00 90.75 442 ILE A O 1
ATOM 3577 N N . ILE A 1 443 ? 13.491 11.557 -43.803 1.00 88.25 443 ILE A N 1
ATOM 3578 C CA . ILE A 1 443 ? 14.741 11.975 -44.434 1.00 88.25 443 ILE A CA 1
ATOM 3579 C C . ILE A 1 443 ? 14.374 12.821 -45.652 1.00 88.25 443 ILE A C 1
ATOM 3581 O O . ILE A 1 443 ? 13.626 12.377 -46.517 1.00 88.25 443 ILE A O 1
ATOM 3585 N N . GLU A 1 444 ? 14.907 14.036 -45.703 1.00 88.94 444 GLU A N 1
ATOM 3586 C CA . GLU A 1 444 ? 14.780 14.939 -46.843 1.00 88.94 444 GLU A CA 1
ATOM 3587 C C . GLU A 1 444 ? 16.086 14.905 -47.641 1.00 88.94 444 GLU A C 1
ATOM 3589 O O . GLU A 1 444 ? 17.162 15.141 -47.083 1.00 88.94 444 GLU A O 1
ATOM 3594 N N . LYS A 1 445 ? 16.008 14.563 -48.929 1.00 83.69 445 LYS A N 1
ATOM 3595 C CA . LYS A 1 445 ? 17.170 14.448 -49.816 1.00 83.69 445 LYS A CA 1
ATOM 3596 C C . LYS A 1 445 ? 17.055 15.478 -50.936 1.00 83.69 445 LYS A C 1
ATOM 3598 O O . LYS A 1 445 ? 16.140 15.434 -51.752 1.00 83.69 445 LYS A O 1
ATOM 3603 N N . GLU A 1 446 ? 17.988 16.426 -50.953 1.00 75.56 446 GLU A N 1
ATOM 3604 C CA . GLU A 1 446 ? 18.103 17.405 -52.036 1.00 75.56 446 GLU A CA 1
ATOM 3605 C C . GLU A 1 446 ? 18.632 16.718 -53.296 1.00 75.56 446 GLU A C 1
ATOM 3607 O O . GLU A 1 446 ? 19.753 16.198 -53.294 1.00 75.56 446 GLU A O 1
ATOM 3612 N N . ASP A 1 447 ? 17.861 16.751 -54.379 1.00 58.81 447 ASP A N 1
ATOM 3613 C CA . ASP A 1 447 ? 18.305 16.217 -55.661 1.00 58.81 447 ASP A CA 1
ATOM 3614 C C . ASP A 1 447 ? 18.990 17.327 -56.475 1.00 58.81 447 ASP A C 1
ATOM 3616 O O . ASP A 1 447 ? 18.363 18.283 -56.930 1.00 58.81 447 ASP A O 1
ATOM 3620 N N . ARG A 1 448 ? 20.321 17.262 -56.612 1.00 54.78 448 ARG A N 1
ATOM 3621 C CA . ARG A 1 448 ? 21.136 18.351 -57.198 1.00 54.78 448 ARG A CA 1
ATOM 3622 C C . ARG A 1 448 ? 21.310 18.255 -58.717 1.00 54.78 448 ARG A C 1
ATOM 3624 O O . ARG A 1 448 ? 22.157 18.952 -59.274 1.00 54.78 448 ARG A O 1
ATOM 3631 N N . HIS A 1 449 ? 20.549 17.393 -59.393 1.00 49.03 449 HIS A N 1
ATOM 3632 C CA . HIS A 1 449 ? 20.844 17.013 -60.775 1.00 49.03 449 HIS A CA 1
ATOM 3633 C C . HIS A 1 449 ? 20.113 17.794 -61.877 1.00 49.03 449 HIS A C 1
ATOM 3635 O O . HIS A 1 449 ? 20.591 17.756 -63.006 1.00 49.03 449 HIS A O 1
ATOM 3641 N N . LEU A 1 450 ? 19.059 18.572 -61.600 1.00 42.06 450 LEU A N 1
ATOM 3642 C CA . LEU A 1 450 ? 18.454 19.503 -62.569 1.00 42.06 450 LEU A CA 1
ATOM 3643 C C . LEU A 1 450 ? 17.723 20.648 -61.851 1.00 42.06 450 LEU A C 1
ATOM 3645 O O . LEU A 1 450 ? 17.164 20.456 -60.778 1.00 42.06 450 LEU A O 1
ATOM 3649 N N . PHE A 1 451 ? 17.710 21.833 -62.466 1.00 45.84 451 PHE A N 1
ATOM 3650 C CA . PHE A 1 451 ? 17.289 23.138 -61.923 1.00 45.84 451 PHE A CA 1
ATOM 3651 C C . PHE A 1 451 ? 15.819 23.274 -61.442 1.00 45.84 451 PHE A C 1
ATOM 3653 O O . PHE A 1 451 ? 15.321 24.393 -61.369 1.00 45.84 451 PHE A O 1
ATOM 3660 N N . THR A 1 452 ? 15.090 22.194 -61.142 1.00 53.00 452 THR A N 1
ATOM 3661 C CA . THR A 1 452 ? 13.664 22.249 -60.745 1.00 53.00 452 THR A CA 1
ATOM 3662 C C . THR A 1 452 ? 13.137 21.004 -60.005 1.00 53.00 452 THR A C 1
ATOM 3664 O O . THR A 1 452 ? 11.922 20.829 -59.935 1.00 53.00 452 THR A O 1
ATOM 3667 N N . VAL A 1 453 ? 13.981 20.126 -59.443 1.00 55.28 453 VAL A N 1
ATOM 3668 C CA . VAL A 1 453 ? 13.470 18.946 -58.709 1.00 55.28 453 VAL A CA 1
ATOM 3669 C C . VAL A 1 453 ? 13.183 19.298 -57.235 1.00 55.28 453 VAL A C 1
ATOM 3671 O O . VAL A 1 453 ? 14.060 19.847 -56.567 1.00 55.28 453 VAL A O 1
ATOM 3674 N N . PRO A 1 454 ? 11.970 19.027 -56.713 1.00 67.38 454 PRO A N 1
ATOM 3675 C CA . PRO A 1 454 ? 11.628 19.215 -55.300 1.00 67.38 454 PRO A CA 1
ATOM 3676 C C . PRO A 1 454 ? 12.428 18.280 -54.381 1.00 67.38 454 PRO A C 1
ATOM 3678 O O . PRO A 1 454 ? 12.851 17.209 -54.803 1.00 67.38 454 PRO A O 1
ATOM 3681 N N . THR A 1 455 ? 12.589 18.642 -53.108 1.00 86.44 455 THR A N 1
ATOM 3682 C CA . THR A 1 455 ? 13.288 17.801 -52.125 1.00 86.44 455 THR A CA 1
ATOM 3683 C C . THR A 1 455 ? 12.535 16.486 -51.915 1.00 86.44 455 THR A C 1
ATOM 3685 O O . THR A 1 455 ? 11.355 16.486 -51.546 1.00 86.44 455 THR A O 1
ATOM 3688 N N . GLU A 1 456 ? 13.214 15.363 -52.154 1.00 91.56 456 GLU A N 1
ATOM 3689 C CA . GLU A 1 456 ? 12.661 14.023 -51.976 1.00 91.56 456 GLU A CA 1
ATOM 3690 C C . GLU A 1 456 ? 12.413 13.753 -50.489 1.00 91.56 456 GLU A C 1
ATOM 3692 O O . GLU A 1 456 ? 13.247 14.064 -49.638 1.00 91.56 456 GLU A O 1
ATOM 3697 N N . VAL A 1 457 ? 11.272 13.143 -50.178 1.00 93.94 457 VAL A N 1
ATOM 3698 C CA . VAL A 1 457 ? 10.870 12.763 -48.825 1.00 93.94 457 VAL A CA 1
ATOM 3699 C C . VAL A 1 457 ? 10.890 11.242 -48.722 1.00 93.94 457 VAL A C 1
ATOM 3701 O O . VAL A 1 457 ? 10.151 10.553 -49.430 1.00 93.94 457 VAL A O 1
ATOM 3704 N N . ARG A 1 458 ? 11.711 10.719 -47.808 1.00 93.38 458 ARG A N 1
ATOM 3705 C CA . ARG A 1 458 ? 11.857 9.283 -47.541 1.00 93.38 458 ARG A CA 1
ATOM 3706 C C . ARG A 1 458 ? 11.554 8.942 -46.088 1.00 93.38 458 ARG A C 1
ATOM 3708 O O . ARG A 1 458 ? 11.764 9.762 -45.190 1.00 93.38 458 ARG A O 1
ATOM 3715 N N . SER A 1 459 ? 11.088 7.718 -45.859 1.00 90.50 459 SER A N 1
ATOM 3716 C CA . SER A 1 459 ? 10.981 7.137 -44.519 1.00 90.50 459 SER A CA 1
ATOM 3717 C C . SER A 1 459 ? 12.365 6.856 -43.947 1.00 90.50 459 SER A C 1
ATOM 3719 O O . SER A 1 459 ? 13.266 6.394 -44.652 1.00 90.50 459 SER A O 1
ATOM 3721 N N . ARG A 1 460 ? 12.564 7.109 -42.653 1.00 84.88 460 ARG A N 1
ATOM 3722 C CA . ARG A 1 460 ? 13.879 6.911 -42.030 1.00 84.88 460 ARG A CA 1
ATOM 3723 C C . ARG A 1 460 ? 14.213 5.439 -41.852 1.00 84.88 460 ARG A C 1
ATOM 3725 O O . ARG A 1 460 ? 15.364 5.058 -42.051 1.00 84.88 460 ARG A O 1
ATOM 3732 N N . HIS A 1 461 ? 13.244 4.634 -41.425 1.00 77.00 461 HIS A N 1
ATOM 3733 C CA . HIS A 1 461 ? 13.493 3.229 -41.111 1.00 77.00 461 HIS A CA 1
ATOM 3734 C C . HIS A 1 461 ? 13.295 2.305 -42.316 1.00 77.00 461 HIS A C 1
ATOM 3736 O O . HIS A 1 461 ? 14.058 1.357 -42.482 1.00 77.00 461 HIS A O 1
ATOM 3742 N N . GLY A 1 462 ? 12.305 2.576 -43.170 1.00 80.50 462 GLY A N 1
ATOM 3743 C CA . GLY A 1 462 ? 12.049 1.774 -44.369 1.00 80.50 462 GLY A CA 1
ATOM 3744 C C . GLY A 1 462 ? 12.909 2.138 -45.582 1.00 80.50 462 GLY A C 1
ATOM 3745 O O . GLY A 1 462 ? 12.961 1.352 -46.531 1.00 80.50 462 GLY A O 1
ATOM 3746 N N . ASP A 1 463 ? 13.574 3.301 -45.560 1.00 88.00 463 ASP A N 1
ATOM 3747 C CA . ASP A 1 463 ? 14.217 3.911 -46.733 1.00 88.00 463 ASP A CA 1
ATOM 3748 C C . ASP A 1 463 ? 13.323 3.800 -47.980 1.00 88.00 463 ASP A C 1
ATOM 3750 O O . ASP A 1 463 ? 13.727 3.306 -49.034 1.00 88.00 463 ASP A O 1
ATOM 3754 N N . SER A 1 464 ? 12.049 4.138 -47.803 1.00 90.75 464 SER A N 1
ATOM 3755 C CA . SER A 1 464 ? 11.040 4.126 -48.850 1.00 90.75 464 SER A CA 1
ATOM 3756 C C . SER A 1 464 ? 10.853 5.532 -49.373 1.00 90.75 464 SER A C 1
ATOM 3758 O O . SER A 1 464 ? 10.709 6.473 -48.589 1.00 90.75 464 SER A O 1
ATOM 3760 N N . HIS A 1 465 ? 10.762 5.660 -50.689 1.00 94.31 465 HIS A N 1
ATOM 3761 C CA . HIS A 1 465 ? 10.287 6.886 -51.303 1.00 94.31 465 HIS A CA 1
ATOM 3762 C C . HIS A 1 465 ? 8.819 7.128 -50.919 1.00 94.31 465 HIS A C 1
ATOM 3764 O O . HIS A 1 465 ? 7.957 6.261 -51.093 1.00 94.31 465 HIS A O 1
ATOM 3770 N N . LEU A 1 466 ? 8.542 8.302 -50.348 1.00 96.19 466 LEU A N 1
ATOM 3771 C CA . LEU A 1 466 ? 7.199 8.707 -49.927 1.00 96.19 466 LEU A CA 1
ATOM 3772 C C . LEU A 1 466 ? 6.602 9.705 -50.919 1.00 96.19 466 LEU A C 1
ATOM 3774 O O . LEU A 1 466 ? 5.424 9.623 -51.266 1.00 96.19 466 LEU A O 1
ATOM 3778 N N . GLY A 1 467 ? 7.411 10.648 -51.390 1.00 94.44 467 GLY A N 1
ATOM 3779 C CA . GLY A 1 467 ? 7.003 11.728 -52.275 1.00 94.44 467 GLY A CA 1
ATOM 3780 C C . GLY A 1 467 ? 7.976 12.889 -52.155 1.00 94.44 467 GLY A C 1
ATOM 3781 O O . GLY A 1 467 ? 9.184 12.681 -52.064 1.00 94.44 467 GLY A O 1
ATOM 3782 N N . HIS A 1 468 ? 7.453 14.112 -52.130 1.00 94.81 468 HIS A N 1
ATOM 3783 C CA . HIS A 1 468 ? 8.279 15.315 -52.171 1.00 94.81 468 HIS A CA 1
ATOM 3784 C C . HIS A 1 468 ? 7.735 16.432 -51.280 1.00 94.81 468 HIS A C 1
ATOM 3786 O O . HIS A 1 468 ? 6.529 16.507 -51.026 1.00 94.81 468 HIS A O 1
ATOM 3792 N N . VAL A 1 469 ? 8.620 17.327 -50.838 1.00 94.06 469 VAL A N 1
ATOM 3793 C CA . VAL A 1 469 ? 8.257 18.547 -50.106 1.00 94.06 469 VAL A CA 1
ATOM 3794 C C . VAL A 1 469 ? 8.494 19.790 -50.964 1.00 94.06 469 VAL A C 1
ATOM 3796 O O . VAL A 1 469 ? 9.503 19.909 -51.659 1.00 94.06 469 VAL A O 1
ATOM 3799 N N . PHE A 1 470 ? 7.534 20.714 -50.919 1.00 92.06 470 PHE A N 1
ATOM 3800 C CA . PHE A 1 470 ? 7.505 21.944 -51.710 1.00 92.06 470 PHE A CA 1
ATOM 3801 C C . PHE A 1 470 ? 7.353 23.175 -50.802 1.00 92.06 470 PHE A C 1
ATOM 3803 O O . PHE A 1 470 ? 6.629 23.094 -49.806 1.00 92.06 470 PHE A O 1
ATOM 3810 N N . PRO A 1 471 ? 7.971 24.324 -51.137 1.00 91.75 471 PRO A N 1
ATOM 3811 C CA . PRO A 1 471 ? 7.863 25.569 -50.371 1.00 91.75 471 PRO A CA 1
ATOM 3812 C C . PRO A 1 471 ? 6.627 26.411 -50.761 1.00 91.75 471 PRO A C 1
ATOM 3814 O O . PRO A 1 471 ? 6.691 27.636 -50.797 1.00 91.75 471 PRO A O 1
ATOM 3817 N N . ASP A 1 472 ? 5.521 25.760 -51.126 1.00 92.94 472 ASP A N 1
ATOM 3818 C CA . ASP A 1 472 ? 4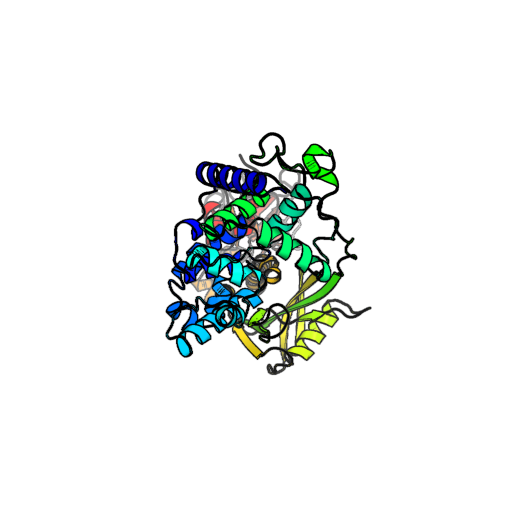.261 26.383 -51.562 1.00 92.94 472 ASP A CA 1
ATOM 3819 C C . ASP A 1 472 ? 3.067 25.955 -50.687 1.00 92.94 472 ASP A C 1
ATOM 3821 O O . ASP A 1 472 ? 1.911 25.977 -51.116 1.00 92.94 472 ASP A O 1
ATOM 3825 N N . GLY A 1 473 ? 3.350 25.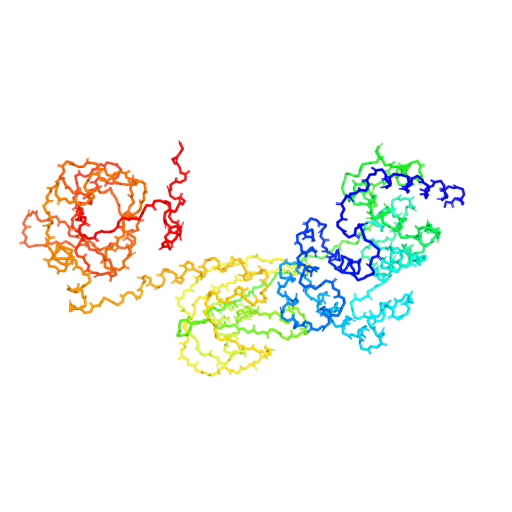514 -49.459 1.00 92.12 473 GLY A N 1
ATOM 3826 C CA . GLY A 1 473 ? 2.333 25.105 -48.499 1.00 92.12 473 GLY A CA 1
ATOM 3827 C C . GLY A 1 473 ? 1.735 26.271 -47.712 1.00 92.12 473 GLY A C 1
ATOM 3828 O O . GLY A 1 473 ? 2.228 27.397 -47.766 1.00 92.12 473 GLY A O 1
ATOM 3829 N N . PRO A 1 474 ? 0.668 26.013 -46.942 1.00 92.62 474 PRO A N 1
ATOM 3830 C CA . PRO A 1 474 ? 0.061 27.018 -46.086 1.00 92.62 474 PRO A CA 1
ATOM 3831 C C . PRO A 1 474 ? 0.949 27.347 -44.873 1.00 92.62 474 PRO A C 1
ATOM 3833 O O . PRO A 1 474 ? 1.769 26.546 -44.414 1.00 92.62 474 PRO A O 1
ATOM 3836 N N . GLU A 1 475 ? 0.734 28.533 -44.308 1.00 89.25 475 GLU A N 1
ATOM 3837 C CA . GLU A 1 475 ? 1.288 28.930 -43.010 1.00 89.25 475 GLU A CA 1
ATOM 3838 C C . GLU A 1 475 ? 0.810 27.981 -41.888 1.00 89.25 475 GLU A C 1
ATOM 3840 O O . GLU A 1 475 ? -0.305 27.452 -41.961 1.00 89.25 475 GLU A O 1
ATOM 3845 N N . PRO A 1 476 ? 1.606 27.751 -40.824 1.00 85.75 476 PRO A N 1
ATOM 3846 C CA . PRO A 1 476 ? 2.816 28.488 -40.434 1.00 85.75 476 PRO A CA 1
ATOM 3847 C C . PRO A 1 476 ? 4.139 27.895 -40.944 1.00 85.75 476 PRO A C 1
ATOM 3849 O O . PRO A 1 476 ? 5.204 28.413 -40.619 1.00 85.75 476 PRO A O 1
ATOM 3852 N N . THR A 1 477 ? 4.111 26.750 -41.634 1.00 89.94 477 THR A N 1
ATOM 3853 C CA . THR A 1 477 ? 5.346 26.102 -42.104 1.00 89.94 477 THR A CA 1
ATOM 3854 C C . THR A 1 477 ? 5.749 26.574 -43.492 1.00 89.94 477 THR A C 1
ATOM 3856 O O . THR A 1 477 ? 6.934 26.533 -43.808 1.00 89.94 477 THR A O 1
ATOM 3859 N N . GLY A 1 478 ? 4.785 26.984 -44.326 1.00 92.62 478 GLY A N 1
ATOM 3860 C CA . GLY A 1 478 ? 5.024 27.284 -45.739 1.00 92.62 478 GLY A CA 1
ATOM 3861 C C . GLY A 1 478 ? 5.387 26.042 -46.563 1.00 92.62 478 GLY A C 1
ATOM 3862 O O . GLY A 1 478 ? 5.750 26.154 -47.731 1.00 92.62 478 GLY A O 1
ATOM 3863 N N . LEU A 1 479 ? 5.308 24.847 -45.965 1.00 94.62 479 LEU A N 1
ATOM 3864 C CA . LEU A 1 479 ? 5.728 23.589 -46.573 1.00 94.62 479 LEU A CA 1
ATOM 3865 C C . LEU A 1 479 ? 4.525 22.726 -46.929 1.00 94.62 479 LEU A C 1
ATOM 3867 O O . LEU A 1 479 ? 3.567 22.602 -46.164 1.00 94.62 479 LEU A O 1
ATOM 3871 N N . ARG A 1 480 ? 4.609 22.080 -48.087 1.00 95.81 480 ARG A N 1
ATOM 3872 C CA . ARG A 1 480 ? 3.656 21.078 -48.549 1.00 95.81 480 ARG A CA 1
ATOM 3873 C C . ARG A 1 480 ? 4.380 19.763 -48.781 1.00 95.81 480 ARG A C 1
ATOM 3875 O O . ARG A 1 480 ? 5.051 19.585 -49.793 1.00 95.81 480 ARG A O 1
ATOM 3882 N N . TYR A 1 481 ? 4.199 18.825 -47.862 1.00 97.00 481 TYR A N 1
ATOM 3883 C CA . TYR A 1 481 ? 4.589 17.429 -48.038 1.00 97.00 481 TYR A CA 1
ATOM 3884 C C . TYR A 1 481 ? 3.535 16.746 -48.907 1.00 97.00 481 TYR A C 1
ATOM 3886 O O . TYR A 1 481 ? 2.447 16.441 -48.423 1.00 97.00 481 TYR A O 1
ATOM 3894 N N . CYS A 1 482 ? 3.834 16.552 -50.189 1.00 96.38 482 CYS A N 1
ATOM 3895 C CA . CYS A 1 482 ? 2.967 15.902 -51.168 1.00 96.38 482 CYS A CA 1
ATOM 3896 C C . CYS A 1 482 ? 3.370 14.430 -51.283 1.00 96.38 482 CYS A C 1
ATOM 3898 O O . CYS A 1 482 ? 4.437 14.117 -51.816 1.00 96.38 482 CYS A O 1
ATOM 3900 N N . ILE A 1 483 ? 2.545 13.534 -50.743 1.00 97.88 483 ILE A N 1
ATOM 3901 C CA . ILE A 1 483 ? 2.936 12.148 -50.463 1.00 97.88 483 ILE A CA 1
ATOM 3902 C C . ILE A 1 483 ? 2.085 11.180 -51.278 1.00 97.88 483 ILE A C 1
ATOM 3904 O O . ILE A 1 483 ? 0.892 11.389 -51.455 1.00 97.88 483 ILE A O 1
ATOM 3908 N N . ASN A 1 484 ? 2.678 10.092 -51.754 1.00 97.81 484 ASN A N 1
ATOM 3909 C CA . ASN A 1 484 ? 1.944 9.013 -52.400 1.00 97.81 484 ASN A CA 1
ATOM 3910 C C . ASN A 1 484 ? 1.168 8.206 -51.348 1.00 97.81 484 ASN A C 1
ATOM 3912 O O . ASN A 1 484 ? 1.761 7.673 -50.409 1.00 97.81 484 ASN A O 1
ATOM 3916 N N . SER A 1 485 ? -0.134 8.026 -51.534 1.00 97.38 485 SER A N 1
ATOM 3917 C CA . SER A 1 485 ? -0.985 7.117 -50.760 1.00 97.38 485 SER A CA 1
ATOM 3918 C C . SER A 1 485 ? -0.457 5.689 -50.776 1.00 97.38 485 SER A C 1
ATOM 3920 O O . SER A 1 485 ? -0.471 5.041 -49.737 1.00 97.38 485 SER A O 1
ATOM 3922 N N . ALA A 1 486 ? 0.092 5.219 -51.901 1.00 96.44 486 ALA A N 1
ATOM 3923 C CA . ALA A 1 486 ? 0.743 3.912 -51.996 1.00 96.44 486 ALA A CA 1
ATOM 3924 C C . ALA A 1 486 ? 1.984 3.749 -51.089 1.00 96.44 486 ALA A C 1
ATOM 3926 O O . ALA A 1 486 ? 2.457 2.634 -50.896 1.00 96.44 486 ALA A O 1
ATOM 3927 N N . SER A 1 487 ? 2.522 4.819 -50.500 1.00 96.50 487 SER A N 1
ATOM 3928 C CA . SER A 1 487 ? 3.565 4.711 -49.465 1.00 96.50 487 SER A CA 1
ATOM 3929 C C . SER A 1 487 ? 2.998 4.629 -48.039 1.00 96.50 487 SER A C 1
ATOM 3931 O O . SER A 1 487 ? 3.724 4.342 -47.083 1.00 96.50 487 SER A O 1
ATOM 3933 N N . LEU A 1 488 ? 1.691 4.853 -47.886 1.00 96.88 488 LEU A N 1
ATOM 3934 C CA . LEU A 1 488 ? 1.007 5.037 -46.614 1.00 96.88 488 LEU A CA 1
ATOM 3935 C C . LEU A 1 488 ? 0.027 3.898 -46.310 1.00 96.88 488 LEU A C 1
ATOM 3937 O O . LEU A 1 488 ? -0.497 3.217 -47.186 1.00 96.88 488 LEU A O 1
ATOM 3941 N N . ARG A 1 489 ? -0.276 3.755 -45.023 1.00 96.19 489 ARG A N 1
ATOM 3942 C CA . ARG A 1 489 ? -1.409 3.011 -44.480 1.00 96.19 489 ARG A CA 1
ATOM 3943 C C . ARG A 1 489 ? -2.098 3.887 -43.440 1.00 96.19 489 ARG A C 1
ATOM 3945 O O . ARG A 1 489 ? -1.445 4.407 -42.533 1.00 96.19 489 ARG A O 1
ATOM 3952 N N . PHE A 1 490 ? -3.407 4.067 -43.558 1.00 97.19 490 PHE A N 1
ATOM 3953 C CA . PHE A 1 490 ? -4.164 4.900 -42.624 1.00 97.19 490 PHE A CA 1
ATOM 3954 C C . PHE A 1 490 ? -4.628 4.113 -41.387 1.00 97.19 490 PHE A C 1
ATOM 3956 O O . PHE A 1 490 ? -5.190 3.026 -41.510 1.00 97.19 490 PHE A O 1
ATOM 3963 N N . ILE A 1 491 ? -4.434 4.685 -40.194 1.00 94.88 491 ILE A N 1
ATOM 3964 C CA . ILE A 1 491 ? -4.914 4.150 -38.911 1.00 94.88 491 ILE A CA 1
ATOM 3965 C C . ILE A 1 491 ? -5.937 5.113 -38.332 1.00 94.88 491 ILE A C 1
ATOM 3967 O O . ILE A 1 491 ? -5.600 6.213 -37.881 1.00 94.88 491 ILE A O 1
ATOM 3971 N N . HIS A 1 492 ? -7.196 4.688 -38.318 1.00 96.94 492 HIS A N 1
ATOM 3972 C CA . HIS A 1 492 ? -8.288 5.493 -37.791 1.00 96.94 492 HIS A CA 1
ATOM 3973 C C . HIS A 1 492 ? -8.109 5.751 -36.282 1.00 96.94 492 HIS A C 1
ATOM 3975 O O . HIS A 1 492 ? -7.685 4.865 -35.539 1.00 96.94 492 HIS A O 1
ATOM 3981 N N . LYS A 1 493 ? -8.505 6.937 -35.793 1.00 95.94 493 LYS A N 1
ATOM 3982 C CA . LYS A 1 493 ? -8.395 7.369 -34.381 1.00 95.94 493 LYS A CA 1
ATOM 3983 C C . LYS A 1 493 ? -8.861 6.293 -33.392 1.00 95.94 493 LYS A C 1
ATOM 3985 O O . LYS A 1 493 ? -8.182 6.019 -32.411 1.00 95.94 493 LYS A O 1
ATOM 3990 N N . LYS A 1 494 ? -10.000 5.654 -33.679 1.00 94.31 494 LYS A N 1
ATOM 3991 C CA . LYS A 1 494 ? -10.596 4.576 -32.858 1.00 94.31 494 LYS A CA 1
ATOM 3992 C C . LYS A 1 494 ? -9.731 3.309 -32.733 1.00 94.31 494 LYS A C 1
ATOM 3994 O O . LYS A 1 494 ? -9.883 2.577 -31.763 1.00 94.31 494 LYS A O 1
ATOM 3999 N N . ASP A 1 495 ? -8.844 3.060 -33.695 1.00 89.12 495 ASP A N 1
ATOM 4000 C CA . ASP A 1 495 ? -8.030 1.844 -33.790 1.00 89.12 495 ASP A CA 1
ATOM 4001 C C . ASP A 1 495 ? -6.576 2.072 -33.334 1.00 89.12 495 ASP A C 1
ATOM 4003 O O . ASP A 1 495 ? -5.833 1.110 -33.147 1.00 89.12 495 ASP A O 1
ATOM 4007 N N . LEU A 1 496 ? -6.182 3.325 -33.053 1.00 78.00 496 LEU A N 1
ATOM 4008 C CA . LEU A 1 496 ? -4.823 3.689 -32.629 1.00 78.00 496 LEU A CA 1
ATOM 4009 C C . LEU A 1 496 ? -4.333 2.867 -31.434 1.00 78.00 496 LEU A C 1
ATOM 4011 O O . LEU A 1 496 ? -3.223 2.344 -31.461 1.00 78.00 496 LEU A O 1
ATOM 4015 N N . GLU A 1 497 ? -5.139 2.722 -30.381 1.00 80.12 497 GLU A N 1
ATOM 4016 C CA . GLU A 1 497 ? -4.730 1.949 -29.201 1.00 80.12 497 GLU A CA 1
ATOM 4017 C C . GLU A 1 497 ? -4.569 0.458 -29.519 1.00 80.12 497 GLU A C 1
ATOM 4019 O O . GLU A 1 497 ? -3.589 -0.164 -29.103 1.00 80.12 497 GLU A O 1
ATOM 4024 N N . LYS A 1 498 ? -5.495 -0.098 -30.308 1.00 79.88 498 LYS A N 1
ATOM 4025 C CA . 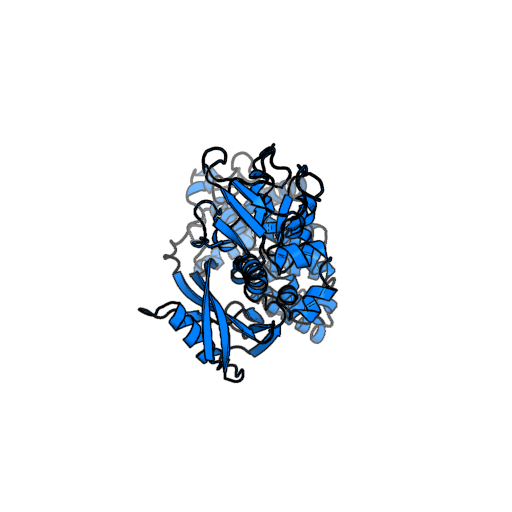LYS A 1 498 ? -5.491 -1.507 -30.714 1.00 79.88 498 LYS A CA 1
ATOM 4026 C C . LYS A 1 498 ? -4.281 -1.845 -31.585 1.00 79.88 498 LYS A C 1
ATOM 4028 O O . LYS A 1 498 ? -3.709 -2.921 -31.429 1.00 79.88 498 LYS A O 1
ATOM 4033 N N . GLU A 1 499 ? -3.888 -0.935 -32.469 1.00 72.56 499 GLU A N 1
ATOM 4034 C CA . GLU A 1 499 ? -2.780 -1.125 -33.410 1.00 72.56 499 GLU A CA 1
ATOM 4035 C C . GLU A 1 499 ? -1.417 -0.663 -32.868 1.00 72.56 499 GLU A C 1
ATOM 4037 O O . GLU A 1 499 ? -0.424 -0.694 -33.586 1.00 72.56 499 GLU A O 1
ATOM 4042 N N . GLY A 1 500 ? -1.334 -0.284 -31.587 1.00 74.06 500 GLY A N 1
ATOM 4043 C CA . GLY A 1 500 ? -0.064 0.054 -30.930 1.00 74.06 500 GLY A CA 1
ATOM 4044 C C . GLY A 1 500 ? 0.376 1.516 -31.072 1.00 74.06 500 GLY A C 1
ATOM 4045 O O . GLY A 1 500 ? 1.452 1.877 -30.602 1.00 74.06 500 GLY A O 1
ATOM 4046 N N . TYR A 1 501 ? -0.479 2.372 -31.627 1.00 80.88 501 TYR A N 1
ATOM 4047 C CA . TYR A 1 501 ? -0.282 3.812 -31.835 1.00 80.88 501 TYR A CA 1
ATOM 4048 C C . TYR A 1 501 ? -1.055 4.679 -30.820 1.00 80.88 501 TYR A C 1
ATOM 4050 O O . TYR A 1 501 ? -1.273 5.871 -31.035 1.00 80.88 501 TYR A O 1
ATOM 4058 N N . GLY A 1 502 ? -1.477 4.109 -29.686 1.00 79.12 502 GLY A N 1
ATOM 4059 C CA . GLY A 1 502 ? -2.319 4.794 -28.694 1.00 79.12 502 GLY A CA 1
ATOM 4060 C C . GLY A 1 502 ? -1.718 6.083 -28.114 1.00 79.12 502 GLY A C 1
ATOM 4061 O O . GLY A 1 502 ? -2.451 6.932 -27.618 1.00 79.12 502 GLY A O 1
ATOM 4062 N N . GLU A 1 503 ? -0.400 6.287 -28.215 1.00 80.12 503 GLU A N 1
ATOM 4063 C CA . GLU A 1 503 ? 0.251 7.525 -27.768 1.00 80.12 503 GLU A CA 1
ATOM 4064 C C . GLU A 1 503 ? -0.177 8.779 -28.547 1.00 80.12 503 GLU A C 1
ATOM 4066 O O . GLU A 1 503 ? -0.059 9.883 -28.009 1.00 80.12 503 GLU A O 1
ATOM 4071 N N . TYR A 1 504 ? -0.687 8.620 -29.773 1.00 86.56 504 TYR A N 1
ATOM 4072 C CA . TYR A 1 504 ? -1.141 9.726 -30.620 1.00 86.56 504 TYR A CA 1
ATOM 4073 C C . TYR A 1 504 ? -2.602 10.112 -30.375 1.00 86.56 504 TYR A C 1
ATOM 4075 O O . TYR A 1 504 ? -3.029 11.155 -30.858 1.00 86.56 504 TYR A O 1
ATOM 4083 N N . LEU A 1 505 ? -3.359 9.342 -29.579 1.00 89.69 505 LEU A N 1
ATOM 4084 C CA . LEU A 1 505 ? -4.753 9.671 -29.237 1.00 89.69 505 LEU A CA 1
ATOM 4085 C C . LEU A 1 505 ? -4.883 11.072 -28.631 1.00 89.69 505 LEU A C 1
ATOM 4087 O O . LEU A 1 505 ? -5.784 11.819 -29.005 1.00 89.69 505 LEU A O 1
ATOM 4091 N N . LYS A 1 506 ? -3.920 11.447 -27.780 1.00 89.75 506 LYS A N 1
ATOM 4092 C CA . LYS A 1 506 ? -3.856 12.756 -27.115 1.00 89.75 506 LYS A CA 1
ATOM 4093 C C . LYS A 1 506 ? -3.777 13.945 -28.076 1.00 89.75 506 LYS A C 1
ATOM 4095 O O . LYS A 1 506 ? -4.129 15.054 -27.702 1.00 89.75 506 LYS A O 1
ATOM 4100 N N . LEU A 1 507 ? -3.301 13.733 -29.306 1.00 89.25 507 LEU A N 1
ATOM 4101 C CA . LEU A 1 507 ? -3.209 14.801 -30.306 1.00 89.25 507 LEU A CA 1
ATOM 4102 C C . LEU A 1 507 ? -4.591 15.209 -30.829 1.00 89.25 507 LEU A C 1
ATOM 4104 O O . LEU A 1 507 ? -4.754 16.327 -31.295 1.00 89.25 507 LEU A O 1
ATOM 4108 N N . PHE A 1 508 ? -5.593 14.337 -30.683 1.00 89.00 508 PHE A N 1
ATOM 4109 C CA . PHE A 1 508 ? -6.976 14.574 -31.097 1.00 89.00 508 PHE A CA 1
ATOM 4110 C C . PHE A 1 508 ? -7.901 14.976 -29.935 1.00 89.00 508 PHE A C 1
ATOM 4112 O O . PHE A 1 508 ? -9.122 14.911 -30.086 1.00 89.00 508 PHE A O 1
ATOM 4119 N N . GLU A 1 509 ? -7.355 15.300 -28.758 1.00 77.94 509 GLU A N 1
ATOM 4120 C CA . GLU A 1 509 ? -8.127 15.693 -27.563 1.00 77.94 509 GLU A CA 1
ATOM 4121 C C . GLU A 1 509 ? -8.473 17.196 -27.538 1.00 77.94 509 GLU A C 1
ATOM 4123 O O . GLU A 1 509 ? -9.194 17.638 -26.649 1.00 77.94 509 GLU A O 1
ATOM 4128 N N . GLY A 1 510 ? -7.990 17.975 -28.515 1.00 59.50 510 GLY A N 1
ATOM 4129 C CA . GLY A 1 510 ? -8.279 19.408 -28.674 1.00 59.50 510 GLY A CA 1
ATOM 4130 C C . GLY A 1 510 ? -9.434 19.748 -29.624 1.00 59.50 510 GLY A C 1
ATOM 4131 O O . GLY A 1 510 ? -9.755 20.922 -29.764 1.00 59.50 510 GLY A O 1
ATOM 4132 N N . GLU A 1 511 ? -10.052 18.753 -30.264 1.00 51.81 511 GLU A N 1
ATOM 4133 C CA . GLU A 1 511 ? -11.228 18.930 -31.126 1.00 51.81 511 GLU A CA 1
ATOM 4134 C C . GLU A 1 511 ? -12.475 18.408 -30.398 1.00 51.81 511 GLU A C 1
ATOM 4136 O O . GLU A 1 511 ? -12.797 17.216 -30.452 1.00 51.81 511 GLU A O 1
ATOM 4141 N N . GLN A 1 512 ? -13.139 19.309 -29.672 1.00 36.84 512 GLN A N 1
ATOM 4142 C CA . GLN A 1 512 ? -14.562 19.219 -29.339 1.00 36.84 512 GLN A CA 1
ATOM 4143 C C . GLN A 1 512 ? -15.308 20.332 -30.055 1.00 36.84 512 GLN A C 1
ATOM 4145 O O . GLN A 1 512 ? -14.793 21.474 -30.026 1.00 36.84 512 GLN A O 1
#